Protein AF-0000000069189881 (afdb_homodimer)

Radius of gyration: 25.67 Å; Cα contacts (8 Å, |Δi|>4): 1326; chains: 2; bounding box: 51×81×76 Å

Nearest PDB structures (foldseek):
  4l7q-assembly1_C  TM=9.316E-01  e=3.884E-31  Danio rerio
  1l9x-assembly3_C  TM=9.304E-01  e=3.655E-31  Homo sapiens
  4l8f-assembly1_C  TM=9.309E-01  e=1.884E-30  Danio rerio
  4l95-assembly3_M  TM=9.029E-01  e=4.660E-31  Danio rerio
  6v76-assembly1_B  TM=2.575E-01  e=6.986E-01  Homo sapiens

Foldseek 3Di:
DVPPVVPQLCVVVVVVVVVVVVVPDFAQAAEEEEEWAFDPFPVHHSVWKTWFFCLVQVLQVLLPYFYFYDYLLDFPVVLVVVLLFHLEYEYEDDDDDQADDDSNLVSLLSSLVVQVVQLVVPAAYAYEYEQVGQQSNQCSQLVNDPPQKDFFDDDQWFFDAWAFPACSAQLNVPDDPVLNVCSRHPRQFTGHDGMAGAPCSCVVRVSVVQFKDQTTWDAGPVRGIGGAKIQTDSYNYIYGSTDLSCQPFFDQGPHHPDPSNVVSSNSVNNSSVSSSSRHPRHHDDDPCSICVVFDWDQGPPDRGRTMTMDTHDDNDPPVVVVPVD/DVPPVVPQLCVVVVVVVVVVVPPPDFAQAAEEEEEWAFDPFPVHHSVWKTWFFCLVQVLQVLLPYFYFYDYLLDFPVVVVVVLLFGLEYEYEDDDDDQPDDDSNLVSLLSSLVVQVVQLVVPAAYAYEYEQVGQQSNQCSQLVNDPPQKDFFDDDQWFFDAWAFPACSAQLNVPDDPVLNVCSRHPRQFTGHDGMAGAPCSCVVRVSVVQFKDQTTWDAGPVRGIGGAKIQTDSYNYIYGSTDLSCQPFFDQGPHHPDPSNVVSSNSVNNSSVSSSSRHPRHHDDDPCSICVVFDWDQGPPDRGRTMTMDTHDDNDPSVVVVPVD

Solvent-accessible surface area (backbone atoms only — not comparable to full-atom values): 33803 Å² total; per-residue (Å²): 129,82,73,66,72,69,56,69,71,37,49,65,52,36,50,52,47,49,48,60,63,50,78,68,75,65,37,47,72,30,29,32,30,35,49,36,43,69,25,84,44,89,94,38,47,46,92,51,18,23,32,42,58,39,33,59,55,53,31,41,26,65,30,35,30,46,46,28,72,33,62,39,78,55,53,70,69,57,48,50,55,49,56,57,31,29,15,29,38,39,32,53,58,72,81,77,79,65,81,67,92,38,59,55,46,50,46,52,43,51,53,52,49,51,31,50,51,41,22,75,71,71,48,56,43,27,36,38,16,26,31,44,17,28,48,49,52,51,24,55,57,34,71,58,44,88,67,44,61,43,82,50,52,67,78,36,73,42,47,36,44,45,48,70,72,34,64,77,34,81,68,55,54,70,43,54,73,69,54,47,52,42,39,55,70,33,51,45,42,28,33,73,51,55,58,40,34,38,67,65,40,47,71,76,27,53,64,28,65,66,44,42,40,79,26,22,32,48,60,39,76,82,62,52,63,27,46,34,27,35,37,28,55,85,39,54,38,36,29,21,43,34,46,56,42,37,27,39,53,35,81,66,50,81,47,33,40,41,73,65,20,31,52,55,22,48,49,52,27,34,51,51,41,57,54,17,15,66,13,79,50,59,70,74,70,67,71,74,55,30,50,65,68,53,54,49,41,58,56,80,95,50,79,42,51,33,29,34,75,40,75,53,74,72,82,68,74,74,66,66,64,63,69,78,100,127,80,73,67,71,70,56,69,71,37,49,65,52,37,48,53,49,49,49,58,63,52,80,67,76,62,37,48,72,30,29,32,32,33,47,36,44,68,24,85,44,88,96,39,48,46,91,51,19,25,33,42,59,38,33,60,55,52,32,41,26,64,32,35,29,46,45,28,72,34,64,38,77,54,51,70,68,56,48,50,55,48,58,56,31,27,15,28,38,39,32,52,58,70,83,76,79,64,80,66,91,38,59,55,44,51,46,51,44,51,54,51,50,51,32,48,51,40,24,75,71,72,48,57,44,25,35,39,16,27,32,43,18,27,48,49,53,50,26,54,58,37,72,57,44,89,68,43,59,44,82,49,51,67,78,37,72,43,47,36,44,45,48,71,73,33,65,77,35,81,68,56,53,69,45,53,70,68,54,46,52,41,38,54,70,34,48,45,41,26,34,73,51,55,59,40,35,38,67,64,37,47,71,77,27,53,65,28,64,66,44,41,38,79,25,23,31,48,59,39,76,80,62,52,62,27,46,34,28,34,38,30,55,84,38,56,38,38,29,21,41,34,44,57,44,38,26,38,53,36,81,67,50,80,46,32,42,42,73,65,19,32,51,56,23,49,49,52,25,35,51,52,40,58,54,17,15,67,13,81,50,60,71,73,69,69,71,74,55,29,49,66,70,52,55,50,41,58,56,81,96,50,81,42,51,34,28,34,74,40,75,55,74,74,79,67,76,69,67,64,67,60,69,78,102

InterPro domains:
  IPR015527 Peptidase C26, gamma-glutamyl hydrolase [PS51275] (21-311)
  IPR015527 Peptidase C26, gamma-glutamyl hydrolase [PTHR11315] (19-311)
  IPR017926 Glutamine amidotransferase [PF00117] (52-248)
  IPR029062 Class I glutamine amidotransferase-like [G3DSA:3.40.50.880] (26-311)
  IPR029062 Class I glutamine amidotransferase-like [SSF52317] (29-286)

Sequence (650 aa):
MITKIAILVSALLIAYNQLQSTSQQLQEQPVIGIFTQPSTFSEYGRENYTYIAASYVKFLESGGARVIPIPYEANYTTLDEIFKNINGILIPGGSTGLKGPSFYTQRVAYLVNKALKINKEGGWFPIIGICLGHEVMHYILSNYSESFLIDVKGNDKVTRPVNINYRQAYFYSQMNEELYKATLNENLAYYHHIHAVSPSLYEIAPVLQQYLRITSTQTDEDGQLFITSTDGINMPFYSFQYHPEKNPFEWTIPANHSVHAIQFSRIHSYQFIQSCRMNSNKFSLDLNKLIFNYNPIQPINQNYNQVYIFQRLQAMDDAEFQEQSMITKIAILVSALLIAYNQLQSTSQQLQEQPVIGIFTQPSTFSEYGRENYTYIAASYVKFLESGGARVIPIPYEANYTTLDEIFKNINGILIPGGSTGLKGPSFYTQRVAYLVNKALKINKEGGWFPIIGICLGHEVMHYILSNYSESFLIDVKGNDKVTRPVNINYRQAYFYSQMNEELYKATLNENLAYYHHIHAVSPSLYEIAPVLQQYLRITSTQTDEDGQLFITSTDGINMPFYSFQYHPEKNPFEWTIPANHSVHAIQFSRIHSYQFIQSCRMNSNKFSLDLNKLIFNYNPIQPINQNYNQVYIFQRLQAMDDAEFQEQS

pLDDT: mean 89.36, std 18.87, range [24.47, 98.94]

Organism: Paramecium tetraurelia (NCBI:txid5888)

Secondary structure (DSSP, 8-state):
--SSTTSTHHHHHHHHHHHHHTT----SS-EEEEE-EE--BTTB-TTTEEEEEHHHHHHHHHTT-EEEEE-TT--HHHHHHHHTT-SEEEE-------SSS-HHHHHHHHHHHHHHHHHHTT----EEEETHHHHHHHHHHTTS-TTS-EEPPS-SEEEE--EES-TTSTTGGGS-HHHHHHHHHS--EEEE-SEE--TTHHHH-TTHHHHEEEEEEEE-TT--EEEEEEEESSS-EEEESS-TTHHHH--SS----SHHHHHHHHHHHHHHHHHHTTS-----S-GGGSGGGS--B--TTSS-S-EEEEEPP----TTHHHHH-/--SSTTSTHHHHHHHHHHHHHTT----SS-EEEEE-EE--BTTB-TTTEEEEEHHHHHHHHHTT-EEEEE-TT--HHHHHHHHTT-SEEEE-------SSS-HHHHHHHHHHHHHHHHHHTT----EEEETHHHHHHHHHHTTS-TTS-EEPPS-SEEEE--EES-TTSTTGGGS-HHHHHHHHHS--EEEE-SEE--TTHHHH-TTHHHHEEEEEEEE-TT--EEEEEEEESSS-EEEESS-TTHHHH--SS----SHHHHHHHHHHHHHHHHHHTTS-----S-GGGSGGGS--B--TTSS-S-EEEEEPP----TTHHHHH-

Structure (mmCIF, N/CA/C/O backbo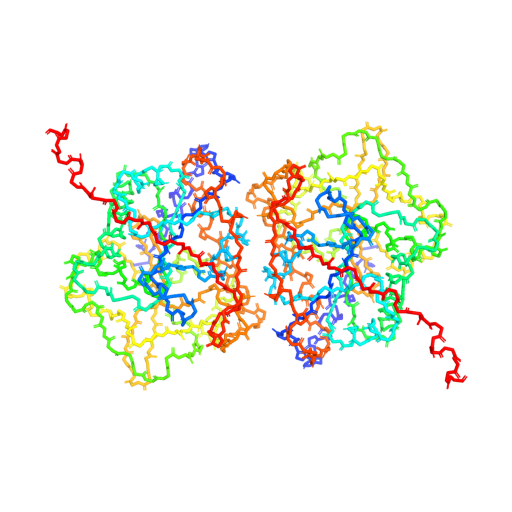ne):
data_AF-0000000069189881-model_v1
#
loop_
_entity.id
_entity.type
_entity.pdbx_description
1 polymer 'folate gamma-glutamyl hydrolase'
#
loop_
_atom_site.group_PDB
_atom_site.id
_atom_site.type_symbol
_atom_site.label_atom_id
_atom_site.label_alt_id
_atom_site.label_comp_id
_atom_site.label_asym_id
_atom_site.label_entity_id
_atom_site.label_seq_id
_atom_site.pdbx_PDB_ins_code
_atom_site.Cartn_x
_atom_site.Cartn_y
_atom_site.Cartn_z
_atom_site.occupancy
_atom_site.B_iso_or_equiv
_atom_site.auth_seq_id
_atom_site.auth_comp_id
_atom_site.auth_asym_id
_atom_site.auth_atom_id
_atom_site.pdbx_PDB_model_num
ATOM 1 N N . MET A 1 1 ? -2.453 -9.367 -45.062 1 24.47 1 MET A N 1
ATOM 2 C CA . MET A 1 1 ? -1.957 -10.047 -43.844 1 24.47 1 MET A CA 1
ATOM 3 C C . MET A 1 1 ? -2.176 -9.195 -42.625 1 24.47 1 MET A C 1
ATOM 5 O O . MET A 1 1 ? -1.8 -9.594 -41.5 1 24.47 1 MET A O 1
ATOM 9 N N . ILE A 1 2 ? -2.406 -7.879 -42.844 1 27.86 2 ILE A N 1
ATOM 10 C CA . ILE A 1 2 ? -2.539 -6.762 -41.906 1 27.86 2 ILE A CA 1
ATOM 11 C C . ILE A 1 2 ? -3.832 -6.91 -41.094 1 27.86 2 ILE A C 1
ATOM 13 O O . ILE A 1 2 ? -3.969 -6.332 -40.031 1 27.86 2 ILE A O 1
ATOM 17 N N . THR A 1 3 ? -4.73 -7.719 -41.688 1 28.58 3 THR A N 1
ATOM 18 C CA . THR A 1 3 ? -6.129 -7.695 -41.281 1 28.58 3 THR A CA 1
ATOM 19 C C . THR A 1 3 ? -6.34 -8.531 -40 1 28.58 3 THR A C 1
ATOM 21 O O . THR A 1 3 ? -7.34 -8.375 -39.312 1 28.58 3 THR A O 1
ATOM 24 N N . LYS A 1 4 ? -5.496 -9.594 -39.906 1 29.44 4 LYS A N 1
ATOM 25 C CA . LYS A 1 4 ? -5.832 -10.648 -38.938 1 29.44 4 LYS A CA 1
ATOM 26 C C . LYS A 1 4 ? -5.484 -10.219 -37.5 1 29.44 4 LYS A C 1
ATOM 28 O O . LYS A 1 4 ? -5.773 -10.945 -36.562 1 29.44 4 LYS A O 1
ATOM 33 N N . ILE A 1 5 ? -4.465 -9.43 -37.344 1 26.27 5 ILE A N 1
ATOM 34 C CA . ILE A 1 5 ? -3.867 -9.219 -36.031 1 26.27 5 ILE A CA 1
ATOM 35 C C . ILE A 1 5 ? -4.824 -8.422 -35.156 1 26.27 5 ILE A C 1
ATOM 37 O O . ILE A 1 5 ? -4.652 -8.367 -33.938 1 26.27 5 ILE A O 1
ATOM 41 N N . ALA A 1 6 ? -5.867 -7.68 -35.75 1 30.7 6 ALA A N 1
ATOM 42 C CA . ALA A 1 6 ? -6.781 -6.781 -35.062 1 30.7 6 ALA A CA 1
ATOM 43 C C . ALA A 1 6 ? -7.809 -7.566 -34.25 1 30.7 6 ALA A C 1
ATOM 45 O O . ALA A 1 6 ? -8.602 -6.984 -33.5 1 30.7 6 ALA A O 1
ATOM 46 N N . ILE A 1 7 ? -7.852 -8.938 -34.406 1 29.91 7 ILE A N 1
ATOM 47 C CA . ILE A 1 7 ? -9.055 -9.633 -33.938 1 29.91 7 ILE A CA 1
ATOM 48 C C . ILE A 1 7 ? -8.875 -10.039 -32.469 1 29.91 7 ILE A C 1
ATOM 50 O O . ILE A 1 7 ? -9.828 -9.977 -31.688 1 29.91 7 ILE A O 1
ATOM 54 N N . LEU A 1 8 ? -7.695 -10.484 -32 1 30.7 8 LEU A N 1
ATOM 55 C CA . LEU A 1 8 ? -7.602 -11.203 -30.734 1 30.7 8 LEU A CA 1
ATOM 56 C C . LEU A 1 8 ? -7.457 -10.227 -29.562 1 30.7 8 LEU A C 1
ATOM 58 O O . LEU A 1 8 ? -7.727 -10.586 -28.422 1 30.7 8 LEU A O 1
ATOM 62 N N . VAL A 1 9 ? -6.848 -9.031 -29.734 1 37.59 9 VAL A N 1
ATOM 63 C CA . VAL A 1 9 ? -6.82 -7.984 -28.734 1 37.59 9 VAL A CA 1
ATOM 64 C C . VAL A 1 9 ? -8.242 -7.641 -28.297 1 37.59 9 VAL A C 1
ATOM 66 O O . VAL A 1 9 ? -8.453 -7.09 -27.219 1 37.59 9 VAL A O 1
ATOM 69 N N . SER A 1 10 ? -9.219 -8.133 -29.031 1 37.66 10 SER A N 1
ATOM 70 C CA . SER A 1 10 ? -10.633 -7.773 -29.031 1 37.66 10 SER A CA 1
ATOM 71 C C . SER A 1 10 ? -11.391 -8.516 -27.938 1 37.66 10 SER A C 1
ATOM 73 O O . SER A 1 10 ? -12.336 -7.977 -27.344 1 37.66 10 SER A O 1
ATOM 75 N N . ALA A 1 11 ? -10.82 -9.727 -27.594 1 37.75 11 ALA A N 1
ATOM 76 C CA . ALA A 1 11 ? -11.727 -10.484 -26.734 1 37.75 11 ALA A CA 1
ATOM 77 C C . ALA A 1 11 ? -11.617 -10.023 -25.297 1 37.75 11 ALA A C 1
ATOM 79 O O . ALA A 1 11 ? -12.625 -9.898 -24.594 1 37.75 11 ALA A O 1
ATOM 80 N N . LEU A 1 12 ? -10.398 -9.867 -24.703 1 37.66 12 LEU A N 1
ATOM 81 C CA . LEU A 1 12 ? -10.281 -9.375 -23.344 1 37.66 12 LEU A CA 1
ATOM 82 C C . LEU A 1 12 ? -10.781 -7.934 -23.234 1 37.66 12 LEU A C 1
ATOM 84 O O . LEU A 1 12 ? -11.445 -7.566 -22.266 1 37.66 12 LEU A O 1
ATOM 88 N N . LEU A 1 13 ? -10.406 -7.113 -24.25 1 41.06 13 LEU A N 1
ATOM 89 C CA . LEU A 1 13 ? -11.023 -5.797 -24.359 1 41.06 13 LEU A CA 1
ATOM 90 C C . LEU A 1 13 ? -12.523 -5.914 -24.609 1 41.06 13 LEU A C 1
ATOM 92 O O . LEU A 1 13 ? -13.305 -5.129 -24.078 1 41.06 13 LEU A O 1
ATOM 96 N N . ILE A 1 14 ? -12.906 -6.871 -25.453 1 39.81 14 ILE A N 1
ATOM 97 C CA . ILE A 1 14 ? -14.32 -7.113 -25.719 1 39.81 14 ILE A CA 1
ATOM 98 C C . ILE A 1 14 ? -15 -7.645 -24.453 1 39.81 14 ILE A C 1
ATOM 100 O O . ILE A 1 14 ? -16.094 -7.195 -24.094 1 39.81 14 ILE A O 1
ATOM 104 N N . ALA A 1 15 ? -14.383 -8.641 -23.766 1 38.84 15 ALA A N 1
ATOM 105 C CA . ALA A 1 15 ? -14.969 -9.109 -22.516 1 38.84 15 ALA A CA 1
ATOM 106 C C . ALA A 1 15 ? -14.977 -8 -21.453 1 38.84 15 ALA A C 1
ATOM 108 O O . ALA A 1 15 ? -15.953 -7.84 -20.719 1 38.84 15 ALA A O 1
ATOM 109 N N . TYR A 1 16 ? -13.922 -7.23 -21.359 1 39.19 16 TYR A N 1
ATOM 110 C CA . TYR A 1 16 ? -13.938 -6.008 -20.562 1 39.19 16 TYR A CA 1
ATOM 111 C C . TYR A 1 16 ? -15 -5.039 -21.062 1 39.19 16 TYR A C 1
ATOM 113 O O . TYR A 1 16 ? -15.75 -4.461 -20.281 1 39.19 16 TYR A O 1
ATOM 121 N N . ASN A 1 17 ? -15.047 -4.797 -22.359 1 39.91 17 ASN A N 1
ATOM 122 C CA . ASN A 1 17 ? -16.109 -3.982 -22.953 1 39.91 17 ASN A CA 1
ATOM 123 C C . ASN A 1 17 ? -17.469 -4.641 -22.797 1 39.91 17 ASN A C 1
ATOM 125 O O . ASN A 1 17 ? -18.484 -3.949 -22.656 1 39.91 17 ASN A O 1
ATOM 129 N N . GLN A 1 18 ? -17.625 -5.902 -23.141 1 39.03 18 GLN A N 1
ATOM 130 C CA . GLN A 1 18 ? -18.891 -6.57 -22.906 1 39.03 18 GLN A CA 1
ATOM 131 C C . GLN A 1 18 ? -19.266 -6.57 -21.422 1 39.03 18 GLN A C 1
ATOM 133 O O . GLN A 1 18 ? -20.438 -6.457 -21.078 1 39.03 18 GLN A O 1
ATOM 138 N N . LEU A 1 19 ? -18.328 -6.805 -20.531 1 38.47 19 LEU A N 1
ATOM 139 C CA . LEU A 1 19 ? -18.625 -6.637 -19.109 1 38.47 19 LEU A CA 1
ATOM 140 C C . LEU A 1 19 ? -18.969 -5.184 -18.781 1 38.47 19 LEU A C 1
ATOM 142 O O . LEU A 1 19 ? -19.734 -4.91 -17.859 1 38.47 19 LEU A O 1
ATOM 146 N N . GLN A 1 20 ? -18.422 -4.309 -19.578 1 39.97 20 GLN A N 1
ATOM 147 C CA . GLN A 1 20 ? -18.938 -2.949 -19.453 1 39.97 20 GLN A CA 1
ATOM 148 C C . GLN A 1 20 ? -20.406 -2.883 -19.859 1 39.97 20 GLN A C 1
ATOM 150 O O . GLN A 1 20 ? -21.125 -1.942 -19.5 1 39.97 20 GLN A O 1
ATOM 155 N N . SER A 1 21 ? -20.75 -3.623 -20.844 1 37.53 21 SER A N 1
ATOM 156 C CA . SER A 1 21 ? -22.141 -3.504 -21.25 1 37.53 21 SER A CA 1
ATOM 157 C C . SER A 1 21 ? -23.078 -4.078 -20.188 1 37.53 21 SER A C 1
ATOM 159 O O . SER A 1 21 ? -24.219 -3.643 -20.047 1 37.53 21 SER A O 1
ATOM 161 N N . THR A 1 22 ? -22.891 -5.406 -19.781 1 40.84 22 THR A N 1
ATOM 162 C CA . THR A 1 22 ? -23.781 -5.828 -18.703 1 40.84 22 THR A CA 1
ATOM 163 C C . THR A 1 22 ? -23.406 -5.141 -17.391 1 40.84 22 THR A C 1
ATOM 165 O O . THR A 1 22 ? -22.234 -5 -17.062 1 40.84 22 THR A O 1
ATOM 168 N N . SER A 1 23 ? -24.141 -4.238 -16.859 1 47.5 23 SER A N 1
ATOM 169 C CA . SER A 1 23 ? -24.109 -3.4 -15.656 1 47.5 23 SER A CA 1
ATOM 170 C C . SER A 1 23 ? -23.453 -4.133 -14.492 1 47.5 23 SER A C 1
ATOM 172 O O . SER A 1 23 ? -23.984 -4.121 -13.375 1 47.5 23 SER A O 1
ATOM 174 N N . GLN A 1 24 ? -22.703 -5.238 -14.742 1 59.19 24 GLN A N 1
ATOM 175 C CA . GLN A 1 24 ? -22.312 -5.941 -13.531 1 59.19 24 GLN A CA 1
ATOM 176 C C . GLN A 1 24 ? -21.484 -5.039 -12.617 1 59.19 24 GLN A C 1
ATOM 178 O O . GLN A 1 24 ? -20.516 -4.418 -13.062 1 59.19 24 GLN A O 1
ATOM 183 N N . GLN A 1 25 ? -22.031 -4.773 -11.492 1 82.25 25 GLN A N 1
ATOM 184 C CA . GLN A 1 25 ? -21.484 -3.943 -10.43 1 82.25 25 GLN A CA 1
ATOM 185 C C . GLN A 1 25 ? -20.188 -4.535 -9.891 1 82.25 25 GLN A C 1
ATOM 187 O O . GLN A 1 25 ? -20.125 -5.719 -9.547 1 82.25 25 GLN A O 1
ATOM 192 N N . LEU A 1 26 ? -19 -3.93 -10.125 1 92.38 26 LEU A N 1
ATOM 193 C CA . LEU A 1 26 ? -17.703 -4.332 -9.602 1 92.38 26 LEU A CA 1
ATOM 194 C C . LEU A 1 26 ? -17.75 -4.512 -8.094 1 92.38 26 LEU A C 1
ATOM 196 O O . LEU A 1 26 ? -18.438 -3.752 -7.395 1 92.38 26 LEU A O 1
ATOM 200 N N . GLN A 1 27 ? -17.141 -5.621 -7.652 1 94.94 27 GLN A N 1
ATOM 201 C CA . GLN A 1 27 ? -17 -5.836 -6.219 1 94.94 27 GLN A CA 1
ATOM 202 C C . GLN A 1 27 ? -16.156 -4.723 -5.578 1 94.94 27 GLN A C 1
ATOM 204 O O . GLN A 1 27 ? -14.984 -4.562 -5.898 1 94.94 27 GLN A O 1
ATOM 209 N N . GLU A 1 28 ? -16.688 -3.969 -4.668 1 95.62 28 GLU A N 1
ATOM 210 C CA . GLU A 1 28 ? -16 -2.812 -4.098 1 95.62 28 GLU A CA 1
ATOM 211 C C . GLU A 1 28 ? -15.242 -3.193 -2.83 1 95.62 28 GLU A C 1
ATOM 213 O O . GLU A 1 28 ? -14.438 -2.41 -2.328 1 95.62 28 GLU A O 1
ATOM 218 N N . GLN A 1 29 ? -15.5 -4.418 -2.402 1 96.19 29 GLN A N 1
ATOM 219 C CA . GLN A 1 29 ? -14.805 -4.898 -1.213 1 96.19 29 GLN A CA 1
ATOM 220 C C . GLN A 1 29 ? -14.164 -6.258 -1.466 1 96.19 29 GLN A C 1
ATOM 222 O O . GLN A 1 29 ? -14.461 -7.23 -0.772 1 96.19 29 GLN A O 1
ATOM 227 N N . PRO A 1 30 ? -13.336 -6.297 -2.479 1 98.44 30 PRO A N 1
ATOM 228 C CA . PRO A 1 30 ? -12.742 -7.59 -2.822 1 98.44 30 PRO A CA 1
ATOM 229 C C . PRO A 1 30 ? -11.891 -8.172 -1.693 1 98.44 30 PRO A C 1
ATOM 231 O O . PRO A 1 30 ? -11.18 -7.43 -1.009 1 98.44 30 PRO A O 1
ATOM 234 N N . VAL A 1 31 ? -12.008 -9.438 -1.476 1 98.81 31 VAL A N 1
ATOM 235 C CA . VAL A 1 31 ? -11.195 -10.195 -0.528 1 98.81 31 VAL A CA 1
ATOM 236 C C . VAL A 1 31 ? -10.375 -11.242 -1.274 1 98.81 31 VAL A C 1
ATOM 238 O O . VAL A 1 31 ? -10.914 -12.016 -2.066 1 98.81 31 VAL A O 1
ATOM 241 N N . ILE A 1 32 ? -9.07 -11.227 -1.101 1 98.94 32 ILE A N 1
ATOM 242 C CA . ILE A 1 32 ? -8.172 -12.156 -1.783 1 98.94 32 ILE A CA 1
ATOM 243 C C . ILE A 1 32 ? -7.594 -13.148 -0.779 1 98.94 32 ILE A C 1
ATOM 245 O O . ILE A 1 32 ? -7.195 -12.766 0.323 1 98.94 32 ILE A O 1
ATOM 249 N N . GLY A 1 33 ? -7.645 -14.414 -1.117 1 98.88 33 GLY A N 1
ATOM 250 C CA . GLY A 1 33 ? -6.961 -15.422 -0.32 1 98.88 33 GLY A CA 1
ATOM 251 C C . GLY A 1 33 ? -5.5 -15.578 -0.683 1 98.88 33 GLY A C 1
ATOM 252 O O . GLY A 1 33 ? -5.137 -15.547 -1.861 1 98.88 33 GLY A O 1
ATOM 253 N N . ILE A 1 34 ? -4.641 -15.648 0.312 1 98.88 34 ILE A N 1
ATOM 254 C CA . ILE A 1 34 ? -3.236 -15.984 0.103 1 98.88 34 ILE A CA 1
ATOM 255 C C . ILE A 1 34 ? -2.939 -17.359 0.69 1 98.88 34 ILE A C 1
ATOM 257 O O . ILE A 1 34 ? -3.182 -17.609 1.876 1 98.88 34 ILE A O 1
ATOM 261 N N . PHE A 1 35 ? -2.391 -18.25 -0.129 1 98 35 PHE A N 1
ATOM 262 C CA . PHE A 1 35 ? -2.004 -19.562 0.365 1 98 35 PHE A CA 1
ATOM 263 C C . PHE A 1 35 ? -0.848 -19.453 1.353 1 98 35 PHE A C 1
ATOM 265 O O . PHE A 1 35 ? 0.118 -18.734 1.105 1 98 35 PHE A O 1
ATOM 272 N N . THR A 1 36 ? -0.973 -20.188 2.459 1 97.19 36 THR A N 1
ATOM 273 C CA . THR A 1 36 ? 0.165 -20.297 3.365 1 97.19 36 THR A CA 1
ATOM 274 C C . THR A 1 36 ? 1.1 -21.422 2.922 1 97.19 36 THR A C 1
ATOM 276 O O . THR A 1 36 ? 0.762 -22.203 2.029 1 97.19 36 THR A O 1
ATOM 279 N N . GLN A 1 37 ? 2.227 -21.469 3.443 1 94.62 37 GLN A N 1
ATOM 280 C CA . GLN A 1 37 ? 3.199 -22.531 3.234 1 94.62 37 GLN A CA 1
ATOM 281 C C . GLN A 1 37 ? 3.977 -22.828 4.516 1 94.62 37 GLN A C 1
ATOM 283 O O . GLN A 1 37 ? 4.012 -22 5.43 1 94.62 37 GLN A O 1
ATOM 288 N N . PRO A 1 38 ? 4.598 -23.969 4.578 1 93.25 38 PRO A N 1
ATOM 289 C CA . PRO A 1 38 ? 5.344 -24.297 5.797 1 93.25 38 PRO A CA 1
ATOM 290 C C . PRO A 1 38 ? 6.422 -23.266 6.117 1 93.25 38 PRO A C 1
ATOM 292 O O . PRO A 1 38 ? 7.098 -22.766 5.211 1 93.25 38 PRO A O 1
ATOM 295 N N . SER A 1 39 ? 6.52 -22.953 7.387 1 93.44 39 SER A N 1
ATOM 296 C CA . SER A 1 39 ? 7.512 -22 7.836 1 93.44 39 SER A CA 1
ATOM 297 C C . SER A 1 39 ? 8.93 -22.516 7.613 1 93.44 39 SER A C 1
ATOM 299 O O . SER A 1 39 ? 9.18 -23.719 7.73 1 93.44 39 SER A O 1
ATOM 301 N N . THR A 1 40 ? 9.812 -21.594 7.32 1 89.12 40 THR A N 1
ATOM 302 C CA . THR A 1 40 ? 11.227 -21.938 7.168 1 89.12 40 THR A CA 1
ATOM 303 C C . THR A 1 40 ? 12.07 -21.203 8.203 1 89.12 40 THR A C 1
ATOM 305 O O . THR A 1 40 ? 13.297 -21.188 8.109 1 89.12 40 THR A O 1
ATOM 308 N N . PHE A 1 41 ? 11.445 -20.578 9.109 1 91.38 41 PHE A N 1
ATOM 309 C CA . PHE A 1 41 ? 12.148 -19.766 10.086 1 91.38 41 PHE A CA 1
ATOM 310 C C . PHE A 1 41 ? 12.578 -20.594 11.289 1 91.38 41 PHE A C 1
ATOM 312 O O . PHE A 1 41 ? 11.82 -21.438 11.758 1 91.38 41 PHE A O 1
ATOM 319 N N . SER A 1 42 ? 13.773 -20.344 11.82 1 89.94 42 SER A N 1
ATOM 320 C CA . SER A 1 42 ? 14.344 -21.141 12.906 1 89.94 42 SER A CA 1
ATOM 321 C C . SER A 1 42 ? 13.484 -21.062 14.164 1 89.94 42 SER A C 1
ATOM 323 O O . SER A 1 42 ? 13.328 -22.047 14.883 1 89.94 42 SER A O 1
ATOM 325 N N . GLU A 1 43 ? 12.867 -19.891 14.445 1 91.44 43 GLU A N 1
ATOM 326 C CA . GLU A 1 43 ? 12.07 -19.672 15.648 1 91.44 43 GLU A CA 1
ATOM 327 C C . GLU A 1 43 ? 10.68 -20.266 15.5 1 91.44 43 GLU A C 1
ATOM 329 O O . GLU A 1 43 ? 9.969 -20.453 16.484 1 91.44 43 GLU A O 1
ATOM 334 N N . TYR A 1 44 ? 10.328 -20.625 14.258 1 93.31 44 TYR A N 1
ATOM 335 C CA . TYR A 1 44 ? 9.008 -21.156 13.938 1 93.31 44 TYR A CA 1
ATOM 336 C C . TYR A 1 44 ? 9.117 -22.375 13.031 1 93.31 44 TYR A C 1
ATOM 338 O O . TYR A 1 44 ? 8.945 -22.281 11.812 1 93.31 44 TYR A O 1
ATOM 346 N N . GLY A 1 45 ? 9.281 -23.516 13.625 1 91.62 45 GLY A N 1
ATOM 347 C CA . GLY A 1 45 ? 9.547 -24.734 12.875 1 91.62 45 GLY A CA 1
ATOM 348 C C . GLY A 1 45 ? 8.406 -25.141 11.953 1 91.62 45 GLY A C 1
ATOM 349 O O . GLY A 1 45 ? 7.238 -24.969 12.305 1 91.62 45 GLY A O 1
ATOM 350 N N . ARG A 1 46 ? 8.719 -25.688 10.812 1 91.06 46 ARG A N 1
ATOM 351 C CA . ARG A 1 46 ? 7.777 -26.031 9.758 1 91.06 46 ARG A CA 1
ATOM 352 C C . ARG A 1 46 ? 6.762 -27.062 10.25 1 91.06 46 ARG A C 1
ATOM 354 O O . ARG A 1 46 ? 5.688 -27.203 9.664 1 91.06 46 ARG A O 1
ATOM 361 N N . GLU A 1 47 ? 7.059 -27.828 11.281 1 90.94 47 GLU A N 1
ATOM 362 C CA . GLU A 1 47 ? 6.172 -28.859 11.805 1 90.94 47 GLU A CA 1
ATOM 363 C C . GLU A 1 47 ? 4.945 -28.25 12.477 1 90.94 47 GLU A C 1
ATOM 365 O O . GLU A 1 47 ? 3.891 -28.875 12.547 1 90.94 47 GLU A O 1
ATOM 370 N N . ASN A 1 48 ? 5.117 -26.953 12.906 1 94.12 48 ASN A N 1
ATOM 371 C CA . ASN A 1 48 ? 4.051 -26.391 13.727 1 94.12 48 ASN A CA 1
ATOM 372 C C . ASN A 1 48 ? 3.506 -25.094 13.141 1 94.12 48 ASN A C 1
ATOM 374 O O . ASN A 1 48 ? 2.441 -24.625 13.539 1 94.12 48 ASN A O 1
ATOM 378 N N . TYR A 1 49 ? 4.293 -24.594 12.195 1 95.38 49 TYR A N 1
ATOM 379 C CA . TYR A 1 49 ? 3.914 -23.234 11.781 1 95.38 49 TYR A CA 1
ATOM 380 C C . TYR A 1 49 ? 3.93 -23.109 10.266 1 95.38 49 TYR A C 1
ATOM 382 O O . TYR A 1 49 ? 4.676 -23.812 9.586 1 95.38 49 TYR A O 1
ATOM 390 N N . THR A 1 50 ? 3.053 -22.25 9.742 1 96.12 50 THR A N 1
ATOM 391 C CA . THR A 1 50 ? 3.045 -21.75 8.375 1 96.12 50 THR A CA 1
ATOM 392 C C . THR A 1 50 ? 3.242 -20.25 8.352 1 96.12 50 THR A C 1
ATOM 394 O O . THR A 1 50 ? 3.27 -19.594 9.398 1 96.12 50 THR A O 1
ATOM 397 N N . TYR A 1 51 ? 3.445 -19.672 7.125 1 96.62 51 TYR A N 1
ATOM 398 C CA . TYR A 1 51 ? 3.703 -18.234 7.105 1 96.62 51 TYR A CA 1
ATOM 399 C C . TYR A 1 51 ? 3.246 -17.609 5.789 1 96.62 51 TYR A C 1
ATOM 401 O O . TYR A 1 51 ? 2.971 -18.328 4.824 1 96.62 51 TYR A O 1
ATOM 409 N N . ILE A 1 52 ? 3.072 -16.359 5.793 1 97.62 52 ILE A N 1
ATOM 410 C CA . ILE A 1 52 ? 2.928 -15.469 4.648 1 97.62 52 ILE A CA 1
ATOM 411 C C . ILE A 1 52 ? 3.869 -14.281 4.797 1 97.62 52 ILE A C 1
ATOM 413 O O . ILE A 1 52 ? 3.885 -13.617 5.836 1 97.62 52 ILE A O 1
ATOM 417 N N . ALA A 1 53 ? 4.746 -14.047 3.777 1 97.25 53 ALA A N 1
ATOM 418 C CA . ALA A 1 53 ? 5.496 -12.789 3.805 1 97.25 53 ALA A CA 1
ATOM 419 C C . ALA A 1 53 ? 4.555 -11.594 3.766 1 97.25 53 ALA A C 1
ATOM 421 O O . ALA A 1 53 ? 3.611 -11.562 2.971 1 97.25 53 ALA A O 1
ATOM 422 N N . ALA A 1 54 ? 4.785 -10.57 4.609 1 97.44 54 ALA A N 1
ATOM 423 C CA . ALA A 1 54 ? 3.879 -9.43 4.746 1 97.44 54 ALA A CA 1
ATOM 424 C C . ALA A 1 54 ? 3.814 -8.625 3.449 1 97.44 54 ALA A C 1
ATOM 426 O O . ALA A 1 54 ? 2.83 -7.93 3.193 1 97.44 54 ALA A O 1
ATOM 427 N N . SER A 1 55 ? 4.871 -8.695 2.637 1 98.06 55 SER A N 1
ATOM 428 C CA . SER A 1 55 ? 4.918 -7.953 1.382 1 98.06 55 SER A CA 1
ATOM 429 C C . SER A 1 55 ? 3.764 -8.352 0.464 1 98.06 55 SER A C 1
ATOM 431 O O . SER A 1 55 ? 3.234 -7.512 -0.27 1 98.06 55 SER A O 1
ATOM 433 N N . TYR A 1 56 ? 3.326 -9.664 0.505 1 98.81 56 TYR A N 1
ATOM 434 C CA . TYR A 1 56 ? 2.188 -10.086 -0.302 1 98.81 56 TYR A CA 1
ATOM 435 C C . TYR A 1 56 ? 0.903 -9.414 0.172 1 98.81 56 TYR A C 1
ATOM 437 O O . TYR A 1 56 ? 0.07 -9.008 -0.641 1 98.81 56 TYR A O 1
ATOM 445 N N . VAL A 1 57 ? 0.734 -9.336 1.489 1 98.69 57 VAL A N 1
ATOM 446 C CA . VAL A 1 57 ? -0.446 -8.711 2.076 1 98.69 57 VAL A CA 1
ATOM 447 C C . VAL A 1 57 ? -0.473 -7.227 1.728 1 98.69 57 VAL A C 1
ATOM 449 O O . VAL A 1 57 ? -1.487 -6.715 1.25 1 98.69 57 VAL A O 1
ATOM 452 N N . LYS A 1 58 ? 0.653 -6.555 1.967 1 98.5 58 LYS A N 1
ATOM 453 C CA . LYS A 1 58 ? 0.758 -5.129 1.665 1 98.5 58 LYS A CA 1
ATOM 454 C C . LYS A 1 58 ? 0.506 -4.859 0.185 1 98.5 58 LYS A C 1
ATOM 456 O O . LYS A 1 58 ? -0.137 -3.871 -0.172 1 98.5 58 LYS A O 1
ATOM 461 N N . PHE A 1 59 ? 1.021 -5.734 -0.648 1 98.81 59 PHE A N 1
ATOM 462 C CA . PHE A 1 59 ? 0.859 -5.676 -2.096 1 98.81 59 PHE A CA 1
ATOM 463 C C . PHE A 1 59 ? -0.616 -5.676 -2.477 1 98.81 59 PHE A C 1
ATOM 465 O O . PHE A 1 59 ? -1.066 -4.82 -3.24 1 98.81 59 PHE A O 1
ATOM 472 N N . LEU A 1 60 ? -1.39 -6.531 -1.935 1 98.94 60 LEU A N 1
ATOM 473 C CA . LEU A 1 60 ? -2.809 -6.66 -2.242 1 98.94 60 LEU A CA 1
ATOM 474 C C . LEU A 1 60 ? -3.604 -5.512 -1.625 1 98.94 60 LEU A C 1
ATOM 476 O O . LEU A 1 60 ? -4.48 -4.941 -2.273 1 98.94 60 LEU A O 1
ATOM 480 N N . GLU A 1 61 ? -3.277 -5.133 -0.392 1 98.62 61 GLU A N 1
ATOM 481 C CA . GLU A 1 61 ? -3.975 -4.035 0.272 1 98.62 61 GLU A CA 1
ATOM 482 C C . GLU A 1 61 ? -3.766 -2.719 -0.469 1 98.62 61 GLU A C 1
ATOM 484 O O . GLU A 1 61 ? -4.68 -1.899 -0.561 1 98.62 61 GLU A O 1
ATOM 489 N N . SER A 1 62 ? -2.562 -2.561 -0.98 1 98.56 62 SER A N 1
ATOM 490 C CA . SER A 1 62 ? -2.25 -1.324 -1.688 1 98.56 62 SER A CA 1
ATOM 491 C C . SER A 1 62 ? -3.086 -1.188 -2.957 1 98.56 62 SER A C 1
ATOM 493 O O . SER A 1 62 ? -3.273 -0.082 -3.469 1 98.56 62 SER A O 1
ATOM 495 N N . GLY A 1 63 ? -3.58 -2.291 -3.457 1 98.44 63 GLY A N 1
ATOM 496 C CA . GLY A 1 63 ? -4.469 -2.271 -4.605 1 98.44 63 GLY A CA 1
ATOM 497 C C . GLY A 1 63 ? -5.934 -2.137 -4.23 1 98.44 63 GLY A C 1
ATOM 498 O O . GLY A 1 63 ? -6.797 -2.045 -5.102 1 98.44 63 GLY A O 1
ATOM 499 N N . GLY A 1 64 ? -6.219 -2.154 -2.924 1 98.31 64 GLY A N 1
ATOM 500 C CA . GLY A 1 64 ? -7.574 -1.904 -2.461 1 98.31 64 GLY A CA 1
ATOM 501 C C . GLY A 1 64 ? -8.32 -3.17 -2.074 1 98.31 64 GLY A C 1
ATOM 502 O O . GLY A 1 64 ? -9.547 -3.236 -2.188 1 98.31 64 GLY A O 1
ATOM 503 N N . ALA A 1 65 ? -7.59 -4.188 -1.69 1 98.69 65 ALA A N 1
ATOM 504 C CA . ALA A 1 65 ? -8.242 -5.438 -1.311 1 98.69 65 ALA A CA 1
ATOM 505 C C . ALA A 1 65 ? -8.062 -5.719 0.177 1 98.69 65 ALA A C 1
ATOM 507 O O . ALA A 1 65 ? -7.176 -5.148 0.821 1 98.69 65 ALA A O 1
ATOM 508 N N . ARG A 1 66 ? -8.914 -6.496 0.706 1 98.12 66 ARG A N 1
ATOM 509 C CA . ARG A 1 66 ? -8.68 -7.18 1.974 1 98.12 66 ARG A CA 1
ATOM 510 C C . ARG A 1 66 ? -8.125 -8.586 1.745 1 98.12 66 ARG A C 1
ATOM 512 O O . ARG A 1 66 ? -8.148 -9.094 0.623 1 98.12 66 ARG A O 1
ATOM 519 N N . VAL A 1 67 ? -7.559 -9.164 2.787 1 98.62 67 VAL A N 1
ATOM 520 C CA . VAL A 1 67 ? -6.824 -10.406 2.6 1 98.62 67 VAL A CA 1
ATOM 521 C C . VAL A 1 67 ? -7.234 -11.414 3.67 1 98.62 67 VAL A C 1
ATOM 523 O O . VAL A 1 67 ? -7.449 -11.047 4.828 1 98.62 67 VAL A O 1
ATOM 526 N N . ILE A 1 68 ? -7.344 -12.641 3.324 1 98.44 68 ILE A N 1
ATOM 527 C CA . ILE A 1 68 ? -7.473 -13.742 4.27 1 98.44 68 ILE A CA 1
ATOM 528 C C . ILE A 1 68 ? -6.426 -14.812 3.959 1 98.44 68 ILE A C 1
ATOM 530 O O . ILE A 1 68 ? -6.125 -15.078 2.791 1 98.44 68 ILE A O 1
ATOM 534 N N . PRO A 1 69 ? -5.82 -15.438 4.969 1 98.19 69 PRO A N 1
ATOM 535 C CA . PRO A 1 69 ? -4.953 -16.594 4.711 1 98.19 69 PRO A CA 1
ATOM 536 C C . PRO A 1 69 ? -5.734 -17.859 4.352 1 98.19 69 PRO A C 1
ATOM 538 O O . PRO A 1 69 ? -6.816 -18.094 4.898 1 98.19 69 PRO A O 1
ATOM 541 N N . ILE A 1 70 ? -5.25 -18.547 3.428 1 97.88 70 ILE A N 1
ATOM 542 C CA . ILE A 1 70 ? -5.75 -19.891 3.127 1 97.88 70 ILE A CA 1
ATOM 543 C C . ILE A 1 70 ? -4.793 -20.938 3.699 1 97.88 70 ILE A C 1
ATOM 545 O O . ILE A 1 70 ? -3.695 -21.141 3.174 1 97.88 70 ILE A O 1
ATOM 549 N N . PRO A 1 71 ? -5.211 -21.594 4.734 1 95.69 71 PRO A N 1
ATOM 550 C CA . PRO A 1 71 ? -4.328 -22.641 5.262 1 95.69 71 PRO A CA 1
ATOM 551 C C . PRO A 1 71 ? -4.109 -23.781 4.27 1 95.69 71 PRO A C 1
ATOM 553 O O . PRO A 1 71 ? -5.066 -24.438 3.855 1 95.69 71 PRO A O 1
ATOM 556 N N . TYR A 1 72 ? -2.867 -24.016 3.949 1 89.44 72 TYR A N 1
ATOM 557 C CA . TYR A 1 72 ? -2.578 -25 2.918 1 89.44 72 TYR A CA 1
ATOM 558 C C . TYR A 1 72 ? -2.984 -26.406 3.375 1 89.44 72 TYR A C 1
ATOM 560 O O . TYR A 1 72 ? -3.143 -27.312 2.555 1 89.44 72 TYR A O 1
ATOM 568 N N . GLU A 1 73 ? -3.15 -26.625 4.664 1 89.44 73 GLU A N 1
ATOM 569 C CA . GLU A 1 73 ? -3.494 -27.938 5.199 1 89.44 73 GLU A CA 1
ATOM 570 C C . GLU A 1 73 ? -5 -28.078 5.383 1 89.44 73 GLU A C 1
ATOM 572 O O . GLU A 1 73 ? -5.473 -29.094 5.91 1 89.44 73 GLU A O 1
ATOM 577 N N . ALA A 1 74 ? -5.699 -27.047 5.102 1 93.19 74 ALA A N 1
ATOM 578 C CA . ALA A 1 74 ? -7.145 -27.078 5.297 1 93.19 74 ALA A CA 1
ATOM 579 C C . ALA A 1 74 ? -7.773 -28.234 4.512 1 93.19 74 ALA A C 1
ATOM 581 O O . ALA A 1 74 ? -7.289 -28.594 3.438 1 93.19 74 ALA A O 1
ATOM 582 N N . ASN A 1 75 ? -8.836 -28.797 5.102 1 93.31 75 ASN A N 1
ATOM 583 C CA . ASN A 1 75 ? -9.555 -29.812 4.344 1 93.31 75 ASN A CA 1
ATOM 584 C C . ASN A 1 75 ? -10.375 -29.188 3.213 1 93.31 75 ASN A C 1
ATOM 586 O O . ASN A 1 75 ? -10.477 -27.969 3.117 1 93.31 75 ASN A O 1
ATOM 590 N N . TYR A 1 76 ? -10.93 -30.016 2.375 1 95.44 76 TYR A N 1
ATOM 591 C CA . TYR A 1 76 ? -11.594 -29.547 1.165 1 95.44 76 TYR A CA 1
ATOM 592 C C . TYR A 1 76 ? -12.859 -28.766 1.503 1 95.44 76 TYR A C 1
ATOM 594 O O . TYR A 1 76 ? -13.227 -27.828 0.797 1 95.44 76 TYR A O 1
ATOM 602 N N . THR A 1 77 ? -13.547 -29.141 2.611 1 96.12 77 THR A N 1
ATOM 603 C CA . THR A 1 77 ? -14.734 -28.406 3.037 1 96.12 77 THR A CA 1
ATOM 604 C C . THR A 1 77 ? -14.391 -26.969 3.4 1 96.12 77 THR A C 1
ATOM 606 O O . THR A 1 77 ? -15.078 -26.031 2.99 1 96.12 77 THR A O 1
ATOM 609 N N . THR A 1 78 ? -13.328 -26.844 4.156 1 95.12 78 THR A N 1
ATOM 610 C CA . THR A 1 78 ? -12.859 -25.516 4.539 1 95.12 78 THR A CA 1
ATOM 611 C C . THR A 1 78 ? -12.422 -24.734 3.311 1 95.12 78 THR A C 1
ATOM 613 O O . THR A 1 78 ? -12.742 -23.547 3.186 1 95.12 78 THR A O 1
ATOM 616 N N . LEU A 1 79 ? -11.727 -25.359 2.406 1 97.25 79 LEU A N 1
ATOM 617 C CA . LEU A 1 79 ? -11.273 -24.703 1.189 1 97.25 79 LEU A CA 1
ATOM 618 C C . LEU A 1 79 ? -12.461 -24.234 0.352 1 97.25 79 LEU A C 1
ATOM 620 O O . LEU A 1 79 ? -12.438 -23.125 -0.199 1 97.25 79 LEU A O 1
ATOM 624 N N . ASP A 1 80 ? -13.469 -25.062 0.306 1 97.88 80 ASP A N 1
ATOM 625 C CA . ASP A 1 80 ? -14.68 -24.703 -0.43 1 97.88 80 ASP A CA 1
ATOM 626 C C . ASP A 1 80 ? -15.344 -23.469 0.189 1 97.88 80 ASP A C 1
ATOM 628 O O . ASP A 1 80 ? -15.812 -22.578 -0.528 1 97.88 80 ASP A O 1
ATOM 632 N N . GLU A 1 81 ? -15.391 -23.516 1.476 1 97.56 81 GLU A N 1
ATOM 633 C CA . GLU A 1 81 ? -15.977 -22.391 2.182 1 97.56 81 GLU A CA 1
ATOM 634 C C . GLU A 1 81 ? -15.211 -21.094 1.904 1 97.56 81 GLU A C 1
ATOM 636 O O . GLU A 1 81 ? -15.812 -20.062 1.613 1 97.56 81 GLU A O 1
ATOM 641 N N . ILE A 1 82 ? -13.945 -21.172 1.985 1 98.06 82 ILE A N 1
ATOM 642 C CA . ILE A 1 82 ? -13.109 -20 1.713 1 98.06 82 ILE A CA 1
ATOM 643 C C . ILE A 1 82 ? -13.297 -19.562 0.262 1 98.06 82 ILE A C 1
ATOM 645 O O . ILE A 1 82 ? -13.5 -18.375 -0.014 1 98.06 82 ILE A O 1
ATOM 649 N N . PHE A 1 83 ? -13.273 -20.516 -0.63 1 98.44 83 PHE A N 1
ATOM 650 C CA . PHE A 1 83 ? -13.336 -20.266 -2.064 1 98.44 83 PHE A CA 1
ATOM 651 C C . PHE A 1 83 ? -14.594 -19.484 -2.424 1 98.44 83 PHE A C 1
ATOM 653 O O . PHE A 1 83 ? -14.547 -18.578 -3.27 1 98.44 83 PHE A O 1
ATOM 660 N N . LYS A 1 84 ? -15.656 -19.688 -1.767 1 98 84 LYS A N 1
ATOM 661 C CA . LYS A 1 84 ? -16.938 -19.047 -2.047 1 98 84 LYS A CA 1
ATOM 662 C C . LYS A 1 84 ? -16.969 -17.641 -1.47 1 98 84 LYS A C 1
ATOM 664 O O . LYS A 1 84 ? -17.859 -16.844 -1.811 1 98 84 LYS A O 1
ATOM 669 N N . ASN A 1 85 ? -15.992 -17.328 -0.661 1 98.44 85 ASN A N 1
ATOM 670 C CA . ASN A 1 85 ? -16.047 -16.062 0.062 1 98.44 85 ASN A CA 1
ATOM 671 C C . ASN A 1 85 ? -14.914 -15.133 -0.365 1 98.44 85 ASN A C 1
ATOM 673 O O . ASN A 1 85 ? -14.695 -14.086 0.254 1 98.44 85 ASN A O 1
ATOM 677 N N . ILE A 1 86 ? -14.195 -15.547 -1.338 1 98.81 86 ILE A N 1
ATOM 678 C CA . ILE A 1 86 ? -13.102 -14.695 -1.791 1 98.81 86 ILE A CA 1
ATOM 679 C C . ILE A 1 86 ? -13.273 -14.375 -3.275 1 98.81 86 ILE A C 1
ATOM 681 O O . ILE A 1 86 ? -14.094 -15 -3.957 1 98.81 86 ILE A O 1
ATOM 685 N N . ASN A 1 87 ? -12.539 -13.398 -3.75 1 98.88 87 ASN A N 1
ATOM 686 C CA . ASN A 1 87 ? -12.695 -12.883 -5.109 1 98.88 87 ASN A CA 1
ATOM 687 C C . ASN A 1 87 ? -11.477 -13.195 -5.969 1 98.88 87 ASN A C 1
ATOM 689 O O . ASN A 1 87 ? -11.453 -12.875 -7.156 1 98.88 87 ASN A O 1
ATOM 693 N N . GLY A 1 88 ? -10.477 -13.797 -5.441 1 98.88 88 GLY A N 1
ATOM 694 C CA . GLY A 1 88 ? -9.242 -14.219 -6.098 1 98.88 88 GLY A CA 1
ATOM 695 C C . GLY A 1 88 ? -8.266 -14.891 -5.156 1 98.88 88 GLY A C 1
ATOM 696 O O . GLY A 1 88 ? -8.484 -14.922 -3.945 1 98.88 88 GLY A O 1
ATOM 697 N N . ILE A 1 89 ? -7.215 -15.477 -5.711 1 98.94 89 ILE A N 1
ATOM 698 C CA . ILE A 1 89 ? -6.219 -16.203 -4.922 1 98.94 89 ILE A CA 1
ATOM 699 C C . ILE A 1 89 ? -4.816 -15.766 -5.344 1 98.94 89 ILE A C 1
ATOM 701 O O . ILE A 1 89 ? -4.539 -15.609 -6.535 1 98.94 89 ILE A O 1
ATOM 705 N N . LEU A 1 90 ? -3.998 -15.469 -4.398 1 98.94 90 LEU A N 1
ATOM 706 C CA . LEU A 1 90 ? -2.564 -15.32 -4.621 1 98.94 90 LEU A CA 1
ATOM 707 C C . LEU A 1 90 ? -1.8 -16.531 -4.082 1 98.94 90 LEU A C 1
ATOM 709 O O . LEU A 1 90 ? -1.933 -16.875 -2.906 1 98.94 90 LEU A O 1
ATOM 713 N N . ILE A 1 91 ? -1.088 -17.203 -4.93 1 98.81 91 ILE A N 1
ATOM 714 C CA . ILE A 1 91 ? -0.159 -18.266 -4.551 1 98.81 91 ILE A CA 1
ATOM 715 C C . ILE A 1 91 ? 1.26 -17.703 -4.477 1 98.81 91 ILE A C 1
ATOM 717 O O . ILE A 1 91 ? 1.866 -17.391 -5.504 1 98.81 91 ILE A O 1
ATOM 721 N N . PRO A 1 92 ? 1.823 -17.594 -3.291 1 98.44 92 PRO A N 1
ATOM 722 C CA . PRO A 1 92 ? 3.082 -16.875 -3.088 1 98.44 92 PRO A CA 1
ATOM 723 C C . PRO A 1 92 ? 4.305 -17.688 -3.506 1 98.44 92 PRO A C 1
ATOM 725 O O . PRO A 1 92 ? 4.172 -18.875 -3.857 1 98.44 92 PRO A O 1
ATOM 728 N N . GLY A 1 93 ? 5.469 -16.953 -3.545 1 97.06 93 GLY A N 1
ATOM 729 C CA . GLY A 1 93 ? 6.746 -17.641 -3.629 1 97.06 93 GLY A CA 1
ATOM 730 C C . GLY A 1 93 ? 7.117 -18.375 -2.35 1 97.06 93 GLY A C 1
ATOM 731 O O . GLY A 1 93 ? 6.5 -18.156 -1.304 1 97.06 93 GLY A O 1
ATOM 732 N N . GLY A 1 94 ? 8.117 -19.172 -2.467 1 93.31 94 GLY A N 1
ATOM 733 C CA . GLY A 1 94 ? 8.555 -19.969 -1.33 1 93.31 94 GLY A CA 1
ATOM 734 C C . GLY A 1 94 ? 9.523 -21.062 -1.714 1 93.31 94 GLY A C 1
ATOM 735 O O . GLY A 1 94 ? 10.109 -21.031 -2.797 1 93.31 94 GLY A O 1
ATOM 736 N N . SER A 1 95 ? 9.727 -21.938 -0.73 1 86.94 95 SER A N 1
ATOM 737 C CA . SER A 1 95 ? 10.727 -22.984 -0.94 1 86.94 95 SER A CA 1
ATOM 738 C C . SER A 1 95 ? 10.117 -24.375 -0.809 1 86.94 95 SER A C 1
ATOM 740 O O . SER A 1 95 ? 10.836 -25.359 -0.731 1 86.94 95 SER A O 1
ATOM 742 N N . THR A 1 96 ? 8.828 -24.375 -0.768 1 85.88 96 THR A N 1
ATOM 743 C CA . THR A 1 96 ? 8.148 -25.656 -0.623 1 85.88 96 THR A CA 1
ATOM 744 C C . THR A 1 96 ? 8.375 -26.531 -1.855 1 85.88 96 THR A C 1
ATOM 746 O O . THR A 1 96 ? 8.297 -26.047 -2.986 1 85.88 96 THR A O 1
ATOM 749 N N . GLY A 1 97 ? 8.664 -27.766 -1.667 1 86.56 97 GLY A N 1
ATOM 750 C CA . GLY A 1 97 ? 8.789 -28.703 -2.773 1 86.56 97 GLY A CA 1
ATOM 751 C C . GLY A 1 97 ? 7.473 -28.953 -3.492 1 86.56 97 GLY A C 1
ATOM 752 O O . GLY A 1 97 ? 6.422 -29.062 -2.857 1 86.56 97 GLY A O 1
ATOM 753 N N . LEU A 1 98 ? 7.516 -29.094 -4.797 1 88.81 98 LEU A N 1
ATOM 754 C CA . LEU A 1 98 ? 6.289 -29.141 -5.586 1 88.81 98 LEU A CA 1
ATOM 755 C C . LEU A 1 98 ? 6.023 -30.547 -6.094 1 88.81 98 LEU A C 1
ATOM 757 O O . LEU A 1 98 ? 4.875 -30.906 -6.367 1 88.81 98 LEU A O 1
ATOM 761 N N . LYS A 1 99 ? 7.105 -31.312 -6.23 1 81.81 99 LYS A N 1
ATOM 762 C CA . LYS A 1 99 ? 6.93 -32.625 -6.824 1 81.81 99 LYS A CA 1
ATOM 763 C C . LYS A 1 99 ? 6.301 -33.594 -5.828 1 81.81 99 LYS A C 1
ATOM 765 O O . LYS A 1 99 ? 6.648 -33.594 -4.648 1 81.81 99 LYS A O 1
ATOM 770 N N . GLY A 1 100 ? 5.406 -34.438 -6.348 1 76 100 GLY A N 1
ATOM 771 C CA . GLY A 1 100 ? 4.738 -35.469 -5.562 1 76 100 GLY A CA 1
ATOM 772 C C . GLY A 1 100 ? 3.498 -34.969 -4.852 1 76 100 GLY A C 1
ATOM 773 O O . GLY A 1 100 ? 3.129 -33.812 -4.992 1 76 100 GLY A O 1
ATOM 774 N N . PRO A 1 101 ? 2.793 -35.844 -4.305 1 76.31 101 PRO A N 1
ATOM 775 C CA . PRO A 1 101 ? 1.529 -35.5 -3.664 1 76.31 101 PRO A CA 1
ATOM 776 C C . PRO A 1 101 ? 1.726 -34.875 -2.279 1 76.31 101 PRO A C 1
ATOM 778 O O . PRO A 1 101 ? 1.492 -35.531 -1.267 1 76.31 101 PRO A O 1
ATOM 781 N N . SER A 1 102 ? 2.182 -33.688 -2.275 1 83.56 102 SER A N 1
ATOM 782 C CA . SER A 1 102 ? 2.215 -32.969 -1 1 83.56 102 SER A CA 1
ATOM 783 C C . SER A 1 102 ? 0.884 -32.281 -0.719 1 83.56 102 SER A C 1
ATOM 785 O O . SER A 1 102 ? 0.102 -32.031 -1.639 1 83.56 102 SER A O 1
ATOM 787 N N . PHE A 1 103 ? 0.607 -32.062 0.573 1 85.12 103 PHE A N 1
ATOM 788 C CA . PHE A 1 103 ? -0.586 -31.312 0.946 1 85.12 103 PHE A CA 1
ATOM 789 C C . PHE A 1 103 ? -0.634 -29.969 0.217 1 85.12 103 PHE A C 1
ATOM 791 O O . PHE A 1 103 ? -1.685 -29.562 -0.289 1 85.12 103 PHE A O 1
ATOM 798 N N . TYR A 1 104 ? 0.501 -29.438 0.094 1 91.5 104 TYR A N 1
ATOM 799 C CA . TYR A 1 104 ? 0.58 -28.109 -0.528 1 91.5 104 TYR A CA 1
ATOM 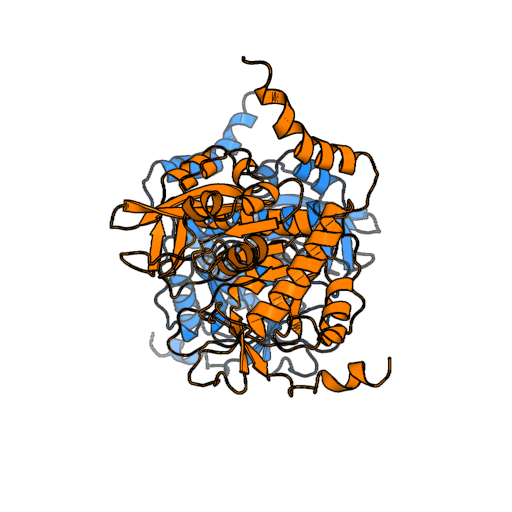800 C C . TYR A 1 104 ? 0.121 -28.172 -1.98 1 91.5 104 TYR A C 1
ATOM 802 O O . TYR A 1 104 ? -0.823 -27.484 -2.367 1 91.5 104 TYR A O 1
ATOM 810 N N . THR A 1 105 ? 0.728 -29.062 -2.775 1 93.75 105 THR A N 1
ATOM 811 C CA . THR A 1 105 ? 0.417 -29.141 -4.199 1 93.75 105 THR A CA 1
ATOM 812 C C . THR A 1 105 ? -1.026 -29.594 -4.41 1 93.75 105 THR A C 1
ATOM 814 O O . THR A 1 105 ? -1.716 -29.094 -5.297 1 93.75 105 THR A O 1
ATOM 817 N N . GLN A 1 106 ? -1.497 -30.516 -3.59 1 94.19 106 GLN A N 1
ATOM 818 C CA . GLN A 1 106 ? -2.854 -31.031 -3.721 1 94.19 106 GLN A CA 1
ATOM 819 C C . GLN A 1 106 ? -3.889 -29.938 -3.473 1 94.19 106 GLN A C 1
ATOM 821 O O . GLN A 1 106 ? -4.871 -29.828 -4.211 1 94.19 106 GLN A O 1
ATOM 826 N N . ARG A 1 107 ? -3.66 -29.188 -2.439 1 95.5 107 ARG A N 1
ATOM 827 C CA . ARG A 1 107 ? -4.629 -28.172 -2.078 1 95.5 107 ARG A CA 1
ATOM 828 C C . ARG A 1 107 ? -4.594 -27.016 -3.07 1 95.5 107 ARG A C 1
ATOM 830 O O . ARG A 1 107 ? -5.641 -26.469 -3.439 1 95.5 107 ARG A O 1
ATOM 837 N N . VAL A 1 108 ? -3.377 -26.641 -3.508 1 97.12 108 VAL A N 1
ATOM 838 C CA . VAL A 1 108 ? -3.281 -25.625 -4.551 1 97.12 108 VAL A CA 1
ATOM 839 C C . VAL A 1 108 ? -3.994 -26.109 -5.812 1 97.12 108 VAL A C 1
ATOM 841 O O . VAL A 1 108 ? -4.777 -25.359 -6.414 1 97.12 108 VAL A O 1
ATOM 844 N N . ALA A 1 109 ? -3.754 -27.375 -6.188 1 96.94 109 ALA A N 1
ATOM 845 C CA . ALA A 1 109 ? -4.379 -27.938 -7.375 1 96.94 109 ALA A CA 1
ATOM 846 C C . ALA A 1 109 ? -5.902 -27.922 -7.254 1 96.94 109 ALA A C 1
ATOM 848 O O . ALA A 1 109 ? -6.605 -27.656 -8.234 1 96.94 109 ALA A O 1
ATOM 849 N N . TYR A 1 110 ? -6.371 -28.234 -6.066 1 97.56 110 TYR A N 1
ATOM 850 C CA . TYR A 1 110 ? -7.809 -28.25 -5.832 1 97.56 110 TYR A CA 1
ATOM 851 C C . TYR A 1 110 ? -8.43 -26.891 -6.156 1 97.56 110 TYR A C 1
ATOM 853 O O . TYR A 1 110 ? -9.406 -26.812 -6.902 1 97.56 110 TYR A O 1
ATOM 861 N N . LEU A 1 111 ? -7.883 -25.844 -5.688 1 98.06 111 LEU A N 1
ATOM 862 C CA . LEU A 1 111 ? -8.445 -24.516 -5.875 1 98.06 111 LEU A CA 1
ATOM 863 C C . LEU A 1 111 ? -8.203 -24.016 -7.293 1 98.06 111 LEU A C 1
ATOM 865 O O . LEU A 1 111 ? -9.062 -23.344 -7.883 1 98.06 111 LEU A O 1
ATOM 869 N N . VAL A 1 112 ? -6.996 -24.297 -7.875 1 98.38 112 VAL A N 1
ATOM 870 C CA . VAL A 1 112 ? -6.707 -23.906 -9.25 1 98.38 112 VAL A CA 1
ATOM 871 C C . VAL A 1 112 ? -7.707 -24.578 -10.195 1 98.38 112 VAL A C 1
ATOM 873 O O . VAL A 1 112 ? -8.25 -23.922 -11.094 1 98.38 112 VAL A O 1
ATOM 876 N N . ASN A 1 113 ? -7.965 -25.844 -9.984 1 98.31 113 ASN A N 1
ATOM 877 C CA . ASN A 1 113 ? -8.906 -26.578 -10.844 1 98.31 113 ASN A CA 1
ATOM 878 C C . ASN A 1 113 ? -10.328 -26.062 -10.672 1 98.31 113 ASN A C 1
ATOM 880 O O . ASN A 1 113 ? -11.102 -26.016 -11.633 1 98.31 113 ASN A O 1
ATOM 884 N N . LYS A 1 114 ? -10.68 -25.734 -9.469 1 98.44 114 LYS A N 1
ATOM 885 C CA . LYS A 1 114 ? -11.992 -25.141 -9.242 1 98.44 114 LYS A CA 1
ATOM 886 C C . LYS A 1 114 ? -12.133 -23.812 -10.008 1 98.44 114 LYS A C 1
ATOM 888 O O . LYS A 1 114 ? -13.148 -23.578 -10.656 1 98.44 114 LYS A O 1
ATOM 893 N N . ALA A 1 115 ? -11.148 -22.984 -9.883 1 98.75 115 ALA A N 1
ATOM 894 C CA . ALA A 1 115 ? -11.156 -21.719 -10.609 1 98.75 115 ALA A CA 1
ATOM 895 C C . ALA A 1 115 ? -11.172 -21.953 -12.117 1 98.75 115 ALA A C 1
ATOM 897 O O . ALA A 1 115 ? -11.859 -21.25 -12.859 1 98.75 115 ALA A O 1
ATOM 898 N N . LEU A 1 116 ? -10.383 -22.922 -12.555 1 98.25 116 LEU A N 1
ATOM 899 C CA . LEU A 1 116 ? -10.328 -23.281 -13.969 1 98.25 116 LEU A CA 1
ATOM 900 C C . LEU A 1 116 ? -11.711 -23.656 -14.484 1 98.25 116 LEU A C 1
ATOM 902 O O . LEU A 1 116 ? -12.125 -23.203 -15.562 1 98.25 116 LEU A O 1
ATOM 906 N N . LYS A 1 117 ? -12.391 -24.453 -13.734 1 97.94 117 LYS A N 1
ATOM 907 C CA . LYS A 1 117 ? -13.734 -24.891 -14.109 1 97.94 117 LYS A CA 1
ATOM 908 C C . LYS A 1 117 ? -14.68 -23.688 -14.219 1 97.94 117 LYS A C 1
ATOM 910 O O . LYS A 1 117 ? -15.398 -23.547 -15.211 1 97.94 117 LYS A O 1
ATOM 915 N N . ILE A 1 118 ? -14.672 -22.828 -13.25 1 97.88 118 ILE A N 1
ATOM 916 C CA . ILE A 1 118 ? -15.516 -21.641 -13.234 1 97.88 118 ILE A CA 1
ATOM 917 C C . ILE A 1 118 ? -15.227 -20.781 -14.469 1 97.88 118 ILE A C 1
ATOM 919 O O . ILE A 1 118 ? -16.156 -20.359 -15.164 1 97.88 118 ILE A O 1
ATOM 923 N N . ASN A 1 119 ? -14.016 -20.578 -14.75 1 97.94 119 ASN A N 1
ATOM 924 C CA . ASN A 1 119 ? -13.609 -19.703 -15.852 1 97.94 119 ASN A CA 1
ATOM 925 C C . ASN A 1 119 ? -13.969 -20.328 -17.203 1 97.94 119 ASN A C 1
ATOM 927 O O . ASN A 1 119 ? -14.375 -19.609 -18.125 1 97.94 119 ASN A O 1
ATOM 931 N N . LYS A 1 120 ? -13.828 -21.625 -17.344 1 96.12 120 LYS A N 1
ATOM 932 C CA . LYS A 1 120 ? -14.164 -22.312 -18.578 1 96.12 120 LYS A CA 1
ATOM 933 C C . LYS A 1 120 ? -15.672 -22.297 -18.828 1 96.12 120 LYS A C 1
ATOM 935 O O . LYS A 1 120 ? -16.109 -22.375 -19.969 1 96.12 120 LYS A O 1
ATOM 940 N N . GLU A 1 121 ? -16.391 -22.125 -17.766 1 96.44 121 GLU A N 1
ATOM 941 C CA . GLU A 1 121 ? -17.844 -22.141 -17.875 1 96.44 121 GLU A CA 1
ATOM 942 C C . GLU A 1 121 ? -18.406 -20.719 -17.953 1 96.44 121 GLU A C 1
ATOM 944 O O . GLU A 1 121 ? -19.609 -20.516 -17.781 1 96.44 121 GLU A O 1
ATOM 949 N N . GLY A 1 122 ? -17.578 -19.734 -18.109 1 94.31 122 GLY A N 1
ATOM 950 C CA . GLY A 1 122 ? -18.031 -18.375 -18.375 1 94.31 122 GLY A CA 1
ATOM 951 C C . GLY A 1 122 ? -17.969 -17.484 -17.156 1 94.31 122 GLY A C 1
ATOM 952 O O . GLY A 1 122 ? -18.328 -16.297 -17.219 1 94.31 122 GLY A O 1
ATOM 953 N N . GLY A 1 123 ? -17.547 -18.062 -16.047 1 96.75 123 GLY A N 1
ATOM 954 C CA . GLY A 1 123 ? -17.344 -17.25 -14.867 1 96.75 123 GLY A CA 1
ATOM 955 C C . GLY A 1 123 ? -16.016 -16.531 -14.867 1 96.75 123 GLY A C 1
ATOM 956 O O . GLY A 1 123 ? -15.359 -16.406 -15.906 1 96.75 123 GLY A O 1
ATOM 957 N N . TRP A 1 124 ? -15.711 -15.938 -13.727 1 98.12 124 TRP A N 1
ATOM 958 C CA . TRP A 1 124 ? -14.477 -15.18 -13.578 1 98.12 124 TRP A CA 1
ATOM 959 C C . TRP A 1 124 ? -13.891 -15.359 -12.18 1 98.12 124 TRP A C 1
ATOM 961 O O . TRP A 1 124 ? -14.453 -14.867 -11.195 1 98.12 124 TRP A O 1
ATOM 971 N N . PHE A 1 125 ? -12.797 -16.016 -12.102 1 98.81 125 PHE A N 1
ATOM 972 C CA . PHE A 1 125 ? -12.117 -16.203 -10.828 1 98.81 125 PHE A CA 1
ATOM 973 C C . PHE A 1 125 ? -10.602 -16.109 -11 1 98.81 125 PHE A C 1
ATOM 975 O O . PHE A 1 125 ? -9.953 -17.062 -11.43 1 98.81 125 PHE A O 1
ATOM 982 N N . PRO A 1 126 ? -10.047 -14.977 -10.586 1 98.94 126 PRO A N 1
ATOM 983 C CA . PRO A 1 126 ? -8.625 -14.695 -10.844 1 98.94 126 PRO A CA 1
ATOM 984 C C . PRO A 1 126 ? -7.699 -15.445 -9.891 1 98.94 126 PRO A C 1
ATOM 986 O O . PRO A 1 126 ? -8.016 -15.594 -8.703 1 98.94 126 PRO A O 1
ATOM 989 N N . ILE A 1 127 ? -6.621 -15.922 -10.406 1 98.94 127 ILE A N 1
ATOM 990 C CA . ILE A 1 127 ? -5.496 -16.453 -9.641 1 98.94 127 ILE A CA 1
ATOM 991 C C . ILE A 1 127 ? -4.199 -15.805 -10.109 1 98.94 127 ILE A C 1
ATOM 993 O O . ILE A 1 127 ? -3.988 -15.625 -11.312 1 98.94 127 ILE A O 1
ATOM 997 N N . ILE A 1 128 ? -3.383 -15.391 -9.188 1 98.94 128 ILE A N 1
ATOM 998 C CA . ILE A 1 128 ? -2.039 -14.922 -9.508 1 98.94 128 ILE A CA 1
ATOM 999 C C . ILE A 1 128 ? -1.006 -15.789 -8.789 1 98.94 128 ILE A C 1
ATOM 1001 O O . ILE A 1 128 ? -1.105 -16.016 -7.582 1 98.94 128 ILE A O 1
ATOM 1005 N N . GLY A 1 129 ? -0.113 -16.406 -9.5 1 98.88 129 GLY A N 1
ATOM 1006 C CA . GLY A 1 129 ? 1.012 -17.156 -8.961 1 98.88 129 GLY A CA 1
ATOM 1007 C C . GLY A 1 129 ? 2.326 -16.406 -9.062 1 98.88 129 GLY A C 1
ATOM 1008 O O . GLY A 1 129 ? 2.674 -15.883 -10.125 1 98.88 129 GLY A O 1
ATOM 1009 N N . ILE A 1 130 ? 3.096 -16.312 -7.984 1 98.88 130 ILE A N 1
ATOM 1010 C CA . ILE A 1 130 ? 4.359 -15.578 -7.969 1 98.88 130 ILE A CA 1
ATOM 1011 C C . ILE A 1 130 ? 5.492 -16.516 -7.551 1 98.88 130 ILE A C 1
ATOM 1013 O O . ILE A 1 130 ? 5.418 -17.156 -6.5 1 98.88 130 ILE A O 1
ATOM 1017 N N . CYS A 1 131 ? 6.578 -16.594 -8.367 1 98.31 131 CYS A N 1
ATOM 1018 C CA . CYS A 1 131 ? 7.762 -17.422 -8.172 1 98.31 131 CYS A CA 1
ATOM 1019 C C . CYS A 1 131 ? 7.383 -18.891 -8.008 1 98.31 131 CYS A C 1
ATOM 1021 O O . CYS A 1 131 ? 7.008 -19.547 -8.977 1 98.31 131 CYS A O 1
ATOM 1023 N N . LEU A 1 132 ? 7.305 -19.406 -6.758 1 97.69 132 LEU A N 1
ATOM 1024 C CA . LEU A 1 132 ? 6.824 -20.781 -6.543 1 97.69 132 LEU A CA 1
ATOM 1025 C C . LEU A 1 132 ? 5.398 -20.938 -7.059 1 97.69 132 LEU A C 1
ATOM 1027 O O . LEU A 1 132 ? 5.035 -21.984 -7.578 1 97.69 132 LEU A O 1
ATOM 1031 N N . GLY A 1 133 ? 4.551 -19.906 -6.848 1 98.38 133 GLY A N 1
ATOM 1032 C CA . GLY A 1 133 ? 3.195 -19.922 -7.371 1 98.38 133 GLY A CA 1
ATOM 1033 C C . GLY A 1 133 ? 3.139 -20.031 -8.883 1 98.38 133 GLY A C 1
ATOM 1034 O O . GLY A 1 133 ? 2.281 -20.734 -9.422 1 98.38 133 GLY A O 1
ATOM 1035 N N . HIS A 1 134 ? 3.992 -19.344 -9.586 1 98.69 134 HIS A N 1
ATOM 1036 C CA . HIS A 1 134 ? 4.172 -19.453 -11.031 1 98.69 134 HIS A CA 1
ATOM 1037 C C . HIS A 1 134 ? 4.543 -20.875 -11.438 1 98.69 134 HIS A C 1
ATOM 1039 O O . HIS A 1 134 ? 3.961 -21.422 -12.367 1 98.69 134 HIS A O 1
ATOM 1045 N N . GLU A 1 135 ? 5.43 -21.484 -10.719 1 98.25 135 GLU A N 1
ATOM 1046 C CA . GLU A 1 135 ? 5.945 -22.812 -11.008 1 98.25 135 GLU A CA 1
ATOM 1047 C C . GLU A 1 135 ? 4.887 -23.875 -10.75 1 98.25 135 GLU A C 1
ATOM 1049 O O . GLU A 1 135 ? 4.668 -24.766 -11.586 1 98.25 135 GLU A O 1
ATOM 1054 N N . VAL A 1 136 ? 4.16 -23.75 -9.641 1 97.62 136 VAL A N 1
ATOM 1055 C CA . VAL A 1 136 ? 3.189 -24.781 -9.297 1 97.62 136 VAL A CA 1
ATOM 1056 C C . VAL A 1 136 ? 1.991 -24.703 -10.242 1 97.62 136 VAL A C 1
ATOM 1058 O O . VAL A 1 136 ? 1.4 -25.719 -10.594 1 97.62 136 VAL A O 1
ATOM 1061 N N . MET A 1 137 ? 1.567 -23.5 -10.641 1 98.19 137 MET A N 1
ATOM 1062 C CA . MET A 1 137 ? 0.497 -23.391 -11.625 1 98.19 137 MET A CA 1
ATOM 1063 C C . MET A 1 137 ? 0.865 -24.109 -12.922 1 98.19 137 MET A C 1
ATOM 1065 O O . MET A 1 137 ? 0.037 -24.812 -13.5 1 98.19 137 MET A O 1
ATOM 1069 N N . HIS A 1 138 ? 2.135 -23.922 -13.391 1 98.5 138 HIS A N 1
ATOM 1070 C CA . HIS A 1 138 ? 2.596 -24.625 -14.586 1 98.5 138 HIS A CA 1
ATOM 1071 C C . HIS A 1 138 ? 2.6 -26.141 -14.367 1 98.5 138 HIS A C 1
ATOM 1073 O O . HIS A 1 138 ? 2.232 -26.906 -15.258 1 98.5 138 HIS A O 1
ATOM 1079 N N . TYR A 1 139 ? 3.023 -26.547 -13.172 1 97.56 139 TYR A N 1
ATOM 1080 C CA . TYR A 1 139 ? 3.043 -27.969 -12.844 1 97.56 139 TYR A CA 1
ATOM 1081 C C . TYR A 1 139 ? 1.647 -28.562 -12.953 1 97.56 139 TYR A C 1
ATOM 1083 O O . TYR A 1 139 ? 1.453 -29.578 -13.641 1 97.56 139 TYR A O 1
ATOM 1091 N N . ILE A 1 140 ? 0.677 -27.891 -12.352 1 97 140 ILE A N 1
ATOM 1092 C CA . ILE A 1 140 ? -0.698 -28.375 -12.297 1 97 140 ILE A CA 1
ATOM 1093 C C . ILE A 1 140 ? -1.303 -28.359 -13.703 1 97 140 ILE A C 1
ATOM 1095 O O . ILE A 1 140 ? -1.878 -29.359 -14.141 1 97 140 ILE A O 1
ATOM 1099 N N . LEU A 1 141 ? -1.137 -27.297 -14.453 1 97.75 141 LEU A N 1
ATOM 1100 C CA . LEU A 1 141 ? -1.819 -27.094 -15.727 1 97.75 141 LEU A CA 1
ATOM 1101 C C . LEU A 1 141 ? -1.148 -27.906 -16.828 1 97.75 141 LEU A C 1
ATOM 1103 O O . LEU A 1 141 ? -1.729 -28.094 -17.906 1 97.75 141 LEU A O 1
ATOM 1107 N N . SER A 1 142 ? 0.113 -28.375 -16.609 1 97.31 142 SER A N 1
ATOM 1108 C CA . SER A 1 142 ? 0.787 -29.266 -17.562 1 97.31 142 SER A CA 1
ATOM 1109 C C . SER A 1 142 ? 0.447 -30.719 -17.297 1 97.31 142 SER A C 1
ATOM 1111 O O . SER A 1 142 ? 1.061 -31.625 -17.859 1 97.31 142 SER A O 1
ATOM 1113 N N . ASN A 1 143 ? -0.545 -30.938 -16.453 1 95.25 143 ASN A N 1
ATOM 1114 C CA . ASN A 1 143 ? -0.9 -32.281 -16.016 1 95.25 143 ASN A CA 1
ATOM 1115 C C . ASN A 1 143 ? 0.27 -32.969 -15.32 1 95.25 143 ASN A C 1
ATOM 1117 O O . ASN A 1 143 ? 0.599 -34.125 -15.633 1 95.25 143 ASN A O 1
ATOM 1121 N N . TYR A 1 144 ? 0.986 -32.188 -14.5 1 95 144 TYR A N 1
ATOM 1122 C CA . TYR A 1 144 ? 2.023 -32.656 -13.586 1 95 144 TYR A CA 1
ATOM 1123 C C . TYR A 1 144 ? 3.215 -33.219 -14.359 1 95 144 TYR A C 1
ATOM 1125 O O . TYR A 1 144 ? 3.73 -34.281 -14.023 1 95 144 TYR A O 1
ATOM 1133 N N . SER A 1 145 ? 3.562 -32.5 -15.359 1 94.69 145 SER A N 1
ATOM 1134 C CA . SER A 1 145 ? 4.75 -32.906 -16.109 1 94.69 145 SER A CA 1
ATOM 1135 C C . SER A 1 145 ? 5.973 -32.969 -15.195 1 94.69 145 SER A C 1
ATOM 1137 O O . SER A 1 145 ? 6.223 -32.062 -14.406 1 94.69 145 SER A O 1
ATOM 1139 N N . GLU A 1 146 ? 6.766 -34 -15.312 1 91.19 146 GLU A N 1
ATOM 1140 C CA . GLU A 1 146 ? 7.977 -34.188 -14.516 1 91.19 146 GLU A CA 1
ATOM 1141 C C . GLU A 1 146 ? 9.062 -33.188 -14.938 1 91.19 146 GLU A C 1
ATOM 1143 O O . GLU A 1 146 ? 10 -32.938 -14.172 1 91.19 146 GLU A O 1
ATOM 1148 N N . SER A 1 147 ? 8.961 -32.656 -16.109 1 91.06 147 SER A N 1
ATOM 1149 C CA . SER A 1 147 ? 9.977 -31.781 -16.672 1 91.06 147 SER A CA 1
ATOM 1150 C C . SER A 1 147 ? 9.57 -30.312 -16.547 1 91.06 147 SER A C 1
ATOM 1152 O O . SER A 1 147 ? 9.969 -29.484 -17.359 1 91.06 147 SER A O 1
ATOM 1154 N N . PHE A 1 148 ? 8.773 -29.984 -15.562 1 93.06 148 PHE A N 1
ATOM 1155 C CA . PHE A 1 148 ? 8.18 -28.656 -15.547 1 93.06 148 PHE A CA 1
ATOM 1156 C C . PHE A 1 148 ? 9.188 -27.609 -15.062 1 93.06 148 PHE A C 1
ATOM 1158 O O . PHE A 1 148 ? 9.008 -26.422 -15.289 1 93.06 148 PHE A O 1
ATOM 1165 N N . LEU A 1 149 ? 10.328 -28.078 -14.438 1 96.06 149 LEU A N 1
ATOM 1166 C CA . LEU A 1 149 ? 11.32 -27.125 -13.961 1 96.06 149 LEU A CA 1
ATOM 1167 C C . LEU A 1 149 ? 12.695 -27.422 -14.547 1 96.06 149 LEU A C 1
ATOM 1169 O O . LEU A 1 149 ? 13.031 -28.594 -14.789 1 96.06 149 LEU A O 1
ATOM 1173 N N . ILE A 1 150 ? 13.438 -26.422 -14.734 1 96.44 150 ILE A N 1
ATOM 1174 C CA . ILE A 1 150 ? 14.859 -26.516 -15.055 1 96.44 150 ILE A CA 1
ATOM 1175 C C . ILE A 1 150 ? 15.68 -25.797 -13.977 1 96.44 150 ILE A C 1
ATOM 1177 O O . ILE A 1 150 ? 15.148 -24.969 -13.234 1 96.44 150 ILE A O 1
ATOM 1181 N N . ASP A 1 151 ? 16.953 -26.125 -13.883 1 96.12 151 ASP A N 1
ATOM 1182 C CA . ASP A 1 151 ? 17.859 -25.406 -13.008 1 96.12 151 ASP A CA 1
ATOM 1183 C C . ASP A 1 151 ? 18.344 -24.109 -13.656 1 96.12 151 ASP A C 1
ATOM 1185 O O . ASP A 1 151 ? 18.625 -24.078 -14.859 1 96.12 151 ASP A O 1
ATOM 1189 N N . VAL A 1 152 ? 18.281 -23.078 -12.914 1 95.06 152 VAL A N 1
ATOM 1190 C CA . VAL A 1 152 ? 18.75 -21.766 -13.391 1 95.06 152 VAL A CA 1
ATOM 1191 C C . VAL A 1 152 ? 20.156 -21.484 -12.867 1 95.06 152 VAL A C 1
ATOM 1193 O O . VAL A 1 152 ? 20.422 -21.656 -11.672 1 95.06 152 VAL A O 1
ATOM 1196 N N . LYS A 1 153 ? 21.031 -21.047 -13.703 1 94.06 153 LYS A N 1
ATOM 1197 C CA . LYS A 1 153 ? 22.422 -20.797 -13.336 1 94.06 153 LYS A CA 1
ATOM 1198 C C . LYS A 1 153 ? 22.625 -19.328 -12.961 1 94.06 153 LYS A C 1
ATOM 1200 O O . LYS A 1 153 ? 21.953 -18.453 -13.492 1 94.06 153 LYS A O 1
ATOM 1205 N N . GLY A 1 154 ? 23.531 -19.156 -12.07 1 90.38 154 GLY A N 1
ATOM 1206 C CA . GLY A 1 154 ? 23.891 -17.797 -11.68 1 90.38 154 GLY A CA 1
ATOM 1207 C C . GLY A 1 154 ? 23.344 -17.422 -10.312 1 90.38 154 GLY A C 1
ATOM 1208 O O . GLY A 1 154 ? 22.938 -18.281 -9.531 1 90.38 154 GLY A O 1
ATOM 1209 N N . ASN A 1 155 ? 23.438 -16.109 -10.07 1 87.88 155 ASN A N 1
ATOM 1210 C CA . ASN A 1 155 ? 22.938 -15.594 -8.797 1 87.88 155 ASN A CA 1
ATOM 1211 C C . ASN A 1 155 ? 21.438 -15.781 -8.656 1 87.88 155 ASN A C 1
ATOM 1213 O O . ASN A 1 155 ? 20.672 -15.508 -9.594 1 87.88 155 ASN A O 1
ATOM 1217 N N . ASP A 1 156 ? 21 -16.25 -7.57 1 90 156 ASP A N 1
ATOM 1218 C CA . ASP A 1 156 ? 19.594 -16.562 -7.367 1 90 156 ASP A CA 1
ATOM 1219 C C . ASP A 1 156 ? 18.828 -15.336 -6.859 1 90 156 ASP A C 1
ATOM 1221 O O . ASP A 1 156 ? 17.609 -15.359 -6.777 1 90 156 ASP A O 1
ATOM 1225 N N . LYS A 1 157 ? 19.562 -14.336 -6.398 1 93.75 157 LYS A N 1
ATOM 1226 C CA . LYS A 1 157 ? 18.984 -13.07 -5.965 1 93.75 157 LYS A CA 1
ATOM 1227 C C . LYS A 1 157 ? 19.484 -11.914 -6.836 1 93.75 157 LYS A C 1
ATOM 1229 O O . LYS A 1 157 ? 20.594 -11.422 -6.652 1 93.75 157 LYS A O 1
ATOM 1234 N N . VAL A 1 158 ? 18.625 -11.508 -7.742 1 94.88 158 VAL A N 1
ATOM 1235 C CA . VAL A 1 158 ? 19.094 -10.508 -8.695 1 94.88 158 VAL A CA 1
ATOM 1236 C C . VAL A 1 158 ? 17.906 -9.719 -9.234 1 94.88 158 VAL A C 1
ATOM 1238 O O . VAL A 1 158 ? 16.766 -10.195 -9.211 1 94.88 158 VAL A O 1
ATOM 1241 N N . THR A 1 159 ? 18.141 -8.531 -9.617 1 97.12 159 THR A N 1
ATOM 1242 C CA . THR A 1 159 ? 17.172 -7.742 -10.375 1 97.12 159 THR A CA 1
ATOM 1243 C C . THR A 1 159 ? 17.562 -7.676 -11.844 1 97.12 159 THR A C 1
ATOM 1245 O O . THR A 1 159 ? 18.75 -7.551 -12.172 1 97.12 159 THR A O 1
ATOM 1248 N N . ARG A 1 160 ? 16.625 -7.812 -12.75 1 97.19 160 ARG A N 1
ATOM 1249 C CA . ARG A 1 160 ? 16.844 -7.801 -14.195 1 97.19 160 ARG A CA 1
ATOM 1250 C C . ARG A 1 160 ? 15.688 -7.09 -14.906 1 97.19 160 ARG A C 1
ATOM 1252 O O . ARG A 1 160 ? 14.609 -6.918 -14.336 1 97.19 160 ARG A O 1
ATOM 1259 N N . PRO A 1 161 ? 15.945 -6.641 -16.109 1 98.06 161 PRO A N 1
ATOM 1260 C CA . PRO A 1 161 ? 14.82 -6.211 -16.938 1 98.06 161 PRO A CA 1
ATOM 1261 C C . PRO A 1 161 ? 13.883 -7.359 -17.297 1 98.06 161 PRO A C 1
ATOM 1263 O O . PRO A 1 161 ? 14.18 -8.523 -17.016 1 98.06 161 PRO A O 1
ATOM 1266 N N . VAL A 1 162 ? 12.758 -7.07 -17.766 1 98.25 162 VAL A N 1
ATOM 1267 C CA . VAL A 1 162 ? 11.797 -8.055 -18.234 1 98.25 162 VAL A CA 1
ATOM 1268 C C . VAL A 1 162 ? 11.781 -8.062 -19.766 1 98.25 162 VAL A C 1
ATOM 1270 O O . VAL A 1 162 ? 11.555 -7.023 -20.391 1 98.25 162 VAL A O 1
ATOM 1273 N N . ASN A 1 163 ? 12.094 -9.172 -20.359 1 98.31 163 ASN A N 1
ATOM 1274 C CA . ASN A 1 163 ? 11.945 -9.312 -21.797 1 98.31 163 ASN A CA 1
ATOM 1275 C C . ASN A 1 163 ? 10.508 -9.617 -22.188 1 98.31 163 ASN A C 1
ATOM 1277 O O . ASN A 1 163 ? 10.125 -10.789 -22.312 1 98.31 163 ASN A O 1
ATOM 1281 N N . ILE A 1 164 ? 9.773 -8.578 -22.453 1 98.38 164 ILE A N 1
ATOM 1282 C CA . ILE A 1 164 ? 8.352 -8.719 -22.75 1 98.38 164 ILE A CA 1
ATOM 1283 C C . ILE A 1 164 ? 8.172 -9.211 -24.188 1 98.38 164 ILE A C 1
ATOM 1285 O O . ILE A 1 164 ? 8.633 -8.578 -25.141 1 98.38 164 ILE A O 1
ATOM 1289 N N . ASN A 1 165 ? 7.441 -10.305 -24.375 1 96.12 165 ASN A N 1
ATOM 1290 C CA . ASN A 1 165 ? 7.172 -10.922 -25.656 1 96.12 165 ASN A CA 1
ATOM 1291 C C . ASN A 1 165 ? 5.781 -10.562 -26.172 1 96.12 165 ASN A C 1
ATOM 1293 O O . ASN A 1 165 ? 5.488 -10.742 -27.359 1 96.12 165 ASN A O 1
ATOM 1297 N N . TYR A 1 166 ? 4.949 -10.141 -25.297 1 97.25 166 TYR A N 1
ATOM 1298 C CA . TYR A 1 166 ? 3.555 -9.867 -25.609 1 97.25 166 TYR A CA 1
ATOM 1299 C C . TYR A 1 166 ? 3.084 -8.578 -24.953 1 97.25 166 TYR A C 1
ATOM 1301 O O . TYR A 1 166 ? 2.43 -8.617 -23.906 1 97.25 166 TYR A O 1
ATOM 1309 N N . ARG A 1 167 ? 3.256 -7.453 -25.594 1 96.75 167 ARG A N 1
ATOM 1310 C CA . ARG A 1 167 ? 2.973 -6.125 -25.047 1 96.75 167 ARG A CA 1
ATOM 1311 C C . ARG A 1 167 ? 1.502 -5.996 -24.656 1 96.75 167 ARG A C 1
ATOM 1313 O O . ARG A 1 167 ? 1.159 -5.262 -23.734 1 96.75 167 ARG A O 1
ATOM 1320 N N . GLN A 1 168 ? 0.688 -6.75 -25.344 1 96.88 168 GLN A N 1
ATOM 1321 C CA . GLN A 1 168 ? -0.754 -6.664 -25.141 1 96.88 168 GLN A CA 1
ATOM 1322 C C . GLN A 1 168 ? -1.181 -7.438 -23.891 1 96.88 168 GLN A C 1
ATOM 1324 O O . GLN A 1 168 ? -2.35 -7.406 -23.5 1 96.88 168 GLN A O 1
ATOM 1329 N N . ALA A 1 169 ? -0.222 -8.102 -23.25 1 97.5 169 ALA A N 1
ATOM 1330 C CA . ALA A 1 169 ? -0.529 -8.852 -22.031 1 97.5 169 ALA A CA 1
ATOM 1331 C C . ALA A 1 169 ? -1.2 -7.965 -20.984 1 97.5 169 ALA A C 1
ATOM 1333 O O . ALA A 1 169 ? -0.979 -6.75 -20.969 1 97.5 169 ALA A O 1
ATOM 1334 N N . TYR A 1 170 ? -2.004 -8.539 -20.125 1 97.44 170 TYR A N 1
ATOM 1335 C CA . TYR A 1 170 ? -2.914 -7.859 -19.219 1 97.44 170 TYR A CA 1
ATOM 1336 C C . TYR A 1 170 ? -2.186 -6.781 -18.422 1 97.44 170 TYR A C 1
ATOM 1338 O O . TYR A 1 170 ? -2.617 -5.629 -18.391 1 97.44 170 TYR A O 1
ATOM 1346 N N . PHE A 1 171 ? -1.063 -7.082 -17.812 1 97.44 171 PHE A N 1
ATOM 1347 C CA . PHE A 1 171 ? -0.36 -6.145 -16.938 1 97.44 171 PHE A CA 1
ATOM 1348 C C . PHE A 1 171 ? 0.471 -5.168 -17.766 1 97.44 171 PHE A C 1
ATOM 1350 O O . PHE A 1 171 ? 0.502 -3.971 -17.469 1 97.44 171 PHE A O 1
ATOM 1357 N N . TYR A 1 172 ? 1.098 -5.609 -18.859 1 97.94 172 TYR A N 1
ATOM 1358 C CA . TYR A 1 172 ? 2.027 -4.793 -19.625 1 97.94 172 TYR A CA 1
ATOM 1359 C C . TYR A 1 172 ? 1.282 -3.773 -20.484 1 97.94 172 TYR A C 1
ATOM 1361 O O . TYR A 1 172 ? 1.786 -2.676 -20.734 1 97.94 172 TYR A O 1
ATOM 1369 N N . SER A 1 173 ? 0.077 -4.125 -20.875 1 97.5 173 SER A N 1
ATOM 1370 C CA . SER A 1 173 ? -0.72 -3.221 -21.703 1 97.5 173 SER A CA 1
ATOM 1371 C C . SER A 1 173 ? -1.135 -1.979 -20.922 1 97.5 173 SER A C 1
ATOM 1373 O O . SER A 1 173 ? -1.536 -0.973 -21.516 1 97.5 173 SER A O 1
ATOM 1375 N N . GLN A 1 174 ? -1.04 -2.021 -19.609 1 96 174 GLN A N 1
ATOM 1376 C CA . GLN A 1 174 ? -1.468 -0.91 -18.766 1 96 174 GLN A CA 1
ATOM 1377 C C . GLN A 1 174 ? -0.319 0.063 -18.516 1 96 174 GLN A C 1
ATOM 1379 O O . GLN A 1 174 ? -0.523 1.142 -17.953 1 96 174 GLN A O 1
ATOM 1384 N N . MET A 1 175 ? 0.829 -0.313 -18.859 1 97.06 175 MET A N 1
ATOM 1385 C CA . MET A 1 175 ? 1.986 0.558 -18.672 1 97.06 175 MET A CA 1
ATOM 1386 C C . MET A 1 175 ? 2.004 1.669 -19.719 1 97.06 175 MET A C 1
ATOM 1388 O O . MET A 1 175 ? 1.752 1.422 -20.891 1 97.06 175 MET A O 1
ATOM 1392 N N . ASN A 1 176 ? 2.199 2.924 -19.25 1 95.88 176 ASN A N 1
ATOM 1393 C CA . ASN A 1 176 ? 2.498 3.947 -20.25 1 95.88 176 ASN A CA 1
ATOM 1394 C C . ASN A 1 176 ? 3.844 3.699 -20.922 1 95.88 176 ASN A C 1
ATOM 1396 O O . ASN A 1 176 ? 4.566 2.773 -20.547 1 95.88 176 ASN A O 1
ATOM 1400 N N . GLU A 1 177 ? 4.148 4.469 -21.891 1 97.94 177 GLU A N 1
ATOM 1401 C CA . GLU A 1 177 ? 5.34 4.234 -22.703 1 97.94 177 GLU A CA 1
ATOM 1402 C C . GLU A 1 177 ? 6.609 4.34 -21.859 1 97.94 177 GLU A C 1
ATOM 1404 O O . GLU A 1 177 ? 7.539 3.551 -22.031 1 97.94 177 GLU A O 1
ATOM 1409 N N . GLU A 1 178 ? 6.652 5.27 -20.984 1 97.62 178 GLU A N 1
ATOM 1410 C CA . GLU A 1 178 ? 7.832 5.469 -20.156 1 97.62 178 GLU A CA 1
ATOM 1411 C C . GLU A 1 178 ? 8.102 4.242 -19.281 1 97.62 178 GLU A C 1
ATOM 1413 O O . GLU A 1 178 ? 9.219 3.725 -19.25 1 97.62 178 GLU A O 1
ATOM 1418 N N . LEU A 1 179 ? 7.098 3.785 -18.656 1 98.06 179 LEU A N 1
ATOM 1419 C CA . LEU A 1 179 ? 7.262 2.633 -17.766 1 98.06 179 LEU A CA 1
ATOM 1420 C C . LEU A 1 179 ? 7.543 1.369 -18.578 1 98.06 179 LEU A C 1
ATOM 1422 O O . LEU A 1 179 ? 8.312 0.508 -18.141 1 98.06 179 LEU A O 1
ATOM 1426 N N . TYR A 1 180 ? 6.871 1.223 -19.719 1 98.5 180 TYR A N 1
ATOM 1427 C CA . TYR A 1 180 ? 7.117 0.076 -20.578 1 98.5 180 TYR A CA 1
ATOM 1428 C C . TYR A 1 180 ? 8.586 0.005 -20.984 1 98.5 180 TYR A C 1
ATOM 1430 O O . TYR A 1 180 ? 9.227 -1.043 -20.844 1 98.5 180 TYR A O 1
ATOM 1438 N N . LYS A 1 181 ? 9.133 1.151 -21.391 1 98.62 181 LYS A N 1
ATOM 1439 C CA . LYS A 1 181 ? 10.539 1.208 -21.781 1 98.62 181 LYS A CA 1
ATOM 1440 C C . LYS A 1 181 ? 11.453 0.914 -20.594 1 98.62 181 LYS A C 1
ATOM 1442 O O . LYS A 1 181 ? 12.453 0.209 -20.734 1 98.62 181 LYS A O 1
ATOM 1447 N N . ALA A 1 182 ? 11.117 1.445 -19.453 1 98.62 182 ALA A N 1
ATOM 1448 C CA . ALA A 1 182 ? 11.898 1.187 -18.25 1 98.62 182 ALA A CA 1
ATOM 1449 C C . ALA A 1 182 ? 11.891 -0.3 -17.906 1 98.62 182 ALA A C 1
ATOM 1451 O O . ALA A 1 182 ? 12.922 -0.854 -17.516 1 98.62 182 ALA A O 1
ATOM 1452 N N . THR A 1 183 ? 10.734 -0.951 -18.062 1 98.62 183 THR A N 1
ATOM 1453 C CA . THR A 1 183 ? 10.594 -2.369 -17.75 1 98.62 183 THR A CA 1
ATOM 1454 C C . THR A 1 183 ? 11.5 -3.211 -18.641 1 98.62 183 THR A C 1
ATOM 1456 O O . THR A 1 183 ? 12.078 -4.203 -18.188 1 98.62 183 THR A O 1
ATOM 1459 N N . LEU A 1 184 ? 11.742 -2.799 -19.859 1 98.44 184 LEU A N 1
ATOM 1460 C CA . LEU A 1 184 ? 12.547 -3.518 -20.844 1 98.44 184 LEU A CA 1
ATOM 1461 C C . LEU A 1 184 ? 14.031 -3.285 -20.609 1 98.44 184 LEU A C 1
ATOM 1463 O O . LEU A 1 184 ? 14.867 -4.109 -20.984 1 98.44 184 LEU A O 1
ATOM 1467 N N . ASN A 1 185 ? 14.32 -2.162 -19.938 1 98.31 185 ASN A N 1
ATOM 1468 C CA . ASN A 1 185 ? 15.711 -1.736 -20.031 1 98.31 185 ASN A CA 1
ATOM 1469 C C . ASN A 1 185 ? 16.344 -1.602 -18.641 1 98.31 185 ASN A C 1
ATOM 1471 O O . ASN A 1 185 ? 17.562 -1.599 -18.516 1 98.31 185 ASN A O 1
ATOM 1475 N N . GLU A 1 186 ? 15.531 -1.356 -17.656 1 98.44 186 GLU A N 1
ATOM 1476 C CA . GLU A 1 186 ? 16.031 -1.183 -16.297 1 98.44 186 GLU A CA 1
ATOM 1477 C C . GLU A 1 186 ? 15.859 -2.455 -15.477 1 98.44 186 GLU A C 1
ATOM 1479 O O . GLU A 1 186 ? 14.984 -3.277 -15.773 1 98.44 186 GLU A O 1
ATOM 1484 N N . ASN A 1 187 ? 16.688 -2.662 -14.461 1 98.25 187 ASN A N 1
ATOM 1485 C CA . ASN A 1 187 ? 16.609 -3.818 -13.578 1 98.25 187 ASN A CA 1
ATOM 1486 C C . ASN A 1 187 ? 15.461 -3.682 -12.578 1 98.25 187 ASN A C 1
ATOM 1488 O O . ASN A 1 187 ? 15.695 -3.584 -11.367 1 98.25 187 ASN A O 1
ATOM 1492 N N . LEU A 1 188 ? 14.227 -3.812 -13.047 1 98.5 188 LEU A N 1
ATOM 1493 C CA . LEU A 1 188 ? 13.062 -3.539 -12.203 1 98.5 188 LEU A CA 1
ATOM 1494 C C . LEU A 1 188 ? 12.547 -4.816 -11.547 1 98.5 188 LEU A C 1
ATOM 1496 O O . LEU A 1 188 ? 11.969 -4.773 -10.461 1 98.5 188 LEU A O 1
ATOM 1500 N N . ALA A 1 189 ? 12.672 -5.926 -12.219 1 98.5 189 ALA A N 1
ATOM 1501 C CA . ALA A 1 189 ? 12.102 -7.18 -11.75 1 98.5 189 ALA A CA 1
ATOM 1502 C C . ALA A 1 189 ? 13.07 -7.918 -10.836 1 98.5 189 ALA A C 1
ATOM 1504 O O . ALA A 1 189 ? 14.203 -8.203 -11.227 1 98.5 189 ALA A O 1
ATOM 1505 N N . TYR A 1 190 ? 12.664 -8.188 -9.625 1 98.31 190 TYR A N 1
ATOM 1506 C CA . TYR A 1 190 ? 13.469 -8.938 -8.672 1 98.31 190 TYR A CA 1
ATOM 1507 C C . TYR A 1 190 ? 13.211 -10.438 -8.805 1 98.31 190 TYR A C 1
ATOM 1509 O O . TYR A 1 190 ? 12.062 -10.875 -8.805 1 98.31 190 TYR A O 1
ATOM 1517 N N . TYR A 1 191 ? 14.273 -11.195 -8.969 1 97.5 191 TYR A N 1
ATOM 1518 C CA . TYR A 1 191 ? 14.227 -12.656 -9.047 1 97.5 191 TYR A CA 1
ATOM 1519 C C . TYR A 1 191 ? 14.914 -13.281 -7.836 1 97.5 191 TYR A C 1
ATOM 1521 O O . TYR A 1 191 ? 15.953 -12.805 -7.383 1 97.5 191 TYR A O 1
ATOM 1529 N N . HIS A 1 192 ? 14.305 -14.25 -7.328 1 96.56 192 HIS A N 1
ATOM 1530 C CA . HIS A 1 192 ? 14.867 -15.078 -6.266 1 96.56 192 HIS A CA 1
ATOM 1531 C C . HIS A 1 192 ? 14.477 -16.547 -6.43 1 96.56 192 HIS A C 1
ATOM 1533 O O . HIS A 1 192 ? 13.547 -17.016 -5.777 1 96.56 192 HIS A O 1
ATOM 1539 N N . HIS A 1 193 ? 15.227 -17.234 -7.223 1 95.38 193 HIS A N 1
ATOM 1540 C CA . HIS A 1 193 ? 14.883 -18.609 -7.574 1 95.38 193 HIS A CA 1
ATOM 1541 C C . HIS A 1 193 ? 16.094 -19.359 -8.125 1 95.38 193 HIS A C 1
ATOM 1543 O O . HIS A 1 193 ? 16.984 -18.75 -8.734 1 95.38 193 HIS A O 1
ATOM 1549 N N . ILE A 1 194 ? 16.078 -20.641 -7.922 1 95.69 194 ILE A N 1
ATOM 1550 C CA . ILE A 1 194 ? 17.141 -21.484 -8.477 1 95.69 194 ILE A CA 1
ATOM 1551 C C . ILE A 1 194 ? 16.547 -22.406 -9.531 1 95.69 194 ILE A C 1
ATOM 1553 O O . ILE A 1 194 ? 17.297 -23.078 -10.258 1 95.69 194 ILE A O 1
ATOM 1557 N N . HIS A 1 195 ? 15.258 -22.547 -9.617 1 96.38 195 HIS A N 1
ATOM 1558 C CA . HIS A 1 195 ? 14.531 -23.281 -10.648 1 96.38 195 HIS A CA 1
ATOM 1559 C C . HIS A 1 195 ? 13.594 -22.344 -11.414 1 96.38 195 HIS A C 1
ATOM 1561 O O . HIS A 1 195 ? 13.242 -21.266 -10.93 1 96.38 195 HIS A O 1
ATOM 1567 N N . ALA A 1 196 ? 13.258 -22.719 -12.633 1 98 196 ALA A N 1
ATOM 1568 C CA . ALA A 1 196 ? 12.32 -21.938 -13.43 1 98 196 ALA A CA 1
ATOM 1569 C C . ALA A 1 196 ? 11.617 -22.812 -14.461 1 98 196 ALA A C 1
ATOM 1571 O O . ALA A 1 196 ? 12 -23.969 -14.672 1 98 196 ALA A O 1
ATOM 1572 N N . VAL A 1 197 ? 10.555 -22.328 -14.961 1 98.56 197 VAL A N 1
ATOM 1573 C CA . VAL A 1 197 ? 9.828 -23 -16.047 1 98.56 197 VAL A CA 1
ATOM 1574 C C . VAL A 1 197 ? 10.438 -22.609 -17.391 1 98.56 197 VAL A C 1
ATOM 1576 O O . VAL A 1 197 ? 10.594 -21.422 -17.688 1 98.56 197 VAL A O 1
ATOM 1579 N N . SER A 1 198 ? 10.75 -23.594 -18.188 1 98 198 SER A N 1
ATOM 1580 C CA . SER A 1 198 ? 11.281 -23.359 -19.531 1 98 198 SER A CA 1
ATOM 1581 C C . SER A 1 198 ? 10.164 -23.297 -20.578 1 98 198 SER A C 1
ATOM 1583 O O . SER A 1 198 ? 9.18 -24.031 -20.469 1 98 198 SER A O 1
ATOM 1585 N N . PRO A 1 199 ? 10.391 -22.469 -21.641 1 97.81 199 PRO A N 1
ATOM 1586 C CA . PRO A 1 199 ? 9.422 -22.5 -22.734 1 97.81 199 PRO A CA 1
ATOM 1587 C C . PRO A 1 199 ? 9.273 -23.875 -23.359 1 97.81 199 PRO A C 1
ATOM 1589 O O . PRO A 1 199 ? 8.227 -24.203 -23.922 1 97.81 199 PRO A O 1
ATOM 1592 N N . SER A 1 200 ? 10.266 -24.766 -23.25 1 97.44 200 SER A N 1
ATOM 1593 C CA . SER A 1 200 ? 10.227 -26.109 -23.812 1 97.44 200 SER A CA 1
ATOM 1594 C C . SER A 1 200 ? 9.109 -26.938 -23.172 1 97.44 200 SER A C 1
ATOM 1596 O O . SER A 1 200 ? 8.648 -27.922 -23.766 1 97.44 200 SER A O 1
ATOM 1598 N N . LEU A 1 201 ? 8.688 -26.547 -21.984 1 98.25 201 LEU A N 1
ATOM 1599 C CA . LEU A 1 201 ? 7.59 -27.266 -21.344 1 98.25 201 LEU A CA 1
ATOM 1600 C C . LEU A 1 201 ? 6.332 -27.234 -22.203 1 98.25 201 LEU A C 1
ATOM 1602 O O . LEU A 1 201 ? 5.543 -28.188 -22.188 1 98.25 201 LEU A O 1
ATOM 1606 N N . TYR A 1 202 ? 6.117 -26.156 -22.953 1 97.94 202 TYR A N 1
ATOM 1607 C CA . TYR A 1 202 ? 4.922 -25.984 -23.766 1 97.94 202 TYR A CA 1
ATOM 1608 C C . TYR A 1 202 ? 4.953 -26.906 -24.984 1 97.94 202 TYR A C 1
ATOM 1610 O O . TYR A 1 202 ? 3.926 -27.141 -25.625 1 97.94 202 TYR A O 1
ATOM 1618 N N . GLU A 1 203 ? 6.148 -27.391 -25.344 1 97.31 203 GLU A N 1
ATOM 1619 C CA . GLU A 1 203 ? 6.285 -28.422 -26.375 1 97.31 203 GLU A CA 1
ATOM 1620 C C . GLU A 1 203 ? 6.039 -29.812 -25.781 1 97.31 203 GLU A C 1
ATOM 1622 O O . GLU A 1 203 ? 5.414 -30.656 -26.438 1 97.31 203 GLU A O 1
ATOM 1627 N N . ILE A 1 204 ? 6.508 -30 -24.641 1 96.69 204 ILE A N 1
ATOM 1628 C CA . ILE A 1 204 ? 6.41 -31.281 -23.953 1 96.69 204 ILE A CA 1
ATOM 1629 C C . ILE A 1 204 ? 4.969 -31.531 -23.516 1 96.69 204 ILE A C 1
ATOM 1631 O O . ILE A 1 204 ? 4.473 -32.656 -23.594 1 96.69 204 ILE A O 1
ATOM 1635 N N . ALA A 1 205 ? 4.348 -30.484 -22.984 1 97.44 205 ALA A N 1
ATOM 1636 C CA . ALA A 1 205 ? 2.957 -30.516 -22.531 1 97.44 205 ALA A CA 1
ATOM 1637 C C . ALA A 1 205 ? 2.123 -29.469 -23.281 1 97.44 205 ALA A C 1
ATOM 1639 O O . ALA A 1 205 ? 1.747 -28.453 -22.719 1 97.44 205 ALA A O 1
ATOM 1640 N N . PRO A 1 206 ? 1.659 -29.766 -24.469 1 97.12 206 PRO A N 1
ATOM 1641 C CA . PRO A 1 206 ? 1 -28.781 -25.328 1 97.12 206 PRO A CA 1
ATOM 1642 C C . PRO A 1 206 ? -0.314 -28.281 -24.75 1 97.12 206 PRO A C 1
ATOM 1644 O O . PRO A 1 206 ? -0.806 -27.219 -25.156 1 97.12 206 PRO A O 1
ATOM 1647 N N . VAL A 1 207 ? -0.856 -29.016 -23.766 1 97 207 VAL A N 1
ATOM 1648 C CA . VAL A 1 207 ? -2.109 -28.609 -23.141 1 97 207 VAL A CA 1
ATOM 1649 C C . VAL A 1 207 ? -1.947 -27.234 -22.5 1 97 207 VAL A C 1
ATOM 1651 O O . VAL A 1 207 ? -2.902 -26.453 -22.438 1 97 207 VAL A O 1
ATOM 1654 N N . LEU A 1 208 ? -0.761 -26.891 -22.125 1 98 208 LEU A N 1
ATOM 1655 C CA . LEU A 1 208 ? -0.484 -25.594 -21.484 1 98 208 LEU A CA 1
ATOM 1656 C C . LEU A 1 208 ? -0.864 -24.438 -22.406 1 98 208 LEU A C 1
ATOM 1658 O O . LEU A 1 208 ? -1.252 -23.375 -21.938 1 98 208 LEU A O 1
ATOM 1662 N N . GLN A 1 209 ? -0.739 -24.672 -23.672 1 97.31 209 GLN A N 1
ATOM 1663 C CA . GLN A 1 209 ? -1.012 -23.625 -24.656 1 97.31 209 GLN A CA 1
ATOM 1664 C C . GLN A 1 209 ? -2.496 -23.281 -24.688 1 97.31 209 GLN A C 1
ATOM 1666 O O . GLN A 1 209 ? -2.879 -22.219 -25.219 1 97.31 209 GLN A O 1
ATOM 1671 N N . GLN A 1 210 ? -3.289 -24.156 -24.141 1 96.62 210 GLN A N 1
ATOM 1672 C CA . GLN A 1 210 ? -4.723 -23.891 -24.062 1 96.62 210 GLN A CA 1
ATOM 1673 C C . GLN A 1 210 ? -5.055 -23.031 -22.844 1 96.62 210 GLN A C 1
ATOM 1675 O O . GLN A 1 210 ? -6.125 -22.422 -22.781 1 96.62 210 GLN A O 1
ATOM 1680 N N . TYR A 1 211 ? -4.109 -23 -21.922 1 97.94 211 TYR A N 1
ATOM 1681 C CA . TYR A 1 211 ? -4.414 -22.359 -20.656 1 97.94 211 TYR A CA 1
ATOM 1682 C C . TYR A 1 211 ? -3.631 -21.062 -20.5 1 97.94 211 TYR A C 1
ATOM 1684 O O . TYR A 1 211 ? -4.168 -20.062 -20.016 1 97.94 211 TYR A O 1
ATOM 1692 N N . LEU A 1 212 ? -2.391 -21.078 -20.891 1 98.44 212 LEU A N 1
ATOM 1693 C CA . LEU A 1 212 ? -1.5 -19.969 -20.578 1 98.44 212 LEU A CA 1
ATOM 1694 C C . LEU A 1 212 ? -0.758 -19.5 -21.828 1 98.44 212 LEU A C 1
ATOM 1696 O O . LEU A 1 212 ? -0.33 -20.312 -22.641 1 98.44 212 LEU A O 1
ATOM 1700 N N . ARG A 1 213 ? -0.61 -18.203 -21.969 1 98.5 213 ARG A N 1
ATOM 1701 C CA . ARG A 1 213 ? 0.25 -17.562 -22.953 1 98.5 213 ARG A CA 1
ATOM 1702 C C . ARG A 1 213 ? 1.521 -17.031 -22.312 1 98.5 213 ARG A C 1
ATOM 1704 O O . ARG A 1 213 ? 1.458 -16.297 -21.312 1 98.5 213 ARG A O 1
ATOM 1711 N N . ILE A 1 214 ? 2.662 -17.406 -22.844 1 98.75 214 ILE A N 1
ATOM 1712 C CA . ILE A 1 214 ? 3.918 -16.812 -22.375 1 98.75 214 ILE A CA 1
ATOM 1713 C C . ILE A 1 214 ? 3.963 -15.336 -22.75 1 98.75 214 ILE A C 1
ATOM 1715 O O . ILE A 1 214 ? 3.775 -14.977 -23.922 1 98.75 214 ILE A O 1
ATOM 1719 N N . THR A 1 215 ? 4.211 -14.453 -21.75 1 98.88 215 THR A N 1
ATOM 1720 C CA . THR A 1 215 ? 4.152 -13.023 -22.031 1 98.88 215 THR A CA 1
ATOM 1721 C C . THR A 1 215 ? 5.531 -12.391 -21.875 1 98.88 215 THR A C 1
ATOM 1723 O O . THR A 1 215 ? 5.773 -11.297 -22.391 1 98.88 215 THR A O 1
ATOM 1726 N N . SER A 1 216 ? 6.402 -12.977 -21.141 1 98.88 216 SER A N 1
ATOM 1727 C CA . SER A 1 216 ? 7.77 -12.477 -21 1 98.88 216 SER A CA 1
ATOM 1728 C C . SER A 1 216 ? 8.734 -13.609 -20.656 1 98.88 216 SER A C 1
ATOM 1730 O O . SER A 1 216 ? 8.312 -14.68 -20.219 1 98.88 216 SER A O 1
ATOM 1732 N N . THR A 1 217 ? 9.969 -13.398 -20.891 1 98.56 217 THR A N 1
ATOM 1733 C CA . THR A 1 217 ? 11.039 -14.352 -20.625 1 98.56 217 THR A CA 1
ATOM 1734 C C . THR A 1 217 ? 12.289 -13.633 -20.125 1 98.56 217 THR A C 1
ATOM 1736 O O . THR A 1 217 ? 12.312 -12.398 -20.047 1 98.56 217 THR A O 1
ATOM 1739 N N . GLN A 1 218 ? 13.227 -14.383 -19.703 1 97.31 218 GLN A N 1
ATOM 1740 C CA . GLN A 1 218 ? 14.57 -13.938 -19.344 1 97.31 218 GLN A CA 1
ATOM 1741 C C . GLN A 1 218 ? 15.586 -15.055 -19.531 1 97.31 218 GLN A C 1
ATOM 1743 O O . GLN A 1 218 ? 15.219 -16.219 -19.688 1 97.31 218 GLN A O 1
ATOM 1748 N N . THR A 1 219 ? 16.828 -14.711 -19.578 1 96.25 219 THR A N 1
ATOM 1749 C CA . THR A 1 219 ? 17.906 -15.695 -19.672 1 96.25 219 THR A CA 1
ATOM 1750 C C . THR A 1 219 ? 18.75 -15.688 -18.391 1 96.25 219 THR A C 1
ATOM 1752 O O . THR A 1 219 ? 18.906 -14.648 -17.75 1 96.25 219 THR A O 1
ATOM 1755 N N . ASP A 1 220 ? 19.156 -16.844 -18.016 1 95.06 220 ASP A N 1
ATOM 1756 C CA . ASP A 1 220 ? 20.078 -16.906 -16.891 1 95.06 220 ASP A CA 1
ATOM 1757 C C . ASP A 1 220 ? 21.516 -16.625 -17.344 1 95.06 220 ASP A C 1
ATOM 1759 O O . ASP A 1 220 ? 21.734 -16.156 -18.453 1 95.06 220 ASP A O 1
ATOM 1763 N N . GLU A 1 221 ? 22.469 -16.797 -16.5 1 94.69 221 GLU A N 1
ATOM 1764 C CA . GLU A 1 221 ? 23.859 -16.422 -16.781 1 94.69 221 GLU A CA 1
ATOM 1765 C C . GLU A 1 221 ? 24.469 -17.312 -17.859 1 94.69 221 GLU A C 1
ATOM 1767 O O . GLU A 1 221 ? 25.453 -16.938 -18.484 1 94.69 221 GLU A O 1
ATOM 1772 N N . ASP A 1 222 ? 23.953 -18.484 -18.109 1 95.25 222 ASP A N 1
ATOM 1773 C CA . ASP A 1 222 ? 24.453 -19.406 -19.141 1 95.25 222 ASP A CA 1
ATOM 1774 C C . ASP A 1 222 ? 23.641 -19.266 -20.422 1 95.25 222 ASP A C 1
ATOM 1776 O O . ASP A 1 222 ? 23.797 -20.078 -21.344 1 95.25 222 ASP A O 1
ATOM 1780 N N . GLY A 1 223 ? 22.734 -18.391 -20.422 1 95 223 GLY A N 1
ATOM 1781 C CA . GLY A 1 223 ? 21.969 -18.141 -21.625 1 95 223 GLY A CA 1
ATOM 1782 C C . GLY A 1 223 ? 20.703 -18.984 -21.719 1 95 223 GLY A C 1
ATOM 1783 O O . GLY A 1 223 ? 19.984 -18.922 -22.719 1 95 223 GLY A O 1
ATOM 1784 N N . GLN A 1 224 ? 20.438 -19.75 -20.703 1 95.88 224 GLN A N 1
ATOM 1785 C CA . GLN A 1 224 ? 19.234 -20.562 -20.703 1 95.88 224 GLN A CA 1
ATOM 1786 C C . GLN A 1 224 ? 17.984 -19.703 -20.516 1 95.88 224 GLN A C 1
ATOM 1788 O O . GLN A 1 224 ? 17.906 -18.906 -19.578 1 95.88 224 GLN A O 1
ATOM 1793 N N . LEU A 1 225 ? 17.047 -19.938 -21.453 1 97.25 225 LEU A N 1
ATOM 1794 C CA . LEU A 1 225 ? 15.805 -19.172 -21.469 1 97.25 225 LEU A CA 1
ATOM 1795 C C . LEU A 1 225 ? 14.797 -19.75 -20.469 1 97.25 225 LEU A C 1
ATOM 1797 O O . LEU A 1 225 ? 14.648 -20.969 -20.359 1 97.25 225 LEU A O 1
ATOM 1801 N N . PHE A 1 226 ? 14.094 -18.891 -19.703 1 98.19 226 PHE A N 1
ATOM 1802 C CA . PHE A 1 226 ? 13.008 -19.312 -18.828 1 98.19 226 PHE A CA 1
ATOM 1803 C C . PHE A 1 226 ? 11.852 -18.312 -18.859 1 98.19 226 PHE A C 1
ATOM 1805 O O . PHE A 1 226 ? 12.039 -17.156 -19.25 1 98.19 226 PHE A O 1
ATOM 1812 N N . ILE A 1 227 ? 10.664 -18.766 -18.578 1 98.81 227 ILE A N 1
ATOM 1813 C CA . ILE A 1 227 ? 9.445 -17.969 -18.609 1 98.81 227 ILE A CA 1
ATOM 1814 C C . ILE A 1 227 ? 9.383 -17.094 -17.359 1 98.81 227 ILE A C 1
ATOM 1816 O O . ILE A 1 227 ? 9.586 -17.562 -16.25 1 98.81 227 ILE A O 1
ATOM 1820 N N . THR A 1 228 ? 9.094 -15.781 -17.578 1 98.75 228 THR A N 1
ATOM 1821 C CA . THR A 1 228 ? 9.047 -14.891 -16.422 1 98.75 228 THR A CA 1
ATOM 1822 C C . THR A 1 228 ? 7.613 -14.438 -16.141 1 98.75 228 THR A C 1
ATOM 1824 O O . THR A 1 228 ? 7.312 -13.938 -15.055 1 98.75 228 THR A O 1
ATOM 1827 N N . SER A 1 229 ? 6.711 -14.539 -17.094 1 98.88 229 SER A N 1
ATOM 1828 C CA . SER A 1 229 ? 5.309 -14.227 -16.844 1 98.88 229 SER A CA 1
ATOM 1829 C C . SER A 1 229 ? 4.398 -14.914 -17.859 1 98.88 229 SER A C 1
ATOM 1831 O O . SER A 1 229 ? 4.836 -15.25 -18.953 1 98.88 229 SER A O 1
ATOM 1833 N N . THR A 1 230 ? 3.145 -15.148 -17.516 1 98.88 230 THR A N 1
ATOM 1834 C CA . THR A 1 230 ? 2.121 -15.711 -18.391 1 98.88 230 THR A CA 1
ATOM 1835 C C . THR A 1 230 ? 0.765 -15.062 -18.125 1 98.88 230 THR A C 1
ATOM 1837 O O . THR A 1 230 ? 0.522 -14.547 -17.031 1 98.88 230 THR A O 1
ATOM 1840 N N . ASP A 1 231 ? -0.061 -15.047 -19.094 1 98.5 231 ASP A N 1
ATOM 1841 C CA . ASP A 1 231 ? -1.481 -14.727 -19.016 1 98.5 231 ASP A CA 1
ATOM 1842 C C . ASP A 1 231 ? -2.342 -15.953 -19.312 1 98.5 231 ASP A C 1
ATOM 1844 O O . ASP A 1 231 ? -2.02 -16.734 -20.219 1 98.5 231 ASP A O 1
ATOM 1848 N N . GLY A 1 232 ? -3.43 -16.062 -18.578 1 98.44 232 GLY A N 1
ATOM 1849 C CA . GLY A 1 232 ? -4.406 -17.078 -18.969 1 98.44 232 GLY A CA 1
ATOM 1850 C C . GLY A 1 232 ? -5.051 -16.797 -20.312 1 98.44 232 GLY A C 1
ATOM 1851 O O . GLY A 1 232 ? -5.293 -15.633 -20.656 1 98.44 232 GLY A O 1
ATOM 1852 N N . ILE A 1 233 ? -5.281 -17.844 -21.062 1 97.19 233 ILE A N 1
ATOM 1853 C CA . ILE A 1 233 ? -6.023 -17.719 -22.312 1 97.19 233 ILE A CA 1
ATOM 1854 C C . ILE A 1 233 ? -7.52 -17.672 -22.016 1 97.19 233 ILE A C 1
ATOM 1856 O O . ILE A 1 233 ? -8.117 -18.688 -21.625 1 97.19 233 ILE A O 1
ATOM 1860 N N . ASN A 1 234 ? -8.164 -16.531 -22.109 1 94.44 234 ASN A N 1
ATOM 1861 C CA . ASN A 1 234 ? -9.586 -16.297 -21.875 1 94.44 234 ASN A CA 1
ATOM 1862 C C . ASN A 1 234 ? -9.977 -16.594 -20.422 1 94.44 234 ASN A C 1
ATOM 1864 O O . ASN A 1 234 ? -11.055 -17.125 -20.156 1 94.44 234 ASN A O 1
ATOM 1868 N N . MET A 1 235 ? -9.18 -16.453 -19.547 1 97.5 235 MET A N 1
ATOM 1869 C CA . MET A 1 235 ? -9.414 -16.594 -18.109 1 97.5 235 MET A CA 1
ATOM 1870 C C . MET A 1 235 ? -8.43 -15.742 -17.312 1 97.5 235 MET A C 1
ATOM 1872 O O . MET A 1 235 ? -7.336 -15.43 -17.797 1 97.5 235 MET A O 1
ATOM 1876 N N . PRO A 1 236 ? -8.742 -15.336 -16.109 1 98.62 236 PRO A N 1
ATOM 1877 C CA . PRO A 1 236 ? -7.906 -14.414 -15.344 1 98.62 236 PRO A CA 1
ATOM 1878 C C . PRO A 1 236 ? -6.848 -15.125 -14.508 1 98.62 236 PRO A C 1
ATOM 1880 O O . PRO A 1 236 ? -6.805 -14.961 -13.289 1 98.62 236 PRO A O 1
ATOM 1883 N N . PHE A 1 237 ? -6.043 -15.945 -15.148 1 98.88 237 PHE A N 1
ATOM 1884 C CA . PHE A 1 237 ? -4.855 -16.547 -14.547 1 98.88 237 PHE A CA 1
ATOM 1885 C C . PHE A 1 237 ? -3.605 -15.758 -14.922 1 98.88 237 PHE A C 1
ATOM 1887 O O . PHE A 1 237 ? -3.389 -15.445 -16.094 1 98.88 237 PHE A O 1
ATOM 1894 N N . TYR A 1 238 ? -2.848 -15.398 -13.93 1 98.81 238 TYR A N 1
ATOM 1895 C CA . TYR A 1 238 ? -1.606 -14.648 -14.094 1 98.81 238 TYR A CA 1
ATOM 1896 C C . TYR A 1 238 ? -0.465 -15.305 -13.328 1 98.81 238 TYR A C 1
ATOM 1898 O O . TYR A 1 238 ? -0.681 -15.891 -12.266 1 98.81 238 TYR A O 1
ATOM 1906 N N . SER A 1 239 ? 0.687 -15.211 -13.812 1 98.62 239 SER A N 1
ATOM 1907 C CA . SER A 1 239 ? 1.8 -15.734 -13.023 1 98.62 239 SER A CA 1
ATOM 1908 C C . SER A 1 239 ? 3.098 -15 -13.344 1 98.62 239 SER A C 1
ATOM 1910 O O . SER A 1 239 ? 3.285 -14.523 -14.469 1 98.62 239 SER A O 1
ATOM 1912 N N . PHE A 1 240 ? 3.961 -14.906 -12.422 1 98.88 240 PHE A N 1
ATOM 1913 C CA . PHE A 1 240 ? 5.246 -14.227 -12.523 1 98.88 240 PHE A CA 1
ATOM 1914 C C . PHE A 1 240 ? 6.344 -15.023 -11.836 1 98.88 240 PHE A C 1
ATOM 1916 O O . PHE A 1 240 ? 6.188 -15.438 -10.68 1 98.88 240 PHE A O 1
ATOM 1923 N N . GLN A 1 241 ? 7.445 -15.234 -12.586 1 98.75 241 GLN A N 1
ATOM 1924 C CA . GLN A 1 241 ? 8.633 -15.789 -11.938 1 98.75 241 GLN A CA 1
ATOM 1925 C C . GLN A 1 241 ? 9.305 -14.75 -11.047 1 98.75 241 GLN A C 1
ATOM 1927 O O . GLN A 1 241 ? 9.922 -15.094 -10.039 1 98.75 241 GLN A O 1
ATOM 1932 N N . TYR A 1 242 ? 9.219 -13.477 -11.461 1 98.69 242 TYR A N 1
ATOM 1933 C CA . TYR A 1 242 ? 9.773 -12.391 -10.656 1 98.69 242 TYR A CA 1
ATOM 1934 C C . TYR A 1 242 ? 8.805 -11.977 -9.555 1 98.69 242 TYR A C 1
ATOM 1936 O O . TYR A 1 242 ? 7.656 -12.43 -9.523 1 98.69 242 TYR A O 1
ATOM 1944 N N . HIS A 1 243 ? 9.273 -11.164 -8.633 1 98.75 243 HIS A N 1
ATOM 1945 C CA . HIS A 1 243 ? 8.531 -10.734 -7.453 1 98.75 243 HIS A CA 1
ATOM 1946 C C . HIS A 1 243 ? 8.109 -9.273 -7.57 1 98.75 243 HIS A C 1
ATOM 1948 O O . HIS A 1 243 ? 8.812 -8.383 -7.094 1 98.75 243 HIS A O 1
ATOM 1954 N N . PRO A 1 244 ? 6.914 -9.016 -8.125 1 98.62 244 PRO A N 1
ATOM 1955 C CA . PRO A 1 244 ? 6.484 -7.621 -8.25 1 98.62 244 PRO A CA 1
ATOM 1956 C C . PRO A 1 244 ? 6.156 -6.98 -6.906 1 98.62 244 PRO A C 1
ATOM 1958 O O . PRO A 1 244 ? 6.094 -5.754 -6.801 1 98.62 244 PRO A O 1
ATOM 1961 N N . GLU A 1 245 ? 5.938 -7.758 -5.801 1 98.62 245 GLU A N 1
ATOM 1962 C CA . GLU A 1 245 ? 5.508 -7.23 -4.508 1 98.62 245 GLU A CA 1
ATOM 1963 C C . GLU A 1 245 ? 6.688 -6.684 -3.713 1 98.62 245 GLU A C 1
ATOM 1965 O O . GLU A 1 245 ? 6.5 -5.98 -2.719 1 98.62 245 GLU A O 1
ATOM 1970 N N . LYS A 1 246 ? 7.922 -6.977 -4.133 1 98.25 246 LYS A N 1
ATOM 1971 C CA . LYS A 1 246 ? 9.078 -6.715 -3.279 1 98.25 246 LYS A CA 1
ATOM 1972 C C . LYS A 1 246 ? 9.531 -5.266 -3.398 1 98.25 246 LYS A C 1
ATOM 1974 O O . LYS A 1 246 ? 10.07 -4.695 -2.445 1 98.25 246 LYS A O 1
ATOM 1979 N N . ASN A 1 247 ? 9.352 -4.613 -4.492 1 98.56 247 ASN A N 1
ATOM 1980 C CA . ASN A 1 247 ? 9.914 -3.295 -4.762 1 98.56 247 ASN A CA 1
ATOM 1981 C C . ASN A 1 247 ? 9.531 -2.287 -3.684 1 98.56 247 ASN A C 1
ATOM 1983 O O . ASN A 1 247 ? 10.398 -1.636 -3.1 1 98.56 247 ASN A O 1
ATOM 1987 N N . PRO A 1 248 ? 8.281 -2.162 -3.338 1 98.25 248 PRO A N 1
ATOM 1988 C CA . PRO A 1 248 ? 7.914 -1.145 -2.35 1 98.25 248 PRO A CA 1
ATOM 1989 C C . PRO A 1 248 ? 8.023 -1.65 -0.912 1 98.25 248 PRO A C 1
ATOM 1991 O O . PRO A 1 248 ? 8.039 -0.853 0.028 1 98.25 248 PRO A O 1
ATOM 1994 N N . PHE A 1 249 ? 8.133 -3.006 -0.713 1 97.94 249 PHE A N 1
ATOM 1995 C CA . PHE A 1 249 ? 7.758 -3.455 0.622 1 97.94 249 PHE A CA 1
ATOM 1996 C C . PHE A 1 249 ? 8.875 -4.266 1.257 1 97.94 249 PHE A C 1
ATOM 1998 O O . PHE A 1 249 ? 8.781 -4.676 2.416 1 97.94 249 PHE A O 1
ATOM 2005 N N . GLU A 1 250 ? 9.922 -4.57 0.525 1 97.44 250 GLU A N 1
ATOM 2006 C CA . GLU A 1 250 ? 11.047 -5.309 1.101 1 97.44 250 GLU A CA 1
ATOM 2007 C C . GLU A 1 250 ? 12.344 -4.523 0.971 1 97.44 250 GLU A C 1
ATOM 2009 O O . GLU A 1 250 ? 12.75 -4.156 -0.135 1 97.44 250 GLU A O 1
ATOM 2014 N N . TRP A 1 251 ? 13.047 -4.297 2.09 1 94.81 251 TRP A N 1
ATOM 2015 C CA . TRP A 1 251 ? 14.211 -3.42 2.135 1 94.81 251 TRP A CA 1
ATOM 2016 C C . TRP A 1 251 ? 15.453 -4.184 2.584 1 94.81 251 TRP A C 1
ATOM 2018 O O . TRP A 1 251 ? 16.531 -3.596 2.742 1 94.81 251 TRP A O 1
ATOM 2028 N N . THR A 1 252 ? 15.305 -5.496 2.783 1 91.62 252 THR A N 1
ATOM 2029 C CA . THR A 1 252 ? 16.391 -6.328 3.277 1 91.62 252 THR A CA 1
ATOM 2030 C C . THR A 1 252 ? 17.047 -7.102 2.133 1 91.62 252 THR A C 1
ATOM 2032 O O . THR A 1 252 ? 17.922 -7.941 2.361 1 91.62 252 THR A O 1
ATOM 2035 N N . ILE A 1 253 ? 16.547 -6.984 0.948 1 94.12 253 ILE A N 1
ATOM 2036 C CA . ILE A 1 253 ? 17.031 -7.664 -0.247 1 94.12 253 ILE A CA 1
ATOM 2037 C C . ILE A 1 253 ? 17.406 -6.637 -1.313 1 94.12 253 ILE A C 1
ATOM 2039 O O . ILE A 1 253 ? 17.031 -5.461 -1.205 1 94.12 253 ILE A O 1
ATOM 2043 N N . PRO A 1 254 ? 18.141 -7.031 -2.33 1 94.31 254 PRO A N 1
ATOM 2044 C CA . PRO A 1 254 ? 18.547 -6.07 -3.355 1 94.31 254 PRO A CA 1
ATOM 2045 C C . PRO A 1 254 ? 17.453 -5.797 -4.387 1 94.31 254 PRO A C 1
ATOM 2047 O O . PRO A 1 254 ? 17.703 -5.875 -5.59 1 94.31 254 PRO A O 1
ATOM 2050 N N . ALA A 1 255 ? 16.297 -5.512 -3.928 1 96.75 255 ALA A N 1
ATOM 2051 C CA . ALA A 1 255 ? 15.219 -5.07 -4.816 1 96.75 255 ALA A CA 1
ATOM 2052 C C . ALA A 1 255 ? 15.438 -3.627 -5.266 1 96.75 255 ALA A C 1
ATOM 2054 O O . ALA A 1 255 ? 16.109 -2.854 -4.578 1 96.75 255 ALA A O 1
ATOM 2055 N N . ASN A 1 256 ? 15.039 -3.355 -6.477 1 98.25 256 ASN A N 1
ATOM 2056 C CA . ASN A 1 256 ? 15.062 -1.992 -6.996 1 98.25 256 ASN A CA 1
ATOM 2057 C C . ASN A 1 256 ? 13.953 -1.14 -6.391 1 98.25 256 ASN A C 1
ATOM 2059 O O . ASN A 1 256 ? 12.805 -1.575 -6.309 1 98.25 256 ASN A O 1
ATOM 2063 N N . HIS A 1 257 ? 14.289 0.03 -5.891 1 98.12 257 HIS A N 1
ATOM 2064 C CA . HIS A 1 257 ? 13.305 0.889 -5.234 1 98.12 257 HIS A CA 1
ATOM 2065 C C . HIS A 1 257 ? 13.172 2.225 -5.957 1 98.12 257 HIS A C 1
ATOM 2067 O O . HIS A 1 257 ? 12.656 3.191 -5.395 1 98.12 257 HIS A O 1
ATOM 2073 N N . SER A 1 258 ? 13.641 2.328 -7.191 1 97.75 258 SER A N 1
ATOM 2074 C CA . SER A 1 258 ? 13.523 3.545 -7.984 1 97.75 258 SER A CA 1
ATOM 2075 C C . SER A 1 258 ? 12.062 3.896 -8.25 1 97.75 258 SER A C 1
ATOM 2077 O O . SER A 1 258 ? 11.164 3.107 -7.957 1 97.75 258 SER A O 1
ATOM 2079 N N . VAL A 1 259 ? 11.867 5.062 -8.758 1 97.44 259 VAL A N 1
ATOM 2080 C CA . VAL A 1 259 ? 10.531 5.539 -9.117 1 97.44 259 VAL A CA 1
ATOM 2081 C C . VAL A 1 259 ? 9.875 4.555 -10.086 1 97.44 259 VAL A C 1
ATOM 2083 O O . VAL A 1 259 ? 8.727 4.16 -9.891 1 97.44 259 VAL A O 1
ATOM 2086 N N . HIS A 1 260 ? 10.602 4.094 -11.07 1 98.38 260 HIS A N 1
ATOM 2087 C CA . HIS A 1 260 ? 10.07 3.146 -12.047 1 98.38 260 HIS A CA 1
ATOM 2088 C C . HIS A 1 260 ? 9.75 1.806 -11.398 1 98.38 260 HIS A C 1
ATOM 2090 O O . HIS A 1 260 ? 8.75 1.172 -11.742 1 98.38 260 HIS A O 1
ATOM 2096 N N . ALA A 1 261 ? 10.594 1.392 -10.461 1 98.69 261 ALA A N 1
ATOM 2097 C CA . ALA A 1 261 ? 10.367 0.117 -9.781 1 98.69 261 ALA A CA 1
ATOM 2098 C C . ALA A 1 261 ? 9.078 0.148 -8.961 1 98.69 261 ALA A C 1
ATOM 2100 O O . ALA A 1 261 ? 8.328 -0.831 -8.945 1 98.69 261 ALA A O 1
ATOM 2101 N N . ILE A 1 262 ? 8.859 1.271 -8.281 1 98.69 262 ILE A N 1
ATOM 2102 C CA . ILE A 1 262 ? 7.633 1.421 -7.5 1 98.69 262 ILE A CA 1
ATOM 2103 C C . ILE A 1 262 ? 6.422 1.397 -8.438 1 98.69 262 ILE A C 1
ATOM 2105 O O . ILE A 1 262 ? 5.43 0.721 -8.156 1 98.69 262 ILE A O 1
ATOM 2109 N N . GLN A 1 263 ? 6.477 2.117 -9.531 1 98.25 263 GLN A N 1
ATOM 2110 C CA . GLN A 1 263 ? 5.391 2.127 -10.508 1 98.25 263 GLN A CA 1
ATOM 2111 C C . GLN A 1 263 ? 5.145 0.729 -11.07 1 98.25 263 GLN A C 1
ATOM 2113 O O . GLN A 1 263 ? 3.998 0.328 -11.273 1 98.25 263 GLN A O 1
ATOM 2118 N N . PHE A 1 264 ? 6.262 -0.027 -11.352 1 98.69 264 PHE A N 1
ATOM 2119 C CA . PHE A 1 264 ? 6.191 -1.403 -11.828 1 98.69 264 PHE A CA 1
ATOM 2120 C C . PHE A 1 264 ? 5.375 -2.266 -10.875 1 98.69 264 PHE A C 1
ATOM 2122 O O . PHE A 1 264 ? 4.434 -2.945 -11.297 1 98.69 264 PHE A O 1
ATOM 2129 N N . SER A 1 265 ? 5.652 -2.166 -9.617 1 98.75 265 SER A N 1
ATOM 2130 C CA . SER A 1 265 ? 4.934 -2.932 -8.609 1 98.75 265 SER A CA 1
ATOM 2131 C C . SER A 1 265 ? 3.477 -2.492 -8.508 1 98.75 265 SER A C 1
ATOM 2133 O O . SER A 1 265 ? 2.574 -3.328 -8.43 1 98.75 265 SER A O 1
ATOM 2135 N N . ARG A 1 266 ? 3.244 -1.213 -8.523 1 98.19 266 ARG A N 1
ATOM 2136 C CA . ARG A 1 266 ? 1.916 -0.643 -8.32 1 98.19 266 ARG A CA 1
ATOM 2137 C C . ARG A 1 266 ? 0.964 -1.068 -9.438 1 98.19 266 ARG A C 1
ATOM 2139 O O . ARG A 1 266 ? -0.218 -1.316 -9.188 1 98.19 266 ARG A O 1
ATOM 2146 N N . ILE A 1 267 ? 1.446 -1.143 -10.648 1 97.94 267 ILE A N 1
ATOM 2147 C CA . ILE A 1 267 ? 0.591 -1.571 -11.75 1 97.94 267 ILE A CA 1
ATOM 2148 C C . ILE A 1 267 ? 0.172 -3.025 -11.539 1 97.94 267 ILE A C 1
ATOM 2150 O O . ILE A 1 267 ? -0.986 -3.381 -11.766 1 97.94 267 ILE A O 1
ATOM 2154 N N . HIS A 1 268 ? 1.098 -3.865 -11.094 1 98.69 268 HIS A N 1
ATOM 2155 C CA . HIS A 1 268 ? 0.783 -5.27 -10.859 1 98.69 268 HIS A CA 1
ATOM 2156 C C . HIS A 1 268 ? -0.264 -5.422 -9.758 1 98.69 268 HIS A C 1
ATOM 2158 O O . HIS A 1 268 ? -1.229 -6.176 -9.914 1 98.69 268 HIS A O 1
ATOM 2164 N N . SER A 1 269 ? -0.077 -4.676 -8.648 1 98.5 269 SER A N 1
ATOM 2165 C CA . SER A 1 269 ? -1.004 -4.742 -7.523 1 98.5 269 SER A CA 1
ATOM 2166 C C . SER A 1 269 ? -2.395 -4.262 -7.926 1 98.5 269 SER A C 1
ATOM 2168 O O . SER A 1 269 ? -3.381 -4.984 -7.75 1 98.5 269 SER A O 1
ATOM 2170 N N . TYR A 1 270 ? -2.459 -3.104 -8.508 1 97.94 270 TYR A N 1
ATOM 2171 C CA . TYR A 1 270 ? -3.725 -2.469 -8.859 1 97.94 270 TYR A CA 1
ATOM 2172 C C . TYR A 1 270 ? -4.488 -3.305 -9.875 1 97.94 270 TYR A C 1
ATOM 2174 O O . TYR A 1 270 ? -5.684 -3.562 -9.703 1 97.94 270 TYR A O 1
ATOM 2182 N N . GLN A 1 271 ? -3.826 -3.74 -10.914 1 98.25 271 GLN A N 1
ATOM 2183 C CA . GLN A 1 271 ? -4.504 -4.449 -12 1 98.25 271 GLN A CA 1
ATOM 2184 C C . GLN A 1 271 ? -5.004 -5.812 -11.531 1 98.25 271 GLN A C 1
ATOM 2186 O O . GLN A 1 271 ? -6.062 -6.273 -11.969 1 98.25 271 GLN A O 1
ATOM 2191 N N . PHE A 1 272 ? -4.223 -6.473 -10.711 1 98.88 272 PHE A N 1
ATOM 2192 C CA . PHE A 1 272 ? -4.723 -7.746 -10.211 1 98.88 272 PHE A CA 1
ATOM 2193 C C . PHE A 1 272 ? -6.016 -7.543 -9.43 1 98.88 272 PHE A C 1
ATOM 2195 O O . PHE A 1 272 ? -6.965 -8.312 -9.578 1 98.88 272 PHE A O 1
ATOM 2202 N N . ILE A 1 273 ? -6.055 -6.516 -8.555 1 98.81 273 ILE A N 1
ATOM 2203 C CA . ILE A 1 273 ? -7.254 -6.27 -7.762 1 98.81 273 ILE A CA 1
ATOM 2204 C C . ILE A 1 273 ? -8.414 -5.898 -8.68 1 98.81 273 ILE A C 1
ATOM 2206 O O . ILE A 1 273 ? -9.555 -6.301 -8.445 1 98.81 273 ILE A O 1
ATOM 2210 N N . GLN A 1 274 ? -8.125 -5.102 -9.773 1 98.19 274 GLN A N 1
ATOM 2211 C CA . GLN A 1 274 ? -9.18 -4.801 -10.742 1 98.19 274 GLN A CA 1
ATOM 2212 C C . GLN A 1 274 ? -9.766 -6.082 -11.328 1 98.19 274 GLN A C 1
ATOM 2214 O O . GLN A 1 274 ? -10.984 -6.188 -11.508 1 98.19 274 GLN A O 1
ATOM 2219 N N . SER A 1 275 ? -8.898 -7.047 -11.617 1 98.56 275 SER A N 1
ATOM 2220 C CA . SER A 1 275 ? -9.367 -8.344 -12.102 1 98.56 275 SER A CA 1
ATOM 2221 C C . SER A 1 275 ? -10.242 -9.039 -11.062 1 98.56 275 SER A C 1
ATOM 2223 O O . SER A 1 275 ? -11.289 -9.586 -11.398 1 98.56 275 SER A O 1
ATOM 2225 N N . CYS A 1 276 ? -9.883 -8.945 -9.828 1 98.81 276 CYS A N 1
ATOM 2226 C CA . CYS A 1 276 ? -10.602 -9.625 -8.758 1 98.81 276 CYS A CA 1
ATOM 2227 C C . CYS A 1 276 ? -11.961 -8.984 -8.516 1 98.81 276 CYS A C 1
ATOM 2229 O O . CYS A 1 276 ? -12.906 -9.664 -8.117 1 98.81 276 CYS A O 1
ATOM 2231 N N . ARG A 1 277 ? -12.07 -7.688 -8.773 1 98.5 277 ARG A N 1
ATOM 2232 C CA . ARG A 1 277 ? -13.328 -6.973 -8.594 1 98.5 277 ARG A CA 1
ATOM 2233 C C . ARG A 1 277 ? -14.398 -7.516 -9.539 1 98.5 277 ARG A C 1
ATOM 2235 O O . ARG A 1 277 ? -15.594 -7.27 -9.336 1 98.5 277 ARG A O 1
ATOM 2242 N N . MET A 1 278 ? -13.977 -8.211 -10.562 1 97.94 278 MET A N 1
ATOM 2243 C CA . MET A 1 278 ? -14.914 -8.727 -11.547 1 97.94 278 MET A CA 1
ATOM 2244 C C . MET A 1 278 ? -15.547 -10.031 -11.07 1 97.94 278 MET A C 1
ATOM 2246 O O . MET A 1 278 ? -16.453 -10.562 -11.711 1 97.94 278 MET A O 1
ATOM 2250 N N . ASN A 1 279 ? -15.031 -10.578 -10.016 1 98.12 279 ASN A N 1
ATOM 2251 C CA . ASN A 1 279 ? -15.672 -11.711 -9.359 1 98.12 279 ASN A CA 1
ATOM 2252 C C . ASN A 1 279 ? -16.766 -11.266 -8.398 1 98.12 279 ASN A C 1
ATOM 2254 O O . ASN A 1 279 ? -16.562 -10.344 -7.602 1 98.12 279 ASN A O 1
ATOM 2258 N N . SER A 1 280 ? -17.875 -11.836 -8.344 1 95.38 280 SER A N 1
ATOM 2259 C CA . SER A 1 280 ? -19.062 -11.312 -7.676 1 95.38 280 SER A CA 1
ATOM 2260 C C . SER A 1 280 ? -19.219 -11.914 -6.285 1 95.38 280 SER A C 1
ATOM 2262 O O . SER A 1 280 ? -20.188 -11.609 -5.574 1 95.38 280 SER A O 1
ATOM 2264 N N . ASN A 1 281 ? -18.297 -12.797 -5.875 1 97 281 ASN A N 1
ATOM 2265 C CA . ASN A 1 281 ? -18.391 -13.344 -4.523 1 97 281 ASN A CA 1
ATOM 2266 C C . ASN A 1 281 ? -18.484 -12.234 -3.479 1 97 281 ASN A C 1
ATOM 2268 O O . ASN A 1 281 ? -17.922 -11.148 -3.67 1 97 281 ASN A O 1
ATOM 2272 N N . LYS A 1 282 ? -19.203 -12.492 -2.424 1 96.12 282 LYS A N 1
ATOM 2273 C CA . LYS A 1 282 ? -19.297 -11.594 -1.279 1 96.12 282 LYS A CA 1
ATOM 2274 C C . LYS A 1 282 ? -18.75 -12.25 -0.014 1 96.12 282 LYS A C 1
ATOM 2276 O O . LYS A 1 282 ? -19.109 -13.383 0.305 1 96.12 282 LYS A O 1
ATOM 2281 N N . PHE A 1 283 ? -17.938 -11.57 0.622 1 96.44 283 PHE A N 1
ATOM 2282 C CA . PHE A 1 283 ? -17.328 -12.094 1.839 1 96.44 283 PHE A CA 1
ATOM 2283 C C . PHE A 1 283 ? -18.344 -12.141 2.977 1 96.44 283 PHE A C 1
ATOM 2285 O O . PHE A 1 283 ? -18.891 -11.102 3.359 1 96.44 283 PHE A O 1
ATOM 2292 N N . SER A 1 284 ? -18.547 -13.273 3.598 1 95.38 284 SER A N 1
ATOM 2293 C CA . SER A 1 284 ? -19.531 -13.422 4.664 1 95.38 284 SER A CA 1
ATOM 2294 C C . SER A 1 284 ? -18.969 -14.242 5.824 1 95.38 284 SER A C 1
ATOM 2296 O O . SER A 1 284 ? -19.703 -14.578 6.762 1 95.38 284 SER A O 1
ATOM 2298 N N . LEU A 1 285 ? -17.688 -14.586 5.789 1 91.94 285 LEU A N 1
ATOM 2299 C CA . LEU A 1 285 ? -17.078 -15.32 6.891 1 91.94 285 LEU A CA 1
ATOM 2300 C C . LEU A 1 285 ? -16.859 -14.406 8.094 1 91.94 285 LEU A C 1
ATOM 2302 O O . LEU A 1 285 ? -17.031 -13.188 7.996 1 91.94 285 LEU A O 1
ATOM 2306 N N . ASP A 1 286 ? -16.547 -15.109 9.188 1 92.19 286 ASP A N 1
ATOM 2307 C CA . ASP A 1 286 ? -16.141 -14.367 10.375 1 92.19 286 ASP A CA 1
ATOM 2308 C C . ASP A 1 286 ? -15.008 -13.406 10.07 1 92.19 286 ASP A C 1
ATOM 2310 O O . ASP A 1 286 ? -13.992 -13.797 9.492 1 92.19 286 ASP A O 1
ATOM 2314 N N . LEU A 1 287 ? -15.109 -12.141 10.516 1 88.56 287 LEU A N 1
ATOM 2315 C CA . LEU A 1 287 ? -14.133 -11.094 10.227 1 88.56 287 LEU A CA 1
ATOM 2316 C C . LEU A 1 287 ? -12.781 -11.43 10.859 1 88.56 287 LEU A C 1
ATOM 2318 O O . LEU A 1 287 ? -11.75 -10.906 10.438 1 88.56 287 LEU A O 1
ATOM 2322 N N . ASN A 1 288 ? -12.789 -12.297 11.836 1 88.38 288 ASN A N 1
ATOM 2323 C CA . ASN A 1 288 ? -11.562 -12.703 12.508 1 88.38 288 ASN A CA 1
ATOM 2324 C C . ASN A 1 288 ? -10.648 -13.5 11.578 1 88.38 288 ASN A C 1
ATOM 2326 O O . ASN A 1 288 ? -9.477 -13.727 11.883 1 88.38 288 ASN A O 1
ATOM 2330 N N . LYS A 1 289 ? -11.195 -13.867 10.438 1 92.12 289 LYS A N 1
ATOM 2331 C CA . LYS A 1 289 ? -10.398 -14.625 9.477 1 92.12 289 LYS A CA 1
ATOM 2332 C C . LYS A 1 289 ? -9.539 -13.695 8.625 1 92.12 289 LYS A C 1
ATOM 2334 O O . LYS A 1 289 ? -8.609 -14.148 7.949 1 92.12 289 LYS A O 1
ATOM 2339 N N . LEU A 1 290 ? -9.883 -12.445 8.641 1 95.25 290 LEU A N 1
ATOM 2340 C CA . LEU A 1 290 ? -9.125 -11.469 7.863 1 95.25 290 LEU A CA 1
ATOM 2341 C C . LEU A 1 290 ? -7.734 -11.266 8.461 1 95.25 290 LEU A C 1
ATOM 2343 O O . LEU A 1 290 ? -7.547 -11.406 9.664 1 95.25 290 LEU A O 1
ATOM 2347 N N . ILE A 1 291 ? -6.793 -10.883 7.637 1 96.12 291 ILE A N 1
ATOM 2348 C CA . ILE A 1 291 ? -5.379 -10.797 7.977 1 96.12 291 ILE A CA 1
ATOM 2349 C C . ILE A 1 291 ? -5.172 -9.766 9.078 1 96.12 291 ILE A C 1
ATOM 2351 O O . ILE A 1 291 ? -4.18 -9.805 9.805 1 96.12 291 ILE A O 1
ATOM 2355 N N . PHE A 1 292 ? -6.152 -8.812 9.234 1 89.69 292 PHE A N 1
ATOM 2356 C CA . PHE A 1 292 ? -6.078 -7.758 10.234 1 89.69 292 PHE A CA 1
ATOM 2357 C C . PHE A 1 292 ? -5.98 -8.352 11.641 1 89.69 292 PHE A C 1
ATOM 2359 O O . PHE A 1 292 ? -5.488 -7.695 12.562 1 89.69 292 PHE A O 1
ATOM 2366 N N . ASN A 1 293 ? -6.465 -9.516 11.781 1 89.75 293 ASN A N 1
ATOM 2367 C CA . ASN A 1 293 ? -6.523 -10.141 13.094 1 89.75 293 ASN A CA 1
ATOM 2368 C C . ASN A 1 293 ? -5.211 -10.836 13.445 1 89.75 293 ASN A C 1
ATOM 2370 O O . ASN A 1 293 ? -5.102 -11.469 14.5 1 89.75 293 ASN A O 1
ATOM 2374 N N . TYR A 1 294 ? -4.238 -10.758 12.578 1 90.75 294 TYR A N 1
ATOM 2375 C CA . TYR A 1 294 ? -2.904 -11.305 12.797 1 90.75 294 TYR A CA 1
ATOM 2376 C C . TYR A 1 294 ? -1.86 -10.195 12.867 1 90.75 294 TYR A C 1
ATOM 2378 O O . TYR A 1 294 ? -2.008 -9.156 12.219 1 90.75 294 TYR A O 1
ATOM 2386 N N . ASN A 1 295 ? -0.861 -10.422 13.633 1 89.25 295 ASN A N 1
ATOM 2387 C CA . ASN A 1 295 ? 0.223 -9.453 13.758 1 89.25 295 ASN A CA 1
ATOM 2388 C C . ASN A 1 295 ? 1.481 -9.922 13.031 1 89.25 295 ASN A C 1
ATOM 2390 O O . ASN A 1 295 ? 1.979 -11.016 13.297 1 89.25 295 ASN A O 1
ATOM 2394 N N . PRO A 1 296 ? 1.911 -9.117 12.156 1 93.69 296 PRO A N 1
ATOM 2395 C CA . PRO A 1 296 ? 3.191 -9.484 11.539 1 93.69 296 PRO A CA 1
ATOM 2396 C C . PRO A 1 296 ? 4.371 -9.312 12.492 1 93.69 296 PRO A C 1
ATOM 2398 O O . PRO A 1 296 ? 4.316 -8.492 13.414 1 93.69 296 PRO A O 1
ATOM 2401 N N . ILE A 1 297 ? 5.387 -10.094 12.297 1 90.88 297 ILE A N 1
ATOM 2402 C CA . ILE A 1 297 ? 6.598 -10.023 13.109 1 90.88 297 ILE A CA 1
ATOM 2403 C C . ILE A 1 297 ? 7.816 -9.859 12.211 1 90.88 297 ILE A C 1
ATOM 2405 O O . ILE A 1 297 ? 7.75 -10.133 11.008 1 90.88 297 ILE A O 1
ATOM 2409 N N . GLN A 1 298 ? 8.859 -9.336 12.789 1 89 298 GLN A N 1
ATOM 2410 C CA . GLN A 1 298 ? 10.148 -9.297 12.094 1 89 298 GLN A CA 1
ATOM 2411 C C . GLN A 1 298 ? 10.93 -10.586 12.312 1 89 298 GLN A C 1
ATOM 2413 O O . GLN A 1 298 ? 11.328 -10.898 13.438 1 89 298 GLN A O 1
ATOM 2418 N N . PRO A 1 299 ? 11.07 -11.305 11.242 1 87.06 299 PRO A N 1
ATOM 2419 C CA . PRO A 1 299 ? 11.867 -12.523 11.43 1 87.06 299 PRO A CA 1
ATOM 2420 C C . PRO A 1 299 ? 13.359 -12.227 11.594 1 87.06 299 PRO A C 1
ATOM 2422 O O . PRO A 1 299 ? 13.844 -11.211 11.094 1 87.06 299 PRO A O 1
ATOM 2425 N N . ILE A 1 300 ? 14.008 -13.062 12.227 1 81.69 300 ILE A N 1
ATOM 2426 C CA . ILE A 1 300 ? 15.43 -12.867 12.5 1 81.69 300 ILE A CA 1
ATOM 2427 C C . ILE A 1 300 ? 16.266 -13.375 11.32 1 81.69 300 ILE A C 1
ATOM 2429 O O . ILE A 1 300 ? 16.078 -14.516 10.875 1 81.69 300 ILE A O 1
ATOM 2433 N N . ASN A 1 301 ? 17.141 -12.539 10.828 1 70.69 301 ASN A N 1
ATOM 2434 C CA . ASN A 1 301 ? 18.141 -12.898 9.828 1 70.69 301 ASN A CA 1
ATOM 2435 C C . ASN A 1 301 ? 17.484 -13.469 8.57 1 70.69 301 ASN A C 1
ATOM 2437 O O . ASN A 1 301 ? 17.922 -14.5 8.062 1 70.69 301 ASN A O 1
ATOM 2441 N N . GLN A 1 302 ? 16.406 -12.828 8.172 1 79.12 302 GLN A N 1
ATOM 2442 C CA . GLN A 1 302 ? 15.688 -13.312 6.996 1 79.12 302 GLN A CA 1
ATOM 2443 C C . GLN A 1 302 ? 15.539 -12.203 5.953 1 79.12 302 GLN A C 1
ATOM 2445 O O . GLN A 1 302 ? 15.859 -11.047 6.219 1 79.12 302 GLN A O 1
ATOM 2450 N N . ASN A 1 303 ? 15.156 -12.664 4.77 1 83.12 303 ASN A N 1
ATOM 2451 C CA . ASN A 1 303 ? 15.031 -11.797 3.602 1 83.12 303 ASN A CA 1
ATOM 2452 C C . ASN A 1 303 ? 13.68 -11.102 3.562 1 83.12 303 ASN A C 1
ATOM 2454 O O . ASN A 1 303 ? 13.148 -10.812 2.484 1 83.12 303 ASN A O 1
ATOM 2458 N N . TYR A 1 304 ? 13.039 -11.016 4.73 1 91.81 304 TYR A N 1
ATOM 2459 C CA . TYR A 1 304 ? 11.75 -10.336 4.828 1 91.81 304 TYR A CA 1
ATOM 2460 C C . TYR A 1 304 ? 11.773 -9.266 5.906 1 91.81 304 TYR A C 1
ATOM 2462 O O . TYR A 1 304 ? 12.352 -9.469 6.98 1 91.81 304 TYR A O 1
ATOM 2470 N N . ASN A 1 305 ? 11.188 -8.133 5.621 1 93.06 305 ASN A N 1
ATOM 2471 C CA . ASN A 1 305 ? 11 -7.145 6.676 1 93.06 305 ASN A CA 1
ATOM 2472 C C . ASN A 1 305 ? 10.039 -7.648 7.75 1 93.06 305 ASN A C 1
ATOM 2474 O O . ASN A 1 305 ? 10.297 -7.492 8.945 1 93.06 305 ASN A O 1
ATOM 2478 N N . GLN A 1 306 ? 8.922 -8.234 7.332 1 94.88 306 GLN A N 1
ATOM 2479 C CA . GLN A 1 306 ? 7.914 -8.781 8.234 1 94.88 306 GLN A CA 1
ATOM 2480 C C . GLN A 1 306 ? 7.242 -10.016 7.621 1 94.88 306 GLN A C 1
ATOM 2482 O O . GLN A 1 306 ? 7.172 -10.148 6.398 1 94.88 306 GLN A O 1
ATOM 2487 N N . VAL A 1 307 ? 6.793 -10.93 8.477 1 96.19 307 VAL A N 1
ATOM 2488 C CA . VAL A 1 307 ? 6.043 -12.117 8.07 1 96.19 307 VAL A CA 1
ATOM 2489 C C . VAL A 1 307 ? 4.879 -12.352 9.031 1 96.19 307 VAL A C 1
ATOM 2491 O O . VAL A 1 307 ? 4.938 -11.945 10.195 1 96.19 307 VAL A O 1
ATOM 2494 N N . TYR A 1 308 ? 3.826 -12.875 8.523 1 96.62 308 TYR A N 1
ATOM 2495 C CA . TYR A 1 308 ? 2.764 -13.43 9.359 1 96.62 308 TYR A CA 1
ATOM 2496 C C . TYR A 1 308 ? 3.012 -14.906 9.648 1 96.62 308 TYR A C 1
ATOM 2498 O O . TYR A 1 308 ? 3.326 -15.68 8.742 1 96.62 308 TYR A O 1
ATOM 2506 N N . ILE A 1 309 ? 2.924 -15.297 10.898 1 96.19 309 ILE A N 1
ATOM 2507 C CA . ILE A 1 309 ? 3.104 -16.672 11.32 1 96.19 309 ILE A CA 1
ATOM 2508 C C . ILE A 1 309 ? 1.771 -17.25 11.797 1 96.19 309 ILE A C 1
ATOM 2510 O O . ILE A 1 309 ? 1.041 -16.594 12.547 1 96.19 309 ILE A O 1
ATOM 2514 N N . PHE A 1 310 ? 1.44 -18.422 11.32 1 96.06 310 PHE A N 1
ATOM 2515 C CA . PHE A 1 310 ? 0.198 -19.078 11.695 1 96.06 310 PHE A CA 1
ATOM 2516 C C . PHE A 1 310 ? 0.477 -20.453 12.305 1 96.06 310 PHE A C 1
ATOM 2518 O O . PHE A 1 310 ? 1.367 -21.172 11.836 1 96.06 310 PHE A O 1
ATOM 2525 N N . GLN A 1 311 ? -0.272 -20.812 13.305 1 93.62 311 GLN A N 1
ATOM 2526 C CA . GLN A 1 311 ? -0.215 -22.188 13.797 1 93.62 311 GLN A CA 1
ATOM 2527 C C . GLN A 1 311 ? -0.859 -23.156 12.805 1 93.62 311 GLN A C 1
ATOM 2529 O O . GLN A 1 311 ? -1.922 -22.875 12.25 1 93.62 311 GLN A O 1
ATOM 2534 N N . ARG A 1 312 ? -0.2 -24.234 12.594 1 90.38 312 ARG A N 1
ATOM 2535 C CA . ARG A 1 312 ? -0.755 -25.234 11.695 1 90.38 312 ARG A CA 1
ATOM 2536 C C . ARG A 1 312 ? -2.047 -25.812 12.258 1 90.38 312 ARG A C 1
ATOM 2538 O O . ARG A 1 312 ? -2.174 -26 13.469 1 90.38 312 ARG A O 1
ATOM 2545 N N . LEU A 1 313 ? -2.916 -26.078 11.305 1 82.44 313 LEU A N 1
ATOM 2546 C CA . LEU A 1 313 ? -4.16 -26.734 11.695 1 82.44 313 LEU A CA 1
ATOM 2547 C C . LEU A 1 313 ? -3.91 -28.188 12.07 1 82.44 313 LEU A C 1
ATOM 2549 O O . LEU A 1 313 ? -3.033 -28.844 11.5 1 82.44 313 LEU A O 1
ATOM 2553 N N . GLN A 1 314 ? -4.363 -28.641 13.219 1 65.38 314 GLN A N 1
ATOM 2554 C CA . GLN A 1 314 ? -4.266 -30.062 13.539 1 65.38 314 GLN A CA 1
ATOM 2555 C C . GLN A 1 314 ? -4.875 -30.922 12.43 1 65.38 314 GLN A C 1
ATOM 2557 O O . GLN A 1 314 ? -5.895 -30.547 11.844 1 65.38 314 GLN A O 1
ATOM 2562 N N . ALA A 1 315 ? -4.008 -31.688 11.742 1 54.25 315 ALA A N 1
ATOM 2563 C CA . ALA A 1 315 ? -4.441 -32.562 10.664 1 54.25 315 ALA A CA 1
ATOM 2564 C C . ALA A 1 315 ? -5.855 -33.094 10.906 1 54.25 315 ALA A C 1
ATOM 2566 O O . ALA A 1 315 ? -6.125 -33.719 11.938 1 54.25 315 ALA A O 1
ATOM 2567 N N . MET A 1 316 ? -6.82 -32.312 10.57 1 49.06 316 MET A N 1
ATOM 2568 C CA . MET A 1 316 ? -8.141 -32.938 10.656 1 49.06 316 MET A CA 1
ATOM 2569 C C . MET A 1 316 ? -8.227 -34.156 9.742 1 49.06 316 MET A C 1
ATOM 2571 O O . MET A 1 316 ? -7.703 -34.125 8.625 1 49.06 316 MET A O 1
ATOM 2575 N N . ASP A 1 317 ? -8.328 -35.375 10.164 1 43.59 317 ASP A N 1
ATOM 2576 C CA . ASP A 1 317 ? -8.609 -36.594 9.43 1 43.59 317 ASP A CA 1
ATOM 2577 C C . ASP A 1 317 ? -9.594 -36.344 8.289 1 43.59 317 ASP A C 1
ATOM 2579 O O . ASP A 1 317 ? -10.664 -35.781 8.5 1 43.59 317 ASP A O 1
ATOM 2583 N N . ASP A 1 318 ? -9.164 -36.156 7.152 1 43.94 318 ASP A N 1
ATOM 2584 C CA . ASP A 1 318 ? -10 -36.188 5.953 1 43.94 318 ASP A CA 1
ATOM 2585 C C . ASP A 1 318 ? -11.055 -37.281 6.035 1 43.94 318 ASP A C 1
ATOM 2587 O O . ASP A 1 318 ? -11.906 -37.406 5.156 1 43.94 318 ASP A O 1
ATOM 2591 N N . ALA A 1 319 ? -10.914 -38.469 6.699 1 40.31 319 ALA A N 1
ATOM 2592 C CA . ALA A 1 319 ? -11.773 -39.656 6.805 1 40.31 319 ALA A CA 1
ATOM 2593 C C . ALA A 1 319 ? -13.195 -39.25 7.191 1 40.31 319 ALA A C 1
ATOM 2595 O O . ALA A 1 319 ? -14.109 -40.062 7.16 1 40.31 319 ALA A O 1
ATOM 2596 N N . GLU A 1 320 ? -13.453 -38.156 7.738 1 35.72 320 GLU A N 1
ATOM 2597 C CA . GLU A 1 320 ? -14.852 -37.969 8.109 1 35.72 320 GLU A CA 1
ATOM 2598 C C . GLU A 1 320 ? -15.727 -37.781 6.875 1 35.72 320 GLU A C 1
ATOM 2600 O O . GLU A 1 320 ? -16.953 -37.938 6.941 1 35.72 320 GLU A O 1
ATOM 2605 N N . PHE A 1 321 ? -15.281 -37.312 5.684 1 35.03 321 PHE A N 1
ATOM 2606 C CA . PHE A 1 321 ? -16.25 -37.25 4.594 1 35.03 321 PHE A CA 1
ATOM 2607 C C . PHE A 1 321 ? -16.453 -38.625 3.957 1 35.03 321 PHE A C 1
ATOM 2609 O O . PHE A 1 321 ? -17.297 -38.781 3.078 1 35.03 321 PHE A O 1
ATOM 2616 N N . GLN A 1 322 ? -15.609 -39.625 4.102 1 31.75 322 GLN A N 1
ATOM 2617 C CA . GLN A 1 322 ? -16.016 -40.875 3.463 1 31.75 322 GLN A CA 1
ATOM 2618 C C . GLN A 1 322 ? -17.266 -41.438 4.125 1 31.75 322 GLN A C 1
ATOM 2620 O O . GLN A 1 322 ? -18 -42.188 3.504 1 31.75 322 GLN A O 1
ATOM 2625 N N . GLU A 1 323 ? -17.422 -41.312 5.414 1 31.58 323 GLU A N 1
ATOM 2626 C CA . GLU A 1 323 ? -18.547 -42.062 5.977 1 31.58 323 GLU A CA 1
ATOM 2627 C C . GLU A 1 323 ? -19.875 -41.438 5.613 1 31.58 323 GLU A C 1
ATOM 2629 O O . GLU A 1 323 ? -20.922 -42.094 5.637 1 31.58 323 GLU A O 1
ATOM 2634 N N . GLN A 1 324 ? -20.016 -40.094 5.473 1 28.39 324 GLN A N 1
ATOM 2635 C CA . GLN A 1 324 ? -21.406 -39.719 5.328 1 28.39 324 GLN A CA 1
ATOM 2636 C C . GLN A 1 324 ? -21.844 -39.75 3.865 1 28.39 324 GLN A C 1
ATOM 2638 O O . GLN A 1 324 ? -22.984 -39.406 3.537 1 28.39 324 GLN A O 1
ATOM 2643 N N . SER A 1 325 ? -20.953 -40.062 2.842 1 24.59 325 SER A N 1
ATOM 2644 C CA . SER A 1 325 ? -21.672 -40.469 1.644 1 24.59 325 SER A CA 1
ATOM 2645 C C . SER A 1 325 ? -22.062 -41.938 1.698 1 24.59 325 SER A C 1
ATOM 2647 O O . SER A 1 325 ? -21.328 -42.75 2.229 1 24.59 325 SER A O 1
ATOM 2649 N N . MET B 1 1 ? -4.746 39.531 -22.484 1 24.59 1 MET B N 1
ATOM 2650 C CA . MET B 1 1 ? -4.941 39.031 -21.125 1 24.59 1 MET B CA 1
ATOM 2651 C C . MET B 1 1 ? -4.566 37.562 -21.016 1 24.59 1 MET B C 1
ATOM 2653 O O . MET B 1 1 ? -4.707 36.938 -19.953 1 24.59 1 MET B O 1
ATOM 2657 N N . ILE B 1 2 ? -4.469 36.906 -22.188 1 27.86 2 ILE B N 1
ATOM 2658 C CA . ILE B 1 2 ? -4.238 35.5 -22.469 1 27.86 2 ILE B CA 1
ATOM 2659 C C . ILE B 1 2 ? -2.811 35.094 -22.078 1 27.86 2 ILE B C 1
ATOM 2661 O O . ILE B 1 2 ? -2.518 33.938 -21.828 1 27.86 2 ILE B O 1
ATOM 2665 N N . THR B 1 3 ? -1.993 36.188 -21.969 1 28.44 3 THR B N 1
ATOM 2666 C CA . THR B 1 3 ? -0.547 36 -21.984 1 28.44 3 THR B CA 1
ATOM 2667 C C . THR B 1 3 ? -0.047 35.594 -20.594 1 28.44 3 THR B C 1
ATOM 2669 O O . THR B 1 3 ? 1.043 35.031 -20.453 1 28.44 3 THR B O 1
ATOM 2672 N N . LYS B 1 4 ? -0.759 36.156 -19.578 1 29.47 4 LYS B N 1
ATOM 2673 C CA . LYS B 1 4 ? -0.178 36.156 -18.234 1 29.47 4 LYS B CA 1
ATOM 2674 C C . LYS B 1 4 ? -0.291 34.781 -17.578 1 29.47 4 LYS B C 1
ATOM 2676 O O . LYS B 1 4 ? 0.212 34.562 -16.469 1 29.47 4 LYS B O 1
ATOM 2681 N N . ILE B 1 5 ? -1.301 34.031 -17.891 1 25.59 5 ILE B N 1
ATOM 2682 C CA . ILE B 1 5 ? -1.658 32.875 -17.109 1 25.59 5 ILE B CA 1
ATOM 2683 C C . ILE B 1 5 ? -0.608 31.766 -17.297 1 25.59 5 ILE B C 1
ATOM 2685 O O . ILE B 1 5 ? -0.56 30.812 -16.531 1 25.59 5 ILE B O 1
ATOM 2689 N N . ALA B 1 6 ? 0.238 31.828 -18.406 1 31 6 ALA B N 1
ATOM 2690 C CA . ALA B 1 6 ? 1.207 30.797 -18.797 1 31 6 ALA B CA 1
ATOM 2691 C C . ALA B 1 6 ? 2.42 30.812 -17.875 1 31 6 ALA B C 1
ATOM 2693 O O . ALA B 1 6 ? 3.297 29.953 -17.969 1 31 6 ALA B O 1
ATOM 2694 N N . ILE B 1 7 ? 2.533 31.828 -16.938 1 29.83 7 ILE B N 1
ATOM 2695 C CA . ILE B 1 7 ? 3.844 32.062 -16.344 1 29.83 7 ILE B CA 1
ATOM 2696 C C . ILE B 1 7 ? 3.984 31.234 -15.07 1 29.83 7 ILE B C 1
ATOM 2698 O O . ILE B 1 7 ? 5.055 30.688 -14.789 1 29.83 7 ILE B O 1
ATOM 2702 N N . LEU B 1 8 ? 2.957 31.078 -14.195 1 30.83 8 LEU B N 1
ATOM 2703 C CA . LEU B 1 8 ? 3.158 30.594 -12.828 1 30.83 8 LEU B CA 1
ATOM 2704 C C . LEU B 1 8 ? 3.15 29.062 -12.789 1 30.83 8 LEU B C 1
ATOM 2706 O O . LEU B 1 8 ? 3.668 28.469 -11.844 1 30.83 8 LEU B O 1
ATOM 2710 N N . VAL B 1 9 ? 2.408 28.359 -13.672 1 37.25 9 VAL B N 1
ATOM 2711 C CA . VAL B 1 9 ? 2.455 26.906 -13.797 1 37.25 9 VAL B CA 1
ATOM 2712 C C . VAL B 1 9 ? 3.893 26.453 -14.047 1 37.25 9 VAL B C 1
ATOM 2714 O O . VAL B 1 9 ? 4.238 25.297 -13.789 1 37.25 9 VAL B O 1
ATOM 2717 N N . SER B 1 10 ? 4.781 27.391 -14.359 1 37.16 10 SER B N 1
ATOM 2718 C CA . SER B 1 10 ? 6.137 27.266 -14.883 1 37.16 10 SER B CA 1
ATOM 2719 C C . SER B 1 10 ? 7.141 27 -13.758 1 37.16 10 SER B C 1
ATOM 2721 O O . SER B 1 10 ? 8.133 26.297 -13.961 1 37.16 10 SER B O 1
ATOM 2723 N N . ALA B 1 11 ? 6.746 27.516 -12.539 1 37.22 11 ALA B N 1
ATOM 2724 C CA . ALA B 1 11 ? 7.852 27.453 -11.586 1 37.22 11 ALA B CA 1
ATOM 2725 C C . ALA B 1 11 ? 7.977 26.062 -10.969 1 37.22 11 ALA B C 1
ATOM 2727 O O . ALA B 1 11 ? 9.086 25.547 -10.797 1 37.22 11 ALA B O 1
ATOM 2728 N N . LEU B 1 12 ? 6.879 25.422 -10.492 1 36.88 12 LEU B N 1
ATOM 2729 C CA . LEU B 1 12 ? 6.98 24.078 -9.961 1 36.88 12 LEU B CA 1
ATOM 2730 C C . LEU B 1 12 ? 7.363 23.078 -11.055 1 36.88 12 LEU B C 1
ATOM 2732 O O . LEU B 1 12 ? 8.172 22.172 -10.828 1 36.88 12 LEU B O 1
ATOM 2736 N N . LEU B 1 13 ? 6.75 23.219 -12.25 1 40.56 13 LEU B N 1
ATOM 2737 C CA . LEU B 1 13 ? 7.219 22.484 -13.422 1 40.56 13 LEU B CA 1
ATOM 2738 C C . LEU B 1 13 ? 8.648 22.891 -13.773 1 40.56 13 LEU B C 1
ATOM 2740 O O . LEU B 1 13 ? 9.453 22.047 -14.172 1 40.56 13 LEU B O 1
ATOM 2744 N N . ILE B 1 14 ? 8.953 24.188 -13.688 1 38.88 14 ILE B N 1
ATOM 2745 C CA . ILE B 1 14 ? 10.305 24.672 -13.93 1 38.88 14 ILE B CA 1
ATOM 2746 C C . ILE B 1 14 ? 11.242 24.141 -12.844 1 38.88 14 ILE B C 1
ATOM 2748 O O . ILE B 1 14 ? 12.344 23.672 -13.141 1 38.88 14 ILE B O 1
ATOM 2752 N N . ALA B 1 15 ? 10.844 24.25 -11.531 1 38.38 15 ALA B N 1
ATOM 2753 C CA . ALA B 1 15 ? 11.688 23.672 -10.484 1 38.38 15 ALA B CA 1
ATOM 2754 C C . ALA B 1 15 ? 11.789 22.156 -10.633 1 38.38 15 ALA B C 1
ATOM 2756 O O . ALA B 1 15 ? 12.867 21.578 -10.453 1 38.38 15 ALA B O 1
ATOM 2757 N N . TYR B 1 16 ? 10.719 21.469 -10.953 1 38.62 16 TYR B N 1
ATOM 2758 C CA . TYR B 1 16 ? 10.773 20.078 -11.352 1 38.62 16 TYR B CA 1
ATOM 2759 C C . TYR B 1 16 ? 11.648 19.891 -12.594 1 38.62 16 TYR B C 1
ATOM 2761 O O . TYR B 1 16 ? 12.469 18.969 -12.648 1 38.62 16 TYR B O 1
ATOM 2769 N N . ASN B 1 17 ? 11.453 20.703 -13.625 1 39.09 17 ASN B N 1
ATOM 2770 C CA . ASN B 1 17 ? 12.312 20.688 -14.797 1 39.09 17 ASN B CA 1
ATOM 2771 C C . ASN B 1 17 ? 13.734 21.125 -14.461 1 39.09 17 ASN B C 1
ATOM 2773 O O . ASN B 1 17 ? 14.695 20.656 -15.062 1 39.09 17 ASN B O 1
ATOM 2777 N N . GLN B 1 18 ? 13.922 22.234 -13.766 1 38.69 18 GLN B N 1
ATOM 2778 C CA . GLN B 1 18 ? 15.273 22.609 -13.352 1 38.69 18 GLN B CA 1
ATOM 2779 C C . GLN B 1 18 ? 15.891 21.547 -12.453 1 38.69 18 GLN B C 1
ATOM 2781 O O . GLN B 1 18 ? 17.109 21.312 -12.5 1 38.69 18 GLN B O 1
ATOM 2786 N N . LEU B 1 19 ? 15.164 20.953 -11.523 1 38.25 19 LEU B N 1
ATOM 2787 C CA . LEU B 1 19 ? 15.688 19.797 -10.789 1 38.25 19 LEU B CA 1
ATOM 2788 C C . LEU B 1 19 ? 15.977 18.641 -11.734 1 38.25 19 LEU B C 1
ATOM 2790 O O . LEU B 1 19 ? 16.859 17.812 -11.461 1 38.25 19 LEU B O 1
ATOM 2794 N N . GLN B 1 20 ? 15.273 18.625 -12.805 1 39.31 20 GLN B N 1
ATOM 2795 C CA . GLN B 1 20 ? 15.695 17.688 -13.836 1 39.31 20 GLN B CA 1
ATOM 2796 C C . GLN B 1 20 ? 17.062 18.062 -14.391 1 39.31 20 GLN B C 1
ATOM 2798 O O . GLN B 1 20 ? 17.75 17.219 -15 1 39.31 20 GLN B O 1
ATOM 2803 N N . SER B 1 21 ? 17.281 19.297 -14.508 1 37.19 21 SER B N 1
ATOM 2804 C CA . SER B 1 21 ? 18.578 19.625 -15.102 1 37.19 21 SER B CA 1
ATOM 2805 C C . SER B 1 21 ? 19.719 19.266 -14.164 1 37.19 21 SER B C 1
ATOM 2807 O O . SER B 1 21 ? 20.828 18.953 -14.609 1 37.19 21 SER B O 1
ATOM 2809 N N . THR B 1 22 ? 19.75 19.844 -12.891 1 40.5 22 THR B N 1
ATOM 2810 C CA . THR B 1 22 ? 20.844 19.359 -12.047 1 40.5 22 THR B CA 1
ATOM 2811 C C . THR B 1 22 ? 20.625 17.906 -11.648 1 40.5 22 THR B C 1
ATOM 2813 O O . THR B 1 22 ? 19.516 17.516 -11.289 1 40.5 22 THR B O 1
ATOM 2816 N N . SER B 1 23 ? 21.281 16.938 -12.141 1 47.38 23 SER B N 1
ATOM 2817 C CA . SER B 1 23 ? 21.312 15.492 -12.023 1 47.38 23 SER B CA 1
ATOM 2818 C C . SER B 1 23 ? 20.984 15.047 -10.602 1 47.38 23 SER B C 1
ATOM 2820 O O . SER B 1 23 ? 21.797 14.414 -9.93 1 47.38 23 SER B O 1
ATOM 2822 N N . GLN B 1 24 ? 20.297 15.891 -9.781 1 59.41 24 GLN B N 1
ATOM 2823 C CA . GLN B 1 24 ? 20.188 15.422 -8.406 1 59.41 24 GLN B CA 1
ATOM 2824 C C . GLN B 1 24 ? 19.484 14.062 -8.344 1 59.41 24 GLN B C 1
ATOM 2826 O O . GLN B 1 24 ? 18.406 13.891 -8.914 1 59.41 24 GLN B O 1
ATOM 2831 N N . GLN B 1 25 ? 20.234 13.109 -7.922 1 82.38 25 GLN B N 1
ATOM 2832 C CA . GLN B 1 25 ? 19.828 11.711 -7.758 1 82.38 25 GLN B CA 1
ATOM 2833 C C . GLN B 1 25 ? 18.703 11.586 -6.738 1 82.38 25 GLN B C 1
ATOM 2835 O O . GLN B 1 25 ? 18.797 12.109 -5.625 1 82.38 25 GLN B O 1
ATOM 2840 N N . LEU B 1 26 ? 17.469 11.258 -7.129 1 92.69 26 LEU B N 1
ATOM 2841 C CA . LEU B 1 26 ? 16.312 11.023 -6.262 1 92.69 26 LEU B CA 1
ATOM 2842 C C . LEU B 1 26 ? 16.656 10.008 -5.176 1 92.69 26 LEU B C 1
ATOM 2844 O O . LEU B 1 26 ? 17.375 9.039 -5.43 1 92.69 26 LEU B O 1
ATOM 2848 N N . GLN B 1 27 ? 16.234 10.352 -3.947 1 95.06 27 GLN B N 1
ATOM 2849 C CA . GLN B 1 27 ? 16.359 9.398 -2.852 1 95.06 27 GLN B CA 1
ATOM 2850 C C . GLN B 1 27 ? 15.57 8.125 -3.131 1 95.06 27 GLN B C 1
ATOM 2852 O O . GLN B 1 27 ? 14.344 8.172 -3.24 1 95.06 27 GLN B O 1
ATOM 2857 N N . GLU B 1 28 ? 16.188 6.988 -3.223 1 95.69 28 GLU B N 1
ATOM 2858 C CA . GLU B 1 28 ? 15.516 5.754 -3.607 1 95.69 28 GLU B CA 1
ATOM 2859 C C . GLU B 1 28 ? 15.023 4.984 -2.383 1 95.69 28 GLU B C 1
ATOM 2861 O O . GLU B 1 28 ? 14.25 4.035 -2.506 1 95.69 28 GLU B O 1
ATOM 2866 N N . GLN B 1 29 ? 15.461 5.477 -1.236 1 96.25 29 GLN B N 1
ATOM 2867 C CA . GLN B 1 29 ? 15.031 4.84 0.003 1 96.25 29 GLN B CA 1
ATOM 2868 C C . GLN B 1 29 ? 14.469 5.863 0.983 1 96.25 29 GLN B C 1
ATOM 2870 O O . GLN B 1 29 ? 14.969 6 2.102 1 96.25 29 GLN B O 1
ATOM 2875 N N . PRO B 1 30 ? 13.477 6.582 0.517 1 98.44 30 PRO B N 1
ATOM 2876 C CA . PRO B 1 30 ? 12.945 7.641 1.378 1 98.44 30 PRO B CA 1
ATOM 2877 C C . PRO B 1 30 ? 12.359 7.098 2.68 1 98.44 30 PRO B C 1
ATOM 2879 O O . PRO B 1 30 ? 11.719 6.043 2.682 1 98.44 30 PRO B O 1
ATOM 2882 N N . VAL B 1 31 ? 12.609 7.77 3.752 1 98.81 31 VAL B N 1
ATOM 2883 C CA . VAL B 1 31 ? 12.047 7.484 5.066 1 98.81 31 VAL B CA 1
ATOM 2884 C C . VAL B 1 31 ? 11.195 8.664 5.531 1 98.81 31 VAL B C 1
ATOM 2886 O O . VAL B 1 31 ? 11.641 9.812 5.512 1 98.81 31 VAL B O 1
ATOM 2889 N N . ILE B 1 32 ? 9.938 8.414 5.871 1 98.94 32 ILE B N 1
ATOM 2890 C CA . ILE B 1 32 ? 9.016 9.461 6.297 1 98.94 32 ILE B CA 1
ATOM 2891 C C . ILE B 1 32 ? 8.711 9.312 7.785 1 98.94 32 ILE B C 1
ATOM 2893 O O . ILE B 1 32 ? 8.492 8.203 8.273 1 98.94 32 ILE B O 1
ATOM 2897 N N . GLY B 1 33 ? 8.812 10.398 8.516 1 98.88 33 GLY B N 1
ATOM 2898 C CA . GLY B 1 33 ? 8.375 10.406 9.898 1 98.88 33 GLY B CA 1
ATOM 2899 C C . GLY B 1 33 ? 6.891 10.664 10.055 1 98.88 33 GLY B C 1
ATOM 2900 O O . GLY B 1 33 ? 6.324 11.5 9.344 1 98.88 33 GLY B O 1
ATOM 2901 N N . ILE B 1 34 ? 6.238 9.898 10.898 1 98.88 34 ILE B N 1
ATOM 2902 C CA . ILE B 1 34 ? 4.852 10.164 11.273 1 98.88 34 ILE B CA 1
ATOM 2903 C C . ILE B 1 34 ? 4.781 10.594 12.734 1 98.88 34 ILE B C 1
ATOM 2905 O O . ILE B 1 34 ? 5.242 9.875 13.625 1 98.88 34 ILE B O 1
ATOM 2909 N N . PHE B 1 35 ? 4.172 11.766 12.992 1 98.06 35 PHE B N 1
ATOM 2910 C CA . PHE B 1 35 ? 3.984 12.203 14.367 1 98.06 35 PHE B CA 1
ATOM 2911 C C . PHE B 1 35 ? 3.023 11.281 15.109 1 98.06 35 PHE B C 1
ATOM 2913 O O . PHE B 1 35 ? 1.97 10.922 14.578 1 98.06 35 PHE B O 1
ATOM 2920 N N . THR B 1 36 ? 3.396 10.898 16.312 1 97.25 36 THR B N 1
ATOM 2921 C CA . THR B 1 36 ? 2.451 10.203 17.188 1 97.25 36 THR B CA 1
ATOM 2922 C C . THR B 1 36 ? 1.546 11.195 17.906 1 97.25 36 THR B C 1
ATOM 2924 O O . THR B 1 36 ? 1.776 12.406 17.859 1 97.25 36 THR B O 1
ATOM 2927 N N . GLN B 1 37 ? 0.543 10.75 18.484 1 94.75 37 GLN B N 1
ATOM 2928 C CA . GLN B 1 37 ? -0.358 11.531 19.328 1 94.75 37 GLN B CA 1
ATOM 2929 C C . GLN B 1 37 ? -0.866 10.695 20.5 1 94.75 37 GLN B C 1
ATOM 2931 O O . GLN B 1 37 ? -0.804 9.469 20.469 1 94.75 37 GLN B O 1
ATOM 2936 N N . PRO B 1 38 ? -1.373 11.352 21.5 1 93.38 38 PRO B N 1
ATOM 2937 C CA . PRO B 1 38 ? -1.862 10.586 22.656 1 93.38 38 PRO B CA 1
ATOM 2938 C C . PRO B 1 38 ? -2.947 9.578 22.281 1 93.38 38 PRO B C 1
ATOM 2940 O O . PRO B 1 38 ? -3.811 9.875 21.453 1 93.38 38 PRO B O 1
ATOM 2943 N N . SER B 1 39 ? -2.838 8.406 22.875 1 93.56 39 SER B N 1
ATOM 2944 C CA . SER B 1 39 ? -3.814 7.355 22.609 1 93.56 39 SER B CA 1
ATOM 2945 C C . SER B 1 39 ? -5.199 7.746 23.109 1 93.56 39 SER B C 1
ATOM 2947 O O . SER B 1 39 ? -5.324 8.414 24.141 1 93.56 39 SER B O 1
ATOM 2949 N N . THR B 1 40 ? -6.184 7.312 22.391 1 89.25 40 THR B N 1
ATOM 2950 C CA . THR B 1 40 ? -7.566 7.531 22.797 1 89.25 40 THR B CA 1
ATOM 2951 C C . THR B 1 40 ? -8.273 6.203 23.062 1 89.25 40 THR B C 1
ATOM 2953 O O . THR B 1 40 ? -9.492 6.16 23.203 1 89.25 40 THR B O 1
ATOM 2956 N N . PHE B 1 41 ? -7.559 5.172 23.047 1 91.38 41 PHE B N 1
ATOM 2957 C CA . PHE B 1 41 ? -8.148 3.842 23.188 1 91.38 41 PHE B CA 1
ATOM 2958 C C . PHE B 1 41 ? -8.281 3.449 24.656 1 91.38 41 PHE B C 1
ATOM 2960 O O . PHE B 1 41 ? -7.383 3.707 25.453 1 91.38 41 PHE B O 1
ATOM 2967 N N . SER B 1 42 ? -9.383 2.795 25.031 1 90 42 SER B N 1
ATOM 2968 C CA . SER B 1 42 ? -9.68 2.453 26.406 1 90 42 SER B CA 1
ATOM 2969 C C . SER B 1 42 ? -8.617 1.521 26.984 1 90 42 SER B C 1
ATOM 2971 O O . SER B 1 42 ? -8.258 1.635 28.172 1 90 42 SER B O 1
ATOM 2973 N N . GLU B 1 43 ? -8.07 0.589 26.172 1 91.38 43 GLU B N 1
ATOM 2974 C CA . GLU B 1 43 ? -7.094 -0.393 26.625 1 91.38 43 GLU B CA 1
ATOM 2975 C C . GLU B 1 43 ? -5.703 0.224 26.734 1 91.38 43 GLU B C 1
ATOM 2977 O O . GLU B 1 43 ? -4.816 -0.341 27.375 1 91.38 43 GLU B O 1
ATOM 2982 N N . TYR B 1 44 ? -5.543 1.413 26.156 1 93.31 44 TYR B N 1
ATOM 2983 C CA . TYR B 1 44 ? -4.262 2.113 26.109 1 93.31 44 TYR B CA 1
ATOM 2984 C C . TYR B 1 44 ? -4.434 3.582 26.484 1 93.31 44 TYR B C 1
ATOM 2986 O O . TYR B 1 44 ? -4.496 4.445 25.594 1 93.31 44 TYR B O 1
ATOM 2994 N N . GLY B 1 45 ? -4.383 3.873 27.75 1 91.69 45 GLY B N 1
ATOM 2995 C CA . GLY B 1 45 ? -4.676 5.211 28.234 1 91.69 45 GLY B CA 1
ATOM 2996 C C . GLY B 1 45 ? -3.689 6.254 27.75 1 91.69 45 GLY B C 1
ATOM 2997 O O . GLY B 1 45 ? -2.492 5.977 27.641 1 91.69 45 GLY B O 1
ATOM 2998 N N . ARG B 1 46 ? -4.152 7.441 27.484 1 91.19 46 ARG B N 1
ATOM 2999 C CA . ARG B 1 46 ? -3.383 8.539 26.906 1 91.19 46 ARG B CA 1
ATOM 3000 C C . ARG B 1 46 ? -2.215 8.922 27.812 1 91.19 46 ARG B C 1
ATOM 3002 O O . ARG B 1 46 ? -1.252 9.539 27.359 1 91.19 46 ARG B O 1
ATOM 3009 N N . GLU B 1 47 ? -2.258 8.633 29.078 1 91 47 GLU B N 1
ATOM 3010 C CA . GLU B 1 47 ? -1.208 8.977 30.031 1 91 47 GLU B CA 1
ATOM 3011 C C . GLU B 1 47 ? 0.06 8.172 29.781 1 91 47 GLU B C 1
ATOM 3013 O O . GLU B 1 47 ? 1.163 8.609 30.109 1 91 47 GLU B O 1
ATOM 3018 N N . ASN B 1 48 ? -0.143 6.992 29.125 1 94.12 48 ASN B N 1
ATOM 3019 C CA . ASN B 1 48 ? 1.003 6.094 29.031 1 94.12 48 ASN B CA 1
ATOM 3020 C C . ASN B 1 48 ? 1.32 5.73 27.578 1 94.12 48 ASN B C 1
ATOM 3022 O O . ASN B 1 48 ? 2.396 5.203 27.297 1 94.12 48 ASN B O 1
ATOM 3026 N N . TYR B 1 49 ? 0.344 6.035 26.75 1 95.38 49 TYR B N 1
ATOM 3027 C CA . TYR B 1 49 ? 0.53 5.496 25.406 1 95.38 49 TYR B CA 1
ATOM 3028 C C . TYR B 1 49 ? 0.233 6.547 24.344 1 95.38 49 TYR B C 1
ATOM 3030 O O . TYR B 1 49 ? -0.564 7.461 24.562 1 95.38 49 TYR B O 1
ATOM 3038 N N . THR B 1 50 ? 0.932 6.457 23.203 1 96.19 50 THR B N 1
ATOM 3039 C CA . THR B 1 50 ? 0.654 7.168 21.969 1 96.19 50 THR B CA 1
ATOM 3040 C C . THR B 1 50 ? 0.334 6.184 20.844 1 96.19 50 THR B C 1
ATOM 3042 O O . THR B 1 50 ? 0.45 4.969 21.016 1 96.19 50 THR B O 1
ATOM 3045 N N . TYR B 1 51 ? -0.136 6.711 19.688 1 96.62 51 TYR B N 1
ATOM 3046 C CA . TYR B 1 51 ? -0.514 5.77 18.641 1 96.62 51 TYR B CA 1
ATOM 3047 C C . TYR B 1 51 ? -0.353 6.395 17.25 1 96.62 51 TYR B C 1
ATOM 3049 O O . TYR B 1 51 ? -0.197 7.609 17.125 1 96.62 51 TYR B O 1
ATOM 3057 N N . ILE B 1 52 ? -0.285 5.586 16.281 1 97.69 52 ILE B N 1
ATOM 3058 C CA . ILE B 1 52 ? -0.424 5.883 14.859 1 97.69 52 ILE B CA 1
ATOM 3059 C C . ILE B 1 52 ? -1.419 4.91 14.227 1 97.69 52 ILE B C 1
ATOM 3061 O O . ILE B 1 52 ? -1.302 3.695 14.391 1 97.69 52 ILE B O 1
ATOM 3065 N N . ALA B 1 53 ? -2.48 5.461 13.562 1 97.25 53 ALA B N 1
ATOM 3066 C CA . ALA B 1 53 ? -3.314 4.559 12.766 1 97.25 53 ALA B CA 1
ATOM 3067 C C . ALA B 1 53 ? -2.5 3.885 11.672 1 97.25 53 ALA B C 1
ATOM 3069 O O . ALA B 1 53 ? -1.719 4.539 10.977 1 97.25 53 ALA B O 1
ATOM 3070 N N . ALA B 1 54 ? -2.666 2.559 11.477 1 97.44 54 ALA B N 1
ATOM 3071 C CA . ALA B 1 54 ? -1.848 1.789 10.547 1 97.44 54 ALA B CA 1
ATOM 3072 C C . ALA B 1 54 ? -2.084 2.242 9.109 1 97.44 54 ALA B C 1
ATOM 3074 O O . ALA B 1 54 ? -1.225 2.059 8.242 1 97.44 54 ALA B O 1
ATOM 3075 N N . SER B 1 55 ? -3.256 2.814 8.828 1 98.12 55 SER B N 1
ATOM 3076 C CA . SER B 1 55 ? -3.588 3.27 7.48 1 98.12 55 SER B CA 1
ATOM 3077 C C . SER B 1 55 ? -2.59 4.312 6.988 1 98.12 55 SER B C 1
ATOM 3079 O O . SER B 1 55 ? -2.27 4.359 5.801 1 98.12 55 SER B O 1
ATOM 3081 N N . TYR B 1 56 ? -2.047 5.184 7.93 1 98.81 56 TYR B N 1
ATOM 3082 C CA . TYR B 1 56 ? -1.04 6.164 7.531 1 98.81 56 TYR B CA 1
ATOM 3083 C C . TYR B 1 56 ? 0.248 5.473 7.098 1 98.81 56 TYR B C 1
ATOM 3085 O O . TYR B 1 56 ? 0.886 5.891 6.129 1 98.81 56 TYR B O 1
ATOM 3093 N N . VAL B 1 57 ? 0.646 4.438 7.848 1 98.69 57 VAL B N 1
ATOM 3094 C CA . VAL B 1 57 ? 1.857 3.688 7.539 1 98.69 57 VAL B CA 1
ATOM 3095 C C . VAL B 1 57 ? 1.698 2.98 6.195 1 98.69 57 VAL B C 1
ATOM 3097 O O . VAL B 1 57 ? 2.564 3.088 5.324 1 98.69 57 VAL B O 1
ATOM 3100 N N . LYS B 1 58 ? 0.584 2.27 6.039 1 98.5 58 LYS B N 1
ATOM 3101 C CA . LYS B 1 58 ? 0.31 1.557 4.793 1 98.5 58 LYS B CA 1
ATOM 3102 C C . LYS B 1 58 ? 0.267 2.516 3.607 1 98.5 58 LYS B C 1
ATOM 3104 O O . LYS B 1 58 ? 0.75 2.189 2.521 1 98.5 58 LYS B O 1
ATOM 3109 N N . PHE B 1 59 ? -0.314 3.672 3.826 1 98.81 59 PHE B N 1
ATOM 3110 C CA . PHE B 1 59 ? -0.42 4.738 2.836 1 98.81 59 PHE B CA 1
ATOM 3111 C C . PHE B 1 59 ? 0.958 5.145 2.328 1 98.81 59 PHE B C 1
ATOM 3113 O O . PHE B 1 59 ? 1.189 5.195 1.119 1 98.81 59 PHE B O 1
ATOM 3120 N N . LEU B 1 60 ? 1.878 5.359 3.182 1 98.94 60 LEU B N 1
ATOM 3121 C CA . LEU B 1 60 ? 3.225 5.789 2.826 1 98.94 60 LEU B CA 1
ATOM 3122 C C . LEU B 1 60 ? 4.02 4.641 2.213 1 98.94 60 LEU B C 1
ATOM 3124 O O . LEU B 1 60 ? 4.719 4.828 1.215 1 98.94 60 LEU B O 1
ATOM 3128 N N . GLU B 1 61 ? 3.889 3.434 2.77 1 98.69 61 GLU B N 1
ATOM 3129 C CA . GLU B 1 61 ? 4.602 2.275 2.24 1 98.69 61 GLU B CA 1
ATOM 3130 C C . GLU B 1 61 ? 4.152 1.955 0.816 1 98.69 61 GLU B C 1
ATOM 3132 O O . GLU B 1 61 ? 4.969 1.564 -0.024 1 98.69 61 GLU B O 1
ATOM 3137 N N . SER B 1 62 ? 2.867 2.141 0.589 1 98.56 62 SER B N 1
ATOM 3138 C CA . SER B 1 62 ? 2.332 1.838 -0.734 1 98.56 62 SER B CA 1
ATOM 3139 C C . SER B 1 62 ? 2.916 2.768 -1.793 1 98.56 62 SER B C 1
ATOM 3141 O O . SER B 1 62 ? 2.92 2.439 -2.98 1 98.56 62 SER B O 1
ATOM 3143 N N . GLY B 1 63 ? 3.4 3.912 -1.369 1 98.44 63 GLY B N 1
ATOM 3144 C CA . GLY B 1 63 ? 4.062 4.836 -2.275 1 98.44 63 GLY B CA 1
ATOM 3145 C C . GLY B 1 63 ? 5.555 4.586 -2.402 1 98.44 63 GLY B C 1
ATOM 3146 O O . GLY B 1 63 ? 6.238 5.25 -3.182 1 98.44 63 GLY B O 1
ATOM 3147 N N . GLY B 1 64 ? 6.07 3.633 -1.609 1 98.31 64 GLY B N 1
ATOM 3148 C CA . GLY B 1 64 ? 7.465 3.236 -1.747 1 98.31 64 GLY B CA 1
ATOM 3149 C C . GLY B 1 64 ? 8.359 3.836 -0.682 1 98.31 64 GLY B C 1
ATOM 3150 O O . GLY B 1 64 ? 9.547 4.074 -0.924 1 98.31 64 GLY B O 1
ATOM 3151 N N . ALA B 1 65 ? 7.809 4.141 0.465 1 98.69 65 ALA B N 1
ATOM 3152 C CA . ALA B 1 65 ? 8.617 4.723 1.53 1 98.69 65 ALA B CA 1
ATOM 3153 C C . ALA B 1 65 ? 8.727 3.775 2.721 1 98.69 65 ALA B C 1
ATOM 3155 O O . ALA B 1 65 ? 7.93 2.846 2.855 1 98.69 65 ALA B O 1
ATOM 3156 N N . ARG B 1 66 ? 9.719 3.955 3.48 1 98.19 66 ARG B N 1
ATOM 3157 C CA . ARG B 1 66 ? 9.766 3.428 4.84 1 98.19 66 ARG B CA 1
ATOM 3158 C C . ARG B 1 66 ? 9.297 4.469 5.852 1 98.19 66 ARG B C 1
ATOM 3160 O O . ARG B 1 66 ? 9.164 5.648 5.516 1 98.19 66 ARG B O 1
ATOM 3167 N N . VAL B 1 67 ? 8.984 4.016 7.051 1 98.69 67 VAL B N 1
ATOM 3168 C CA . VAL B 1 67 ? 8.336 4.914 8 1 98.69 67 VAL B CA 1
ATOM 3169 C C . VAL B 1 67 ? 9.016 4.801 9.359 1 98.69 67 VAL B C 1
ATOM 3171 O O . VAL B 1 67 ? 9.398 3.707 9.781 1 98.69 67 VAL B O 1
ATOM 3174 N N . ILE B 1 68 ? 9.172 5.871 10.047 1 98.44 68 ILE B N 1
ATOM 3175 C CA . ILE B 1 68 ? 9.555 5.891 11.453 1 98.44 68 ILE B CA 1
ATOM 3176 C C . ILE B 1 68 ? 8.562 6.738 12.25 1 98.44 68 ILE B C 1
ATOM 3178 O O . ILE B 1 68 ? 8.086 7.766 11.766 1 98.44 68 ILE B O 1
ATOM 3182 N N . PRO B 1 69 ? 8.203 6.332 13.469 1 98.19 69 PRO B N 1
ATOM 3183 C CA . PRO B 1 69 ? 7.398 7.203 14.328 1 98.19 69 PRO B CA 1
ATOM 3184 C C . PRO B 1 69 ? 8.203 8.359 14.906 1 98.19 69 PRO B C 1
ATOM 3186 O O . PRO B 1 69 ? 9.383 8.195 15.242 1 98.19 69 PRO B O 1
ATOM 3189 N N . ILE B 1 70 ? 7.621 9.477 14.938 1 97.81 70 ILE B N 1
ATOM 3190 C CA . ILE B 1 70 ? 8.164 10.617 15.664 1 97.81 70 ILE B CA 1
ATOM 3191 C C . ILE B 1 70 ? 7.418 10.781 16.984 1 97.81 70 ILE B C 1
ATOM 3193 O O . ILE B 1 70 ? 6.258 11.211 17.016 1 97.81 70 ILE B O 1
ATOM 3197 N N . PRO B 1 71 ? 8.078 10.477 18.062 1 95.69 71 PRO B N 1
ATOM 3198 C CA . PRO B 1 71 ? 7.398 10.695 19.344 1 95.69 71 PRO B CA 1
ATOM 3199 C C . PRO B 1 71 ? 7.102 12.172 19.609 1 95.69 71 PRO B C 1
ATOM 3201 O O . PRO B 1 71 ? 8.031 12.984 19.688 1 95.69 71 PRO B O 1
ATOM 3204 N N . TYR B 1 72 ? 5.848 12.477 19.781 1 89.44 72 TYR B N 1
ATOM 3205 C CA . TYR B 1 72 ? 5.465 13.875 19.922 1 89.44 72 TYR B CA 1
ATOM 3206 C C . TYR B 1 72 ? 6.059 14.484 21.188 1 89.44 72 TYR B C 1
ATOM 3208 O O . TYR B 1 72 ? 6.141 15.703 21.312 1 89.44 72 TYR B O 1
ATOM 3216 N N . GLU B 1 73 ? 6.469 13.672 22.141 1 89.31 73 GLU B N 1
ATOM 3217 C CA . GLU B 1 73 ? 7 14.156 23.406 1 89.31 73 GLU B CA 1
ATOM 3218 C C . GLU B 1 73 ? 8.523 14.219 23.391 1 89.31 73 GLU B C 1
ATOM 3220 O O . GLU B 1 73 ? 9.164 14.5 24.406 1 89.31 73 GLU B O 1
ATOM 3225 N N . ALA B 1 74 ? 9.07 13.812 22.297 1 93.25 74 ALA B N 1
ATOM 3226 C CA . ALA B 1 74 ? 10.531 13.805 22.203 1 93.25 74 ALA B CA 1
ATOM 3227 C C . ALA B 1 74 ? 11.109 15.195 22.453 1 93.25 74 ALA B C 1
ATOM 3229 O O . ALA B 1 74 ? 10.469 16.203 22.141 1 93.25 74 ALA B O 1
ATOM 3230 N N . ASN B 1 75 ? 12.297 15.211 23.078 1 93.19 75 ASN B N 1
ATOM 3231 C CA . ASN B 1 75 ? 12.953 16.5 23.219 1 93.19 75 ASN B CA 1
ATOM 3232 C C . ASN B 1 75 ? 13.492 17.016 21.891 1 93.19 75 ASN B C 1
ATOM 3234 O O . ASN B 1 75 ? 13.477 16.297 20.891 1 93.19 75 ASN B O 1
ATOM 3238 N N . TYR B 1 76 ? 13.961 18.219 21.875 1 95.38 76 TYR B N 1
ATOM 3239 C CA . TYR B 1 76 ? 14.352 18.891 20.625 1 95.38 76 TYR B CA 1
ATOM 3240 C C . TYR B 1 76 ? 15.586 18.234 20.031 1 95.38 76 TYR B C 1
ATOM 3242 O O . TYR B 1 76 ? 15.742 18.172 18.812 1 95.38 76 TYR B O 1
ATOM 3250 N N . THR B 1 77 ? 16.5 17.688 20.891 1 96 77 THR B N 1
ATOM 3251 C CA . THR B 1 77 ? 17.672 17 20.391 1 96 77 THR B CA 1
ATOM 3252 C C . THR B 1 77 ? 17.281 15.75 19.609 1 96 77 THR B C 1
ATOM 3254 O O . THR B 1 77 ? 17.812 15.508 18.516 1 96 77 THR B O 1
ATOM 3257 N N . THR B 1 78 ? 16.375 15.016 20.188 1 95.12 78 THR B N 1
ATOM 3258 C CA . THR B 1 78 ? 15.875 13.82 19.516 1 95.12 78 THR B CA 1
ATOM 3259 C C . THR B 1 78 ? 15.156 14.188 18.219 1 95.12 78 THR B C 1
ATOM 3261 O O . THR B 1 78 ? 15.336 13.531 17.188 1 95.12 78 THR B O 1
ATOM 3264 N N . LEU B 1 79 ? 14.359 15.227 18.25 1 97.25 79 LEU B N 1
ATOM 3265 C CA . LEU B 1 79 ? 13.641 15.672 17.047 1 97.25 79 LEU B CA 1
ATOM 3266 C C . LEU B 1 79 ? 14.609 16.094 15.961 1 97.25 79 LEU B C 1
ATOM 3268 O O . LEU B 1 79 ? 14.398 15.797 14.781 1 97.25 79 LEU B O 1
ATOM 3272 N N . ASP B 1 80 ? 15.656 16.766 16.375 1 97.88 80 ASP B N 1
ATOM 3273 C CA . ASP B 1 80 ? 16.672 17.172 15.414 1 97.88 80 ASP B CA 1
ATOM 3274 C C . ASP B 1 80 ? 17.344 15.961 14.766 1 97.88 80 ASP B C 1
ATOM 3276 O O . ASP B 1 80 ? 17.594 15.969 13.562 1 97.88 80 ASP B O 1
ATOM 3280 N N . GLU B 1 81 ? 17.609 15.023 15.602 1 97.56 81 GLU B N 1
ATOM 3281 C CA . GLU B 1 81 ? 18.234 13.805 15.086 1 97.56 81 GLU B CA 1
ATOM 3282 C C . GLU B 1 81 ? 17.312 13.109 14.078 1 97.56 81 GLU B C 1
ATOM 3284 O O . GLU B 1 81 ? 17.766 12.695 13.008 1 97.56 81 GLU B O 1
ATOM 3289 N N . ILE B 1 82 ? 16.094 12.992 14.414 1 98.06 82 ILE B N 1
ATOM 3290 C CA . ILE B 1 82 ? 15.133 12.367 13.516 1 98.06 82 ILE B CA 1
ATOM 3291 C C . ILE B 1 82 ? 15.016 13.188 12.234 1 98.06 82 ILE B C 1
ATOM 3293 O O . ILE B 1 82 ? 15.062 12.633 11.125 1 98.06 82 ILE B O 1
ATOM 3297 N N . PHE B 1 83 ? 14.906 14.484 12.398 1 98.5 83 PHE B N 1
ATOM 3298 C CA . PHE B 1 83 ? 14.695 15.398 11.281 1 98.5 83 PHE B CA 1
ATOM 3299 C C . PHE B 1 83 ? 15.797 15.258 10.242 1 98.5 83 PHE B C 1
ATOM 3301 O O . PHE B 1 83 ? 15.531 15.305 9.039 1 98.5 83 PHE B O 1
ATOM 3308 N N . LYS B 1 84 ? 16.984 14.992 10.633 1 98 84 LYS B N 1
ATOM 3309 C CA . LYS B 1 84 ? 18.125 14.883 9.742 1 98 84 LYS B CA 1
ATOM 3310 C C . LYS B 1 84 ? 18.156 13.531 9.039 1 98 84 LYS B C 1
ATOM 3312 O O . LYS B 1 84 ? 18.891 13.336 8.07 1 98 84 LYS B O 1
ATOM 3317 N N . ASN B 1 85 ? 17.297 12.641 9.508 1 98.44 85 ASN B N 1
ATOM 3318 C CA . ASN B 1 85 ? 17.375 11.273 9.008 1 98.44 85 ASN B CA 1
ATOM 3319 C C . ASN B 1 85 ? 16.109 10.891 8.234 1 98.44 85 ASN B C 1
ATOM 3321 O O . ASN B 1 85 ? 15.914 9.727 7.887 1 98.44 85 ASN B O 1
ATOM 3325 N N . ILE B 1 86 ? 15.273 11.844 8.039 1 98.81 86 ILE B N 1
ATOM 3326 C CA . ILE B 1 86 ? 14.055 11.539 7.309 1 98.81 86 ILE B CA 1
ATOM 3327 C C . ILE B 1 86 ? 13.93 12.461 6.098 1 98.81 86 ILE B C 1
ATOM 3329 O O . ILE B 1 86 ? 14.656 13.453 5.988 1 98.81 86 ILE B O 1
ATOM 3333 N N . ASN B 1 87 ? 13.055 12.125 5.184 1 98.88 87 ASN B N 1
ATOM 3334 C CA . ASN B 1 87 ? 12.922 12.82 3.91 1 98.88 87 ASN B CA 1
ATOM 3335 C C . ASN B 1 87 ? 11.602 13.57 3.82 1 98.88 87 ASN B C 1
ATOM 3337 O O . ASN B 1 87 ? 11.336 14.258 2.828 1 98.88 87 ASN B O 1
ATOM 3341 N N . GLY B 1 88 ? 10.766 13.484 4.789 1 98.88 88 GLY B N 1
ATOM 3342 C CA . GLY B 1 88 ? 9.477 14.148 4.91 1 98.88 88 GLY B CA 1
ATOM 3343 C C . GLY B 1 88 ? 8.742 13.797 6.191 1 98.88 88 GLY B C 1
ATOM 3344 O O . GLY B 1 88 ? 9.172 12.922 6.941 1 98.88 88 GLY B O 1
ATOM 3345 N N . ILE B 1 89 ? 7.652 14.516 6.473 1 98.94 89 ILE B N 1
ATOM 3346 C CA . ILE B 1 89 ? 6.879 14.312 7.691 1 98.94 89 ILE B CA 1
ATOM 3347 C C . ILE B 1 89 ? 5.391 14.227 7.348 1 98.94 89 ILE B C 1
ATOM 3349 O O . ILE B 1 89 ? 4.895 14.992 6.523 1 98.94 89 ILE B O 1
ATOM 3353 N N . LEU B 1 90 ? 4.738 13.25 7.875 1 98.94 90 LEU B N 1
ATOM 3354 C CA . LEU B 1 90 ? 3.279 13.203 7.879 1 98.94 90 LEU B CA 1
ATOM 3355 C C . LEU B 1 90 ? 2.729 13.523 9.266 1 98.94 90 LEU B C 1
ATOM 3357 O O . LEU B 1 90 ? 3.104 12.883 10.25 1 98.94 90 LEU B O 1
ATOM 3361 N N . ILE B 1 91 ? 1.938 14.555 9.367 1 98.81 91 ILE B N 1
ATOM 3362 C CA . ILE B 1 91 ? 1.183 14.883 10.57 1 98.81 91 ILE B CA 1
ATOM 3363 C C . ILE B 1 91 ? -0.24 14.344 10.453 1 98.81 91 ILE B C 1
ATOM 3365 O O . ILE B 1 91 ? -1.046 14.859 9.68 1 98.81 91 ILE B O 1
ATOM 3369 N N . PRO B 1 92 ? -0.587 13.336 11.227 1 98.44 92 PRO B N 1
ATOM 3370 C CA . PRO B 1 92 ? -1.845 12.602 11.047 1 98.44 92 PRO B CA 1
ATOM 3371 C C . PRO B 1 92 ? -3.049 13.352 11.609 1 98.44 92 PRO B C 1
ATOM 3373 O O . PRO B 1 92 ? -2.887 14.398 12.25 1 98.44 92 PRO B O 1
ATOM 3376 N N . GLY B 1 93 ? -4.258 12.805 11.234 1 97.06 93 GLY B N 1
ATOM 3377 C CA . GLY B 1 93 ? -5.469 13.211 11.93 1 97.06 93 GLY B CA 1
ATOM 3378 C C . GLY B 1 93 ? -5.543 12.688 13.359 1 97.06 93 GLY B C 1
ATOM 3379 O O . GLY B 1 93 ? -4.762 11.812 13.742 1 97.06 93 GLY B O 1
ATOM 3380 N N . GLY B 1 94 ? -6.48 13.195 14.055 1 93.38 94 GLY B N 1
ATOM 3381 C CA . GLY B 1 94 ? -6.645 12.82 15.453 1 93.38 94 GLY B CA 1
ATOM 3382 C C . GLY B 1 94 ? -7.57 13.75 16.219 1 93.38 94 GLY B C 1
ATOM 3383 O O . GLY B 1 94 ? -8.344 14.5 15.609 1 93.38 94 GLY B O 1
ATOM 3384 N N . SER B 1 95 ? -7.508 13.562 17.531 1 87.06 95 SER B N 1
ATOM 3385 C CA . SER B 1 95 ? -8.445 14.32 18.359 1 87.06 95 SER B CA 1
ATOM 3386 C C . SER B 1 95 ? -7.703 15.18 19.375 1 87.06 95 SER B C 1
ATOM 3388 O O . SER B 1 95 ? -8.312 15.711 20.312 1 87.06 95 SER B O 1
ATOM 3390 N N . THR B 1 96 ? -6.43 15.258 19.172 1 86 96 THR B N 1
ATOM 3391 C CA . THR B 1 96 ? -5.637 16.047 20.109 1 86 96 THR B CA 1
ATOM 3392 C C . THR B 1 96 ? -6.008 17.516 20.016 1 86 96 THR B C 1
ATOM 3394 O O . THR B 1 96 ? -6.172 18.062 18.922 1 86 96 THR B O 1
ATOM 3397 N N . GLY B 1 97 ? -6.145 18.172 21.141 1 86.62 97 GLY B N 1
ATOM 3398 C CA . GLY B 1 97 ? -6.391 19.594 21.172 1 86.62 97 GLY B CA 1
ATOM 3399 C C . GLY B 1 97 ? -5.211 20.406 20.672 1 86.62 97 GLY B C 1
ATOM 3400 O O . GLY B 1 97 ? -4.059 20.094 20.953 1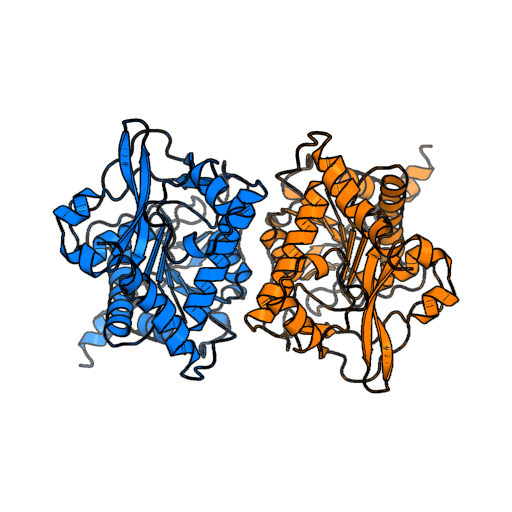 86.62 97 GLY B O 1
ATOM 3401 N N . LEU B 1 98 ? -5.484 21.469 19.938 1 88.75 98 LEU B N 1
ATOM 3402 C CA . LEU B 1 98 ? -4.418 22.203 19.266 1 88.75 98 LEU B CA 1
ATOM 3403 C C . LEU B 1 98 ? -4.129 23.531 19.953 1 88.75 98 LEU B C 1
ATOM 3405 O O . LEU B 1 98 ? -3.027 24.062 19.844 1 88.75 98 LEU B O 1
ATOM 3409 N N . LYS B 1 99 ? -5.152 24.031 20.625 1 81.69 99 LYS B N 1
ATOM 3410 C CA . LYS B 1 99 ? -4.977 25.359 21.219 1 81.69 99 LYS B CA 1
ATOM 3411 C C . LYS B 1 99 ? -4.105 25.281 22.469 1 81.69 99 LYS B C 1
ATOM 3413 O O . LYS B 1 99 ? -4.234 24.359 23.281 1 81.69 99 LYS B O 1
ATOM 3418 N N . GLY B 1 100 ? -3.244 26.297 22.625 1 75.69 100 GLY B N 1
ATOM 3419 C CA . GLY B 1 100 ? -2.365 26.422 23.781 1 75.69 100 GLY B CA 1
ATOM 3420 C C . GLY B 1 100 ? -1.053 25.672 23.609 1 75.69 100 GLY B C 1
ATOM 3421 O O . GLY B 1 100 ? -0.795 25.094 22.562 1 75.69 100 GLY B O 1
ATOM 3422 N N . PRO B 1 101 ? -0.217 25.891 24.516 1 75.5 101 PRO B N 1
ATOM 3423 C CA . PRO B 1 101 ? 1.116 25.281 24.422 1 75.5 101 PRO B CA 1
ATOM 3424 C C . PRO B 1 101 ? 1.138 23.828 24.844 1 75.5 101 PRO B C 1
ATOM 3426 O O . PRO B 1 101 ? 1.669 23.5 25.922 1 75.5 101 PRO B O 1
ATOM 3429 N N . SER B 1 102 ? 0.56 23.031 24.047 1 83.56 102 SER B N 1
ATOM 3430 C CA . SER B 1 102 ? 0.698 21.594 24.312 1 83.56 102 SER B CA 1
ATOM 3431 C C . SER B 1 102 ? 1.997 21.047 23.734 1 83.56 102 SER B C 1
ATOM 3433 O O . SER B 1 102 ? 2.58 21.656 22.828 1 83.56 102 SER B O 1
ATOM 3435 N N . PHE B 1 103 ? 2.479 19.938 24.328 1 85.12 103 PHE B N 1
ATOM 3436 C CA . PHE B 1 103 ? 3.654 19.266 23.797 1 85.12 103 PHE B CA 1
ATOM 3437 C C . PHE B 1 103 ? 3.461 18.953 22.312 1 85.12 103 PHE B C 1
ATOM 3439 O O . PHE B 1 103 ? 4.367 19.156 21.5 1 85.12 103 PHE B O 1
ATOM 3446 N N . TYR B 1 104 ? 2.283 18.594 22.016 1 91.56 104 TYR B N 1
ATOM 3447 C CA . TYR B 1 104 ? 1.986 18.203 20.641 1 91.56 104 TYR B CA 1
ATOM 3448 C C . TYR B 1 104 ? 2.18 19.375 19.688 1 91.56 104 TYR B C 1
ATOM 3450 O O . TYR B 1 104 ? 2.982 19.281 18.75 1 91.56 104 TYR B O 1
ATOM 3458 N N . THR B 1 105 ? 1.508 20.5 19.969 1 93.75 105 THR B N 1
ATOM 3459 C CA . THR B 1 105 ? 1.569 21.656 19.078 1 93.75 105 THR B CA 1
ATOM 3460 C C . THR B 1 105 ? 2.984 22.234 19.031 1 93.75 105 THR B C 1
ATOM 3462 O O . THR B 1 105 ? 3.461 22.625 17.969 1 93.75 105 THR B O 1
ATOM 3465 N N . GLN B 1 106 ? 3.678 22.234 20.156 1 94.25 106 GLN B N 1
ATOM 3466 C CA . GLN B 1 106 ? 5.027 22.781 20.219 1 94.25 106 GLN B CA 1
ATOM 3467 C C . GLN B 1 106 ? 5.996 21.969 19.375 1 94.25 106 GLN B C 1
ATOM 3469 O O . GLN B 1 106 ? 6.812 22.531 18.641 1 94.25 106 GLN B O 1
ATOM 3474 N N . ARG B 1 107 ? 5.891 20.688 19.5 1 95.5 107 ARG B N 1
ATOM 3475 C CA . ARG B 1 107 ? 6.82 19.828 18.781 1 95.5 107 ARG B CA 1
ATOM 3476 C C . ARG B 1 107 ? 6.512 19.812 17.281 1 95.5 107 ARG B C 1
ATOM 3478 O O . ARG B 1 107 ? 7.426 19.828 16.453 1 95.5 107 ARG B O 1
ATOM 3485 N N . VAL B 1 108 ? 5.215 19.797 16.953 1 97.19 108 VAL B N 1
ATOM 3486 C CA . VAL B 1 108 ? 4.848 19.906 15.539 1 97.19 108 VAL B CA 1
ATOM 3487 C C . VAL B 1 108 ? 5.359 21.234 14.977 1 97.19 108 VAL B C 1
ATOM 3489 O O . VAL B 1 108 ? 5.953 21.281 13.898 1 97.19 108 VAL B O 1
ATOM 3492 N N . ALA B 1 109 ? 5.152 22.328 15.734 1 96.94 109 ALA B N 1
ATOM 3493 C CA . ALA B 1 109 ? 5.605 23.656 15.297 1 96.94 109 ALA B CA 1
ATOM 3494 C C . ALA B 1 109 ? 7.117 23.672 15.086 1 96.94 109 ALA B C 1
ATOM 3496 O O . ALA B 1 109 ? 7.609 24.297 14.141 1 96.94 109 ALA B O 1
ATOM 3497 N N . TYR B 1 110 ? 7.816 23.016 15.992 1 97.56 110 TYR B N 1
ATOM 3498 C CA . TYR B 1 110 ? 9.273 22.984 15.898 1 97.56 110 TYR B CA 1
ATOM 3499 C C . TYR B 1 110 ? 9.711 22.391 14.562 1 97.56 110 TYR B C 1
ATOM 3501 O O . TYR B 1 110 ? 10.531 22.984 13.859 1 97.56 110 TYR B O 1
ATOM 3509 N N . LEU B 1 111 ? 9.18 21.281 14.164 1 98 111 LEU B N 1
ATOM 3510 C CA . LEU B 1 111 ? 9.602 20.609 12.945 1 98 111 LEU B CA 1
ATOM 3511 C C . LEU B 1 111 ? 9.047 21.328 11.711 1 98 111 LEU B C 1
ATOM 3513 O O . LEU B 1 111 ? 9.727 21.406 10.688 1 98 111 LEU B O 1
ATOM 3517 N N . VAL B 1 112 ? 7.793 21.859 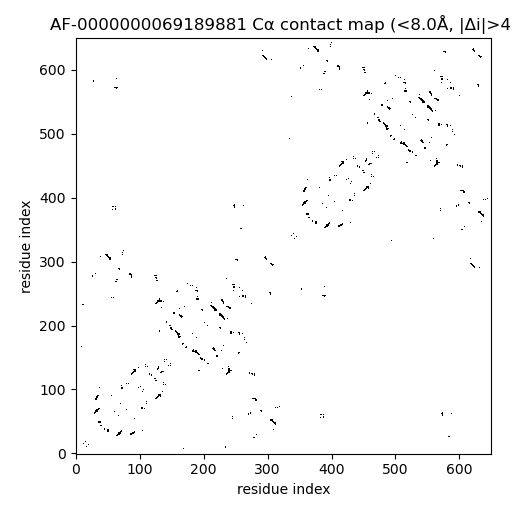11.773 1 98.38 112 VAL B N 1
ATOM 3518 C CA . VAL B 1 112 ? 7.227 22.609 10.664 1 98.38 112 VAL B CA 1
ATOM 3519 C C . VAL B 1 112 ? 8.094 23.844 10.383 1 98.38 112 VAL B C 1
ATOM 3521 O O . VAL B 1 112 ? 8.406 24.125 9.227 1 98.38 112 VAL B O 1
ATOM 3524 N N . ASN B 1 113 ? 8.484 24.547 11.43 1 98.31 113 ASN B N 1
ATOM 3525 C CA . ASN B 1 113 ? 9.312 25.734 11.266 1 98.31 113 ASN B CA 1
ATOM 3526 C C . ASN B 1 113 ? 10.695 25.391 10.727 1 98.31 113 ASN B C 1
ATOM 3528 O O . ASN B 1 113 ? 11.273 26.156 9.953 1 98.31 113 ASN B O 1
ATOM 3532 N N . LYS B 1 114 ? 11.227 24.312 11.18 1 98.44 114 LYS B N 1
ATOM 3533 C CA . LYS B 1 114 ? 12.508 23.859 10.641 1 98.44 114 LYS B CA 1
ATOM 3534 C C . LYS B 1 114 ? 12.398 23.594 9.141 1 98.44 114 LYS B C 1
ATOM 3536 O O . LYS B 1 114 ? 13.258 24 8.367 1 98.44 114 LYS B O 1
ATOM 3541 N N . ALA B 1 115 ? 11.398 22.859 8.766 1 98.75 115 ALA B N 1
ATOM 3542 C CA . ALA B 1 115 ? 11.164 22.578 7.348 1 98.75 115 ALA B CA 1
ATOM 3543 C C . ALA B 1 115 ? 10.93 23.875 6.57 1 98.75 115 ALA B C 1
ATOM 3545 O O . ALA B 1 115 ? 11.422 24.031 5.445 1 98.75 115 ALA B O 1
ATOM 3546 N N . LEU B 1 116 ? 10.141 24.766 7.16 1 98.25 116 LEU B N 1
ATOM 3547 C CA . LEU B 1 116 ? 9.867 26.062 6.543 1 98.25 116 LEU B CA 1
ATOM 3548 C C . LEU B 1 116 ? 11.164 26.812 6.246 1 98.25 116 LEU B C 1
ATOM 3550 O O . LEU B 1 116 ? 11.336 27.359 5.156 1 98.25 116 LEU B O 1
ATOM 3554 N N . LYS B 1 117 ? 12.039 26.828 7.219 1 97.94 117 LYS B N 1
ATOM 3555 C CA . LYS B 1 117 ? 13.32 27.5 7.055 1 97.94 117 LYS B CA 1
ATOM 3556 C C . LYS B 1 117 ? 14.125 26.891 5.914 1 97.94 117 LYS B C 1
ATOM 3558 O O . LYS B 1 117 ? 14.641 27.594 5.055 1 97.94 117 LYS B O 1
ATOM 3563 N N . ILE B 1 118 ? 14.227 25.594 5.891 1 97.88 118 ILE B N 1
ATOM 3564 C CA . ILE B 1 118 ? 14.961 24.875 4.852 1 97.88 118 ILE B CA 1
ATOM 3565 C C . ILE B 1 118 ? 14.383 25.219 3.48 1 97.88 118 ILE B C 1
ATOM 3567 O O . ILE B 1 118 ? 15.125 25.531 2.551 1 97.88 118 ILE B O 1
ATOM 3571 N N . ASN B 1 119 ? 13.117 25.188 3.361 1 97.94 119 ASN B N 1
ATOM 3572 C CA . ASN B 1 119 ? 12.453 25.422 2.084 1 97.94 119 ASN B CA 1
ATOM 3573 C C . ASN B 1 119 ? 12.609 26.875 1.629 1 97.94 119 ASN B C 1
ATOM 3575 O O . ASN B 1 119 ? 12.789 27.141 0.438 1 97.94 119 ASN B O 1
ATOM 3579 N N . LYS B 1 120 ? 12.562 27.812 2.541 1 96.12 120 LYS B N 1
ATOM 3580 C CA . LYS B 1 120 ? 12.727 29.219 2.217 1 96.12 120 LYS B CA 1
ATOM 3581 C C . LYS B 1 120 ? 14.156 29.531 1.773 1 96.12 120 LYS B C 1
ATOM 3583 O O . LYS B 1 120 ? 14.391 30.484 1.032 1 96.12 120 LYS B O 1
ATOM 3588 N N . GLU B 1 121 ? 15.031 28.672 2.189 1 96.44 121 GLU B N 1
ATOM 3589 C CA . GLU B 1 121 ? 16.438 28.875 1.874 1 96.44 121 GLU B CA 1
ATOM 3590 C C . GLU B 1 121 ? 16.859 28.062 0.649 1 96.44 121 GLU B C 1
ATOM 3592 O O . GLU B 1 121 ? 18.062 27.906 0.385 1 96.44 121 GLU B O 1
ATOM 3597 N N . GLY B 1 122 ? 15.945 27.469 -0.039 1 94.31 122 GLY B N 1
ATOM 3598 C CA . GLY B 1 122 ? 16.219 26.828 -1.311 1 94.31 122 GLY B CA 1
ATOM 3599 C C . GLY B 1 122 ? 16.312 25.312 -1.203 1 94.31 122 GLY B C 1
ATOM 3600 O O . GLY B 1 122 ? 16.547 24.625 -2.201 1 94.31 122 GLY B O 1
ATOM 3601 N N . GLY B 1 123 ? 16.156 24.828 0.01 1 96.75 123 GLY B N 1
ATOM 3602 C CA . GLY B 1 123 ? 16.094 23.391 0.184 1 96.75 123 GLY B CA 1
ATOM 3603 C C . GLY B 1 123 ? 14.727 22.812 -0.122 1 96.75 123 GLY B C 1
ATOM 3604 O O . GLY B 1 123 ? 13.898 23.469 -0.754 1 96.75 123 GLY B O 1
ATOM 3605 N N . TRP B 1 124 ? 14.594 21.531 0.204 1 98.12 124 TRP B N 1
ATOM 3606 C CA . TRP B 1 124 ? 13.352 20.828 -0.049 1 98.12 124 TRP B CA 1
ATOM 3607 C C . TRP B 1 124 ? 13.047 19.844 1.079 1 98.12 124 TRP B C 1
ATOM 3609 O O . TRP B 1 124 ? 13.727 18.828 1.231 1 98.12 124 TRP B O 1
ATOM 3619 N N . PHE B 1 125 ? 12.023 20.141 1.826 1 98.81 125 PHE B N 1
ATOM 3620 C CA . PHE B 1 125 ? 11.602 19.25 2.9 1 98.81 125 PHE B CA 1
ATOM 3621 C C . PHE B 1 125 ? 10.086 19.188 2.986 1 98.81 125 PHE B C 1
ATOM 3623 O O . PHE B 1 125 ? 9.453 20.078 3.545 1 98.81 125 PHE B O 1
ATOM 3630 N N . PRO B 1 126 ? 9.523 18.078 2.49 1 98.94 126 PRO B N 1
ATOM 3631 C CA . PRO B 1 126 ? 8.062 17.969 2.373 1 98.94 126 PRO B CA 1
ATOM 3632 C C . PRO B 1 126 ? 7.387 17.672 3.707 1 98.94 126 PRO B C 1
ATOM 3634 O O . PRO B 1 126 ? 7.918 16.906 4.512 1 98.94 126 PRO B O 1
ATOM 3637 N N . ILE B 1 127 ? 6.266 18.297 3.93 1 98.94 127 ILE B N 1
ATOM 3638 C CA . ILE B 1 127 ? 5.348 17.969 5.016 1 98.94 127 ILE B CA 1
ATOM 3639 C C . ILE B 1 127 ? 3.938 17.797 4.465 1 98.94 127 ILE B C 1
ATOM 3641 O O . ILE B 1 127 ? 3.502 18.562 3.6 1 98.94 127 ILE B O 1
ATOM 3645 N N . ILE B 1 128 ? 3.271 16.75 4.883 1 98.94 128 ILE B N 1
ATOM 3646 C CA . ILE B 1 128 ? 1.859 16.578 4.566 1 98.94 128 ILE B CA 1
ATOM 3647 C C . ILE B 1 128 ? 1.046 16.516 5.859 1 98.94 128 ILE B C 1
ATOM 3649 O O . ILE B 1 128 ? 1.375 15.758 6.777 1 98.94 128 ILE B O 1
ATOM 3653 N N . GLY B 1 129 ? 0.097 17.391 6.035 1 98.88 129 GLY B N 1
ATOM 3654 C CA . GLY B 1 129 ? -0.847 17.375 7.141 1 98.88 129 GLY B CA 1
ATOM 3655 C C . GLY B 1 129 ? -2.217 16.859 6.75 1 98.88 129 GLY B C 1
ATOM 3656 O O . GLY B 1 129 ? -2.793 17.297 5.754 1 98.88 129 GLY B O 1
ATOM 3657 N N . ILE B 1 130 ? -2.783 15.922 7.5 1 98.88 130 ILE B N 1
ATOM 3658 C CA . ILE B 1 130 ? -4.074 15.328 7.184 1 98.88 130 ILE B CA 1
ATOM 3659 C C . ILE B 1 130 ? -5.035 15.523 8.359 1 98.88 130 ILE B C 1
ATOM 3661 O O . ILE B 1 130 ? -4.719 15.164 9.492 1 98.88 130 ILE B O 1
ATOM 3665 N N . CYS B 1 131 ? -6.242 16.094 8.094 1 98.31 131 CYS B N 1
ATOM 3666 C CA . CYS B 1 131 ? -7.301 16.375 9.055 1 98.31 131 CYS B CA 1
ATOM 3667 C C . CYS B 1 131 ? -6.781 17.25 10.195 1 98.31 131 CYS B C 1
ATOM 3669 O O . CYS B 1 131 ? -6.535 18.453 10.008 1 98.31 131 CYS B O 1
ATOM 3671 N N . LEU B 1 132 ? -6.434 16.672 11.375 1 97.75 132 LEU B N 1
ATOM 3672 C CA . LEU B 1 132 ? -5.812 17.438 12.445 1 97.75 132 LEU B CA 1
ATOM 3673 C C . LEU B 1 132 ? -4.496 18.047 11.984 1 97.75 132 LEU B C 1
ATOM 3675 O O . LEU B 1 132 ? -4.145 19.156 12.391 1 97.75 132 LEU B O 1
ATOM 3679 N N . GLY B 1 133 ? -3.721 17.297 11.203 1 98.38 133 GLY B N 1
ATOM 3680 C CA . GLY B 1 133 ? -2.482 17.797 10.633 1 98.38 133 GLY B CA 1
ATOM 3681 C C . GLY B 1 133 ? -2.686 19.016 9.75 1 98.38 133 GLY B C 1
ATOM 3682 O O . GLY B 1 133 ? -1.885 19.953 9.789 1 98.38 133 GLY B O 1
ATOM 3683 N N . HIS B 1 134 ? -3.703 19.016 8.93 1 98.69 134 HIS B N 1
ATOM 3684 C CA . HIS B 1 134 ? -4.129 20.156 8.125 1 98.69 134 HIS B CA 1
ATOM 3685 C C . HIS B 1 134 ? -4.449 21.359 9.008 1 98.69 134 HIS B C 1
ATOM 3687 O O . HIS B 1 134 ? -3.998 22.484 8.734 1 98.69 134 HIS B O 1
ATOM 3693 N N . GLU B 1 135 ? -5.141 21.156 10.078 1 98.25 135 GLU B N 1
ATOM 3694 C CA . GLU B 1 135 ? -5.586 22.188 10.992 1 98.25 135 GLU B CA 1
ATOM 3695 C C . GLU B 1 135 ? -4.414 22.781 11.766 1 98.25 135 GLU B C 1
ATOM 3697 O O . GLU B 1 135 ? -4.277 24.016 11.859 1 98.25 135 GLU B O 1
ATOM 3702 N N . VAL B 1 136 ? -3.518 21.938 12.234 1 97.56 136 VAL B N 1
ATOM 3703 C CA . VAL B 1 136 ? -2.418 22.422 13.055 1 97.56 136 VAL B CA 1
ATOM 3704 C C . VAL B 1 136 ? -1.417 23.172 12.188 1 97.56 136 VAL B C 1
ATOM 3706 O O . VAL B 1 136 ? -0.814 24.156 12.625 1 97.56 136 VAL B O 1
ATOM 3709 N N . MET B 1 137 ? -1.177 22.734 10.953 1 98.19 137 MET B N 1
ATOM 3710 C CA . MET B 1 137 ? -0.312 23.484 10.055 1 98.19 137 MET B CA 1
ATOM 3711 C C . MET B 1 137 ? -0.843 24.906 9.836 1 98.19 137 MET B C 1
ATOM 3713 O O . MET B 1 137 ? -0.075 25.859 9.852 1 98.19 137 MET B O 1
ATOM 3717 N N . HIS B 1 138 ? -2.18 25.031 9.633 1 98.5 138 HIS B N 1
ATOM 3718 C CA . HIS B 1 138 ? -2.785 26.359 9.492 1 98.5 138 HIS B CA 1
ATOM 3719 C C . HIS B 1 138 ? -2.621 27.172 10.773 1 98.5 138 HIS B C 1
ATOM 3721 O O . HIS B 1 138 ? -2.359 28.375 10.711 1 98.5 138 HIS B O 1
ATOM 3727 N N . TYR B 1 139 ? -2.797 26.516 11.906 1 97.5 139 TYR B N 1
ATOM 3728 C CA . TYR B 1 139 ? -2.637 27.188 13.188 1 97.5 139 TYR B CA 1
ATOM 3729 C C . TYR B 1 139 ? -1.239 27.781 13.328 1 97.5 139 TYR B C 1
ATOM 3731 O O . TYR B 1 139 ? -1.085 28.969 13.609 1 97.5 139 TYR B O 1
ATOM 3739 N N . ILE B 1 140 ? -0.243 26.969 13.023 1 97 140 ILE B N 1
ATOM 3740 C CA . ILE B 1 140 ? 1.156 27.344 13.172 1 97 140 ILE B CA 1
ATOM 3741 C C . ILE B 1 140 ? 1.497 28.453 12.172 1 97 140 ILE B C 1
ATOM 3743 O O . ILE B 1 140 ? 2.066 29.484 12.539 1 97 140 ILE B O 1
ATOM 3747 N N . LEU B 1 141 ? 1.113 28.297 10.914 1 97.69 141 LEU B N 1
ATOM 3748 C CA . LEU B 1 141 ? 1.541 29.188 9.836 1 97.69 141 LEU B CA 1
ATOM 3749 C C . LEU B 1 141 ? 0.753 30.484 9.859 1 97.69 141 LEU B C 1
ATOM 3751 O O . LEU B 1 141 ? 1.147 31.469 9.219 1 97.69 141 LEU B O 1
ATOM 3755 N N . SER B 1 142 ? -0.401 30.531 10.586 1 97.31 142 SER B N 1
ATOM 3756 C CA . SER B 1 142 ? -1.157 31.766 10.773 1 97.31 142 SER B CA 1
ATOM 3757 C C . SER B 1 142 ? -0.654 32.562 11.984 1 97.31 142 SER B C 1
ATOM 3759 O O . SER B 1 142 ? -1.283 33.531 12.406 1 97.31 142 SER B O 1
ATOM 3761 N N . ASN B 1 143 ? 0.48 32.125 12.492 1 95.19 143 ASN B N 1
ATOM 3762 C CA . ASN B 1 143 ? 1.019 32.719 13.719 1 95.19 143 ASN B CA 1
ATOM 3763 C C . ASN B 1 143 ? 0.051 32.531 14.891 1 95.19 143 ASN B C 1
ATOM 3765 O O . ASN B 1 143 ? -0.231 33.5 15.609 1 95.19 143 ASN B O 1
ATOM 3769 N N . TYR B 1 144 ? -0.558 31.344 14.945 1 94.88 144 TYR B N 1
ATOM 3770 C CA . TYR B 1 144 ? -1.372 30.875 16.062 1 94.88 144 TYR B CA 1
ATOM 3771 C C . TYR B 1 144 ? -2.631 31.719 16.203 1 94.88 144 TYR B C 1
ATOM 3773 O O . TYR B 1 144 ? -2.988 32.125 17.312 1 94.88 144 TYR B O 1
ATOM 3781 N N . SER B 1 145 ? -3.215 31.984 15.117 1 94.56 145 SER B N 1
ATOM 3782 C CA . SER B 1 145 ? -4.48 32.719 15.156 1 94.56 145 SER B CA 1
ATOM 3783 C C . SER B 1 145 ? -5.508 31.969 16.016 1 94.56 145 SER B C 1
ATOM 3785 O O . SER B 1 145 ? -5.691 30.766 15.867 1 94.56 145 SER B O 1
ATOM 3787 N N . GLU B 1 146 ? -6.223 32.656 16.844 1 91.06 146 GLU B N 1
ATOM 3788 C CA . GLU B 1 146 ? -7.25 32.094 17.703 1 91.06 146 GLU B CA 1
ATOM 3789 C C . GLU B 1 146 ? -8.477 31.672 16.906 1 91.06 146 GLU B C 1
ATOM 3791 O O . GLU B 1 146 ? -9.266 30.844 17.359 1 91.06 146 GLU B O 1
ATOM 3796 N N . SER B 1 147 ? -8.633 32.219 15.734 1 90.88 147 SER B N 1
ATOM 3797 C CA . SER B 1 147 ? -9.805 31.984 14.898 1 90.88 147 SER B CA 1
ATOM 3798 C C . SER B 1 147 ? -9.5 30.969 13.797 1 90.88 147 SER B C 1
ATOM 3800 O O . SER B 1 147 ? -10.109 31.016 12.727 1 90.88 147 SER B O 1
ATOM 3802 N N . PHE B 1 148 ? -8.586 30.062 14.023 1 92.88 148 PHE B N 1
ATOM 3803 C CA . PHE B 1 148 ? -8.109 29.234 12.922 1 92.88 148 PHE B CA 1
ATOM 3804 C C . PHE B 1 148 ? -9.102 28.109 12.625 1 92.88 148 PHE B C 1
ATOM 3806 O O . PHE B 1 148 ? -9.07 27.516 11.547 1 92.88 148 PHE B O 1
ATOM 3813 N N . LEU B 1 149 ? -10.055 27.844 13.57 1 96 149 LEU B N 1
ATOM 3814 C CA . LEU B 1 149 ? -11.023 26.781 13.328 1 96 149 LEU B CA 1
ATOM 3815 C C . LEU B 1 149 ? -12.453 27.312 13.438 1 96 149 LEU B C 1
ATOM 3817 O O . LEU B 1 149 ? -12.727 28.219 14.219 1 96 149 LEU B O 1
ATOM 3821 N N . ILE B 1 150 ? -13.297 26.75 12.703 1 96.38 150 ILE B N 1
ATOM 3822 C CA . ILE B 1 150 ? -14.742 26.922 12.82 1 96.38 150 ILE B CA 1
ATOM 3823 C C . ILE B 1 150 ? -15.406 25.578 13.109 1 96.38 150 ILE B C 1
ATOM 3825 O O . ILE B 1 150 ? -14.82 24.531 12.859 1 96.38 150 ILE B O 1
ATOM 3829 N N . ASP B 1 151 ? -16.609 25.625 13.656 1 96.06 151 ASP B N 1
ATOM 3830 C CA . ASP B 1 151 ? -17.406 24.406 13.828 1 96.06 151 ASP B CA 1
ATOM 3831 C C . ASP B 1 151 ? -18.094 24.016 12.523 1 96.06 151 ASP B C 1
ATOM 3833 O O . ASP B 1 151 ? -18.578 24.875 11.789 1 96.06 151 ASP B O 1
ATOM 3837 N N . VAL B 1 152 ? -18 22.781 12.203 1 95 152 VAL B N 1
ATOM 3838 C CA . VAL B 1 152 ? -18.641 22.25 11.008 1 95 152 VAL B CA 1
ATOM 3839 C C . VAL B 1 152 ? -19.953 21.547 11.383 1 95 152 VAL B C 1
ATOM 3841 O O . VAL B 1 152 ? -19.984 20.734 12.305 1 95 152 VAL B O 1
ATOM 3844 N N . LYS B 1 153 ? -20.984 21.828 10.672 1 93.94 153 LYS B N 1
ATOM 3845 C CA . LYS B 1 153 ? -22.312 21.266 10.961 1 93.94 153 LYS B CA 1
ATOM 3846 C C . LYS B 1 153 ? -22.562 20.016 10.133 1 93.94 153 LYS B C 1
ATOM 3848 O O . LYS B 1 153 ? -22.062 19.891 9.016 1 93.94 153 LYS B O 1
ATOM 3853 N N . GLY B 1 154 ? -23.328 19.141 10.727 1 90.31 154 GLY B N 1
ATOM 3854 C CA . GLY B 1 154 ? -23.703 17.938 10.008 1 90.31 154 GLY B CA 1
ATOM 3855 C C . GLY B 1 154 ? -22.969 16.703 10.49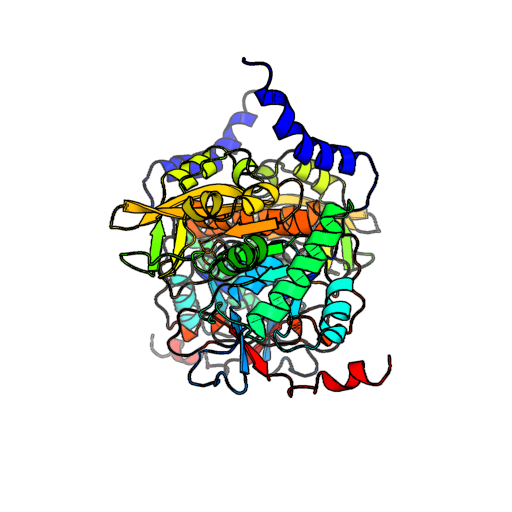2 1 90.31 154 GLY B C 1
ATOM 3856 O O . GLY B 1 154 ? -22.359 16.719 11.562 1 90.31 154 GLY B O 1
ATOM 3857 N N . ASN B 1 155 ? -23.109 15.648 9.68 1 87.69 155 ASN B N 1
ATOM 3858 C CA . ASN B 1 155 ? -22.438 14.398 10.008 1 87.69 155 ASN B CA 1
ATOM 3859 C C . ASN B 1 155 ? -20.922 14.547 9.969 1 87.69 155 ASN B C 1
ATOM 3861 O O . ASN B 1 155 ? -20.375 15.125 9.023 1 87.69 155 ASN B O 1
ATOM 3865 N N . ASP B 1 156 ? -20.266 14.094 10.945 1 89.69 156 ASP B N 1
ATOM 3866 C CA . ASP B 1 156 ? -18.828 14.258 11.047 1 89.69 156 ASP B CA 1
ATOM 3867 C C . ASP B 1 156 ? -18.094 13.141 10.312 1 89.69 156 ASP B C 1
ATOM 3869 O O . ASP B 1 156 ? -16.875 13.203 10.141 1 89.69 156 ASP B O 1
ATOM 3873 N N . LYS B 1 157 ? -18.797 12.07 9.992 1 93.56 157 LYS B N 1
ATOM 3874 C CA . LYS B 1 157 ? -18.25 10.961 9.211 1 93.56 157 LYS B CA 1
ATOM 3875 C C . LYS B 1 157 ? -18.984 10.82 7.883 1 93.56 157 LYS B C 1
ATOM 3877 O O . LYS B 1 157 ? -20.062 10.25 7.824 1 93.56 157 LYS B O 1
ATOM 3882 N N . VAL B 1 158 ? -18.344 11.305 6.852 1 94.56 158 VAL B N 1
ATOM 3883 C CA . VAL B 1 158 ? -19.047 11.32 5.578 1 94.56 158 VAL B CA 1
ATOM 3884 C C . VAL B 1 158 ? -18.047 11.312 4.426 1 94.56 158 VAL B C 1
ATOM 3886 O O . VAL B 1 158 ? -16.891 11.719 4.598 1 94.56 158 VAL B O 1
ATOM 3889 N N . THR B 1 159 ? -18.438 10.789 3.336 1 96.94 159 THR B N 1
ATOM 3890 C CA . THR B 1 159 ? -17.703 10.914 2.082 1 96.94 159 THR B CA 1
ATOM 3891 C C . THR B 1 159 ? -18.375 11.93 1.162 1 96.94 159 THR B C 1
ATOM 3893 O O . THR B 1 159 ? -19.594 11.977 1.064 1 96.94 159 THR B O 1
ATOM 3896 N N . ARG B 1 160 ? -17.609 12.812 0.542 1 97.06 160 ARG B N 1
ATOM 3897 C CA . ARG B 1 160 ? -18.078 13.867 -0.344 1 97.06 160 ARG B CA 1
ATOM 3898 C C . ARG B 1 160 ? -17.141 14.047 -1.533 1 97.06 160 ARG B C 1
ATOM 3900 O O . ARG B 1 160 ? -15.992 13.594 -1.496 1 97.06 160 ARG B O 1
ATOM 3907 N N . PRO B 1 161 ? -17.656 14.633 -2.584 1 97.94 161 PRO B N 1
ATOM 3908 C CA . PRO B 1 161 ? -16.734 15.078 -3.641 1 97.94 161 PRO B CA 1
ATOM 3909 C C . PRO B 1 161 ? -15.781 16.172 -3.178 1 97.94 161 PRO B C 1
ATOM 3911 O O . PRO B 1 161 ? -15.922 16.688 -2.064 1 97.94 161 PRO B O 1
ATOM 3914 N N . VAL B 1 162 ? -14.789 16.438 -3.896 1 98.19 162 VAL B N 1
ATOM 3915 C CA . VAL B 1 162 ? -13.852 17.516 -3.635 1 98.19 162 VAL B CA 1
ATOM 3916 C C . VAL B 1 162 ? -14.102 18.672 -4.605 1 98.19 162 VAL B C 1
ATOM 3918 O O . VAL B 1 162 ? -14.078 18.484 -5.824 1 98.19 162 VAL B O 1
ATOM 3921 N N . ASN B 1 163 ? -14.422 19.812 -4.086 1 98.31 163 ASN B N 1
ATOM 3922 C CA . ASN B 1 163 ? -14.531 21.016 -4.926 1 98.31 163 ASN B CA 1
ATOM 3923 C C . ASN B 1 163 ? -13.164 21.625 -5.203 1 98.31 163 ASN B C 1
ATOM 3925 O O . ASN B 1 163 ? -12.711 22.5 -4.469 1 98.31 163 ASN B O 1
ATOM 3929 N N . ILE B 1 164 ? -12.586 21.203 -6.289 1 98.38 164 ILE B N 1
ATOM 3930 C CA . ILE B 1 164 ? -11.234 21.625 -6.625 1 98.38 164 ILE B CA 1
ATOM 3931 C C . ILE B 1 164 ? -11.266 23.047 -7.191 1 98.38 164 ILE B C 1
ATOM 3933 O O . ILE B 1 164 ? -11.953 23.312 -8.188 1 98.38 164 ILE B O 1
ATOM 3937 N N . ASN B 1 165 ? -10.484 23.969 -6.613 1 96.19 165 ASN B N 1
ATOM 3938 C CA . ASN B 1 165 ? -10.406 25.359 -7.02 1 96.19 165 ASN B CA 1
ATOM 3939 C C . ASN B 1 165 ? -9.164 25.625 -7.867 1 96.19 165 ASN B C 1
ATOM 3941 O O . ASN B 1 165 ? -9.078 26.656 -8.539 1 96.19 165 ASN B O 1
ATOM 3945 N N . TYR B 1 166 ? -8.227 24.75 -7.777 1 97.19 166 TYR B N 1
ATOM 3946 C CA . TYR B 1 166 ? -6.941 24.938 -8.445 1 97.19 166 TYR B CA 1
ATOM 3947 C C . TYR B 1 166 ? -6.469 23.625 -9.078 1 97.19 166 TYR B C 1
ATOM 3949 O O . TYR B 1 166 ? -5.641 22.922 -8.508 1 97.19 166 TYR B O 1
ATOM 3957 N N . ARG B 1 167 ? -6.855 23.359 -10.297 1 96.75 167 ARG B N 1
ATOM 3958 C CA . ARG B 1 167 ? -6.59 22.109 -11 1 96.75 167 ARG B CA 1
ATOM 3959 C C . ARG B 1 167 ? -5.094 21.859 -11.117 1 96.75 167 ARG B C 1
ATOM 3961 O O . ARG B 1 167 ? -4.652 20.703 -11.148 1 96.75 167 ARG B O 1
ATOM 3968 N N . GLN B 1 168 ? -4.348 22.922 -11.125 1 96.88 168 GLN B N 1
ATOM 3969 C CA . GLN B 1 168 ? -2.904 22.828 -11.32 1 96.88 168 GLN B CA 1
ATOM 3970 C C . GLN B 1 168 ? -2.199 22.438 -10.023 1 96.88 168 GLN B C 1
ATOM 3972 O O . GLN B 1 168 ? -0.986 22.219 -10.016 1 96.88 168 GLN B O 1
ATOM 3977 N N . ALA B 1 169 ? -2.963 22.312 -8.953 1 97.5 169 ALA B N 1
ATOM 3978 C CA . ALA B 1 169 ? -2.381 21.922 -7.672 1 97.5 169 ALA B CA 1
ATOM 3979 C C . ALA B 1 169 ? -1.61 20.609 -7.801 1 97.5 169 ALA B C 1
ATOM 3981 O O . ALA B 1 169 ? -1.924 19.781 -8.656 1 97.5 169 ALA B O 1
ATOM 3982 N N . TYR B 1 170 ? -0.615 20.406 -6.969 1 97.5 170 TYR B N 1
ATOM 3983 C CA . TYR B 1 170 ? 0.385 19.344 -7.066 1 97.5 170 TYR B CA 1
ATOM 3984 C C . TYR B 1 170 ? -0.276 17.984 -7.238 1 97.5 170 TYR B C 1
ATOM 3986 O O . TYR B 1 170 ? 0.058 17.234 -8.164 1 97.5 170 TYR B O 1
ATOM 3994 N N . PHE B 1 171 ? -1.233 17.625 -6.426 1 97.5 171 PHE B N 1
ATOM 3995 C CA . PHE B 1 171 ? -1.848 16.297 -6.457 1 97.5 171 PHE B CA 1
ATOM 3996 C C . PHE B 1 171 ? -2.891 16.219 -7.562 1 97.5 171 PHE B C 1
ATOM 3998 O O . PHE B 1 171 ? -2.969 15.211 -8.273 1 97.5 171 PHE B O 1
ATOM 4005 N N . TYR B 1 172 ? -3.674 17.266 -7.801 1 98 172 TYR B N 1
ATOM 4006 C CA . TYR B 1 172 ? -4.793 17.234 -8.734 1 98 172 TYR B CA 1
ATOM 4007 C C . TYR B 1 172 ? -4.297 17.281 -10.18 1 98 172 TYR B C 1
ATOM 4009 O O . TYR B 1 172 ? -4.93 16.703 -11.07 1 98 172 TYR B O 1
ATOM 4017 N N . SER B 1 173 ? -3.154 17.906 -10.383 1 97.5 173 SER B N 1
ATOM 4018 C CA . SER B 1 173 ? -2.598 18 -11.727 1 97.5 173 SER B CA 1
ATOM 4019 C C . SER B 1 173 ? -2.154 16.641 -12.242 1 97.5 173 SER B C 1
ATOM 4021 O O . SER B 1 173 ? -1.95 16.453 -13.445 1 97.5 173 SER B O 1
ATOM 4023 N N . GLN B 1 174 ? -2.002 15.664 -11.359 1 96.06 174 GLN B N 1
ATOM 4024 C CA . GLN B 1 174 ? -1.526 14.336 -11.742 1 96.06 174 GLN B CA 1
ATOM 4025 C C . GLN B 1 174 ? -2.689 13.422 -12.109 1 96.06 174 GLN B C 1
ATOM 4027 O O . GLN B 1 174 ? -2.479 12.305 -12.602 1 96.06 174 GLN B O 1
ATOM 4032 N N . MET B 1 175 ? -3.848 13.828 -11.844 1 97.12 175 MET B N 1
ATOM 4033 C CA . MET B 1 175 ? -5.023 13.023 -12.172 1 97.12 175 MET B CA 1
ATOM 4034 C C . MET B 1 175 ? -5.32 13.078 -13.664 1 97.12 175 MET B C 1
ATOM 4036 O O . MET B 1 175 ? -5.266 14.148 -14.273 1 97.12 175 MET B O 1
ATOM 4040 N N . ASN B 1 176 ? -5.535 11.906 -14.273 1 95.88 176 ASN B N 1
ATOM 4041 C CA . ASN B 1 176 ? -6.094 11.961 -15.625 1 95.88 176 ASN B CA 1
ATOM 4042 C C . ASN B 1 176 ? -7.512 12.516 -15.617 1 95.88 176 ASN B C 1
ATOM 4044 O O . ASN B 1 176 ? -8.078 12.781 -14.555 1 95.88 176 ASN B O 1
ATOM 4048 N N . GLU B 1 177 ? -8.055 12.719 -16.766 1 97.94 177 GLU B N 1
ATOM 4049 C CA . GLU B 1 177 ? -9.352 13.383 -16.875 1 97.94 177 GLU B CA 1
ATOM 4050 C C . GLU B 1 177 ? -10.453 12.57 -16.203 1 97.94 177 GLU B C 1
ATOM 4052 O O . GLU B 1 177 ? -11.328 13.141 -15.547 1 97.94 177 GLU B O 1
ATOM 4057 N N . GLU B 1 178 ? -10.422 11.305 -16.344 1 97.62 178 GLU B N 1
ATOM 4058 C CA . GLU B 1 178 ? -11.438 10.445 -15.742 1 97.62 178 GLU B CA 1
ATOM 4059 C C . GLU B 1 178 ? -11.445 10.57 -14.219 1 97.62 178 GLU B C 1
ATOM 4061 O O . GLU B 1 178 ? -12.492 10.797 -13.609 1 97.62 178 GLU B O 1
ATOM 4066 N N . LEU B 1 179 ? -10.305 10.477 -13.656 1 98 179 LEU B N 1
ATOM 4067 C CA . LEU B 1 179 ? -10.211 10.555 -12.203 1 98 179 LEU B CA 1
ATOM 4068 C C . LEU B 1 179 ? -10.523 11.969 -11.719 1 98 179 LEU B C 1
ATOM 4070 O O . LEU B 1 179 ? -11.133 12.141 -10.656 1 98 179 LEU B O 1
ATOM 4074 N N . TYR B 1 180 ? -10.055 12.977 -12.445 1 98.44 180 TYR B N 1
ATOM 4075 C CA . TYR B 1 180 ? -10.359 14.359 -12.086 1 98.44 180 TYR B CA 1
ATOM 4076 C C . TYR B 1 180 ? -11.859 14.586 -12.016 1 98.44 180 TYR B C 1
ATOM 4078 O O . TYR B 1 180 ? -12.375 15.109 -11.031 1 98.44 180 TYR B O 1
ATOM 4086 N N . LYS B 1 181 ? -12.562 14.102 -13.039 1 98.56 181 LYS B N 1
ATOM 4087 C CA . LYS B 1 181 ? -14.016 14.242 -13.078 1 98.56 181 LYS B CA 1
ATOM 4088 C C . LYS B 1 181 ? -14.672 13.461 -11.938 1 98.56 181 LYS B C 1
ATOM 4090 O O . LYS B 1 181 ? -15.625 13.945 -11.32 1 98.56 181 LYS B O 1
ATOM 4095 N N . ALA B 1 182 ? -14.188 12.289 -11.688 1 98.62 182 ALA B N 1
ATOM 4096 C CA . ALA B 1 182 ? -14.711 11.484 -10.586 1 98.62 182 ALA B CA 1
ATOM 4097 C C . ALA B 1 182 ? -14.523 12.188 -9.25 1 98.62 182 ALA B C 1
ATOM 4099 O O . ALA B 1 182 ? -15.422 12.172 -8.398 1 98.62 182 ALA B O 1
ATOM 4100 N N . THR B 1 183 ? -13.352 12.828 -9.062 1 98.56 183 THR B N 1
ATOM 4101 C CA . THR B 1 183 ? -13.047 13.523 -7.82 1 98.56 183 THR B CA 1
ATOM 4102 C C . THR B 1 183 ? -14.023 14.672 -7.59 1 98.56 183 THR B C 1
ATOM 4104 O O . THR B 1 183 ? -14.43 14.922 -6.453 1 98.56 183 THR B O 1
ATOM 4107 N N . LEU B 1 184 ? -14.516 15.305 -8.633 1 98.38 184 LEU B N 1
ATOM 4108 C CA . LEU B 1 184 ? -15.422 16.453 -8.57 1 98.38 184 LEU B CA 1
ATOM 4109 C C . LEU B 1 184 ? -16.859 15.992 -8.32 1 98.38 184 LEU B C 1
ATOM 4111 O O . LEU B 1 184 ? -17.672 16.75 -7.781 1 98.38 184 LEU B O 1
ATOM 4115 N N . ASN B 1 185 ? -17.125 14.734 -8.703 1 98.31 185 ASN B N 1
ATOM 4116 C CA . ASN B 1 185 ? -18.531 14.406 -8.828 1 98.31 185 ASN B CA 1
ATOM 4117 C C . ASN B 1 185 ? -18.922 13.227 -7.938 1 98.31 185 ASN B C 1
ATOM 4119 O O . ASN B 1 185 ? -20.094 13.023 -7.629 1 98.31 185 ASN B O 1
ATOM 4123 N N . GLU B 1 186 ? -17.969 12.391 -7.648 1 98.44 186 GLU B N 1
ATOM 4124 C CA . GLU B 1 186 ? -18.234 11.211 -6.824 1 98.44 186 GLU B CA 1
ATOM 4125 C C . GLU B 1 186 ? -17.797 11.438 -5.379 1 98.44 186 GLU B C 1
ATOM 4127 O O . GLU B 1 186 ? -16.938 12.281 -5.109 1 98.44 186 GLU B O 1
ATOM 4132 N N . ASN B 1 187 ? -18.406 10.75 -4.434 1 98.25 187 ASN B N 1
ATOM 4133 C CA . ASN B 1 187 ? -18.062 10.836 -3.018 1 98.25 187 ASN B CA 1
ATOM 4134 C C . ASN B 1 187 ? -16.781 10.086 -2.701 1 98.25 187 ASN B C 1
ATOM 4136 O O . ASN B 1 187 ? -16.797 9.086 -1.986 1 98.25 187 ASN B O 1
ATOM 4140 N N . LEU B 1 188 ? -15.633 10.648 -3.104 1 98.5 188 LEU B N 1
ATOM 4141 C CA . LEU B 1 188 ? -14.367 9.93 -2.992 1 98.5 188 LEU B CA 1
ATOM 4142 C C . LEU B 1 188 ? -13.641 10.32 -1.712 1 98.5 188 LEU B C 1
ATOM 4144 O O . LEU B 1 188 ? -12.859 9.523 -1.173 1 98.5 188 LEU B O 1
ATOM 4148 N N . ALA B 1 189 ? -13.797 11.531 -1.269 1 98.44 189 ALA B N 1
ATOM 4149 C CA . ALA B 1 189 ? -13.039 12.039 -0.129 1 98.44 189 ALA B CA 1
ATOM 4150 C C . ALA B 1 189 ? -13.766 11.758 1.184 1 98.44 189 ALA B C 1
ATOM 4152 O O . ALA B 1 189 ? -14.922 12.156 1.361 1 98.44 189 ALA B O 1
ATOM 4153 N N . TYR B 1 190 ? -13.125 11.055 2.068 1 98.25 190 TYR B N 1
ATOM 4154 C CA . TYR B 1 190 ? -13.688 10.758 3.383 1 98.25 190 TYR B CA 1
ATOM 4155 C C . TYR B 1 190 ? -13.328 11.852 4.383 1 98.25 190 TYR B C 1
ATOM 4157 O O . TYR B 1 190 ? -12.164 12.242 4.5 1 98.25 190 TYR B O 1
ATOM 4165 N N . TYR B 1 191 ? -14.336 12.383 5.043 1 97.44 191 TYR B N 1
ATOM 4166 C CA . TYR B 1 191 ? -14.188 13.398 6.082 1 97.44 191 TYR B CA 1
ATOM 4167 C C . TYR B 1 191 ? -14.594 12.844 7.445 1 97.44 191 TYR B C 1
ATOM 4169 O O . TYR B 1 191 ? -15.57 12.102 7.555 1 97.44 191 TYR B O 1
ATOM 4177 N N . HIS B 1 192 ? -13.82 13.141 8.391 1 96.5 192 HIS B N 1
ATOM 4178 C CA . HIS B 1 192 ? -14.117 12.836 9.781 1 96.5 192 HIS B CA 1
ATOM 4179 C C . HIS B 1 192 ? -13.641 13.953 10.711 1 96.5 192 HIS B C 1
ATOM 4181 O O . HIS B 1 192 ? -12.57 13.844 11.312 1 96.5 192 HIS B O 1
ATOM 4187 N N . HIS B 1 193 ? -14.469 14.945 10.859 1 95.31 193 HIS B N 1
ATOM 4188 C CA . HIS B 1 193 ? -14.078 16.141 11.609 1 95.31 193 HIS B CA 1
ATOM 4189 C C . HIS B 1 193 ? -15.297 16.938 12.039 1 95.31 193 HIS B C 1
ATOM 4191 O O . HIS B 1 193 ? -16.328 16.922 11.359 1 95.31 193 HIS B O 1
ATOM 4197 N N . ILE B 1 194 ? -15.156 17.625 13.133 1 95.62 194 ILE B N 1
ATOM 4198 C CA . ILE B 1 194 ? -16.219 18.5 13.609 1 95.62 194 ILE B CA 1
ATOM 4199 C C . ILE B 1 194 ? -15.758 19.953 13.539 1 95.62 194 ILE B C 1
ATOM 4201 O O . ILE B 1 194 ? -16.547 20.875 13.727 1 95.62 194 ILE B O 1
ATOM 4205 N N . HIS B 1 195 ? -14.492 20.219 13.359 1 96.31 195 HIS B N 1
ATOM 4206 C CA . HIS B 1 195 ? -13.898 21.531 13.117 1 96.31 195 HIS B CA 1
ATOM 4207 C C . HIS B 1 195 ? -13.188 21.578 11.766 1 96.31 195 HIS B C 1
ATOM 4209 O O . HIS B 1 195 ? -12.844 20.531 11.211 1 96.31 195 HIS B O 1
ATOM 4215 N N . ALA B 1 196 ? -13.055 22.75 11.211 1 98 196 ALA B N 1
ATOM 4216 C CA . ALA B 1 196 ? -12.336 22.922 9.953 1 98 196 ALA B CA 1
ATOM 4217 C C . ALA B 1 196 ? -11.766 24.328 9.828 1 98 196 ALA B C 1
ATOM 4219 O O . ALA B 1 196 ? -12.102 25.219 10.625 1 98 196 ALA B O 1
ATOM 4220 N N . VAL B 1 197 ? -10.836 24.484 8.961 1 98.56 197 VAL B N 1
ATOM 4221 C CA . VAL B 1 197 ? -10.273 25.797 8.648 1 98.56 197 VAL B CA 1
ATOM 4222 C C . VAL B 1 197 ? -11.141 26.5 7.617 1 98.56 197 VAL B C 1
ATOM 4224 O O . VAL B 1 197 ? -11.453 25.938 6.566 1 98.56 197 VAL B O 1
ATOM 4227 N N . SER B 1 198 ? -11.516 27.719 7.891 1 98 198 SER B N 1
ATOM 4228 C CA . SER B 1 198 ? -12.297 28.531 6.965 1 98 198 SER B CA 1
ATOM 4229 C C . SER B 1 198 ? -11.391 29.359 6.07 1 98 198 SER B C 1
ATOM 4231 O O . SER B 1 198 ? -10.352 29.859 6.508 1 98 198 SER B O 1
ATOM 4233 N N . PRO B 1 199 ? -11.875 29.594 4.801 1 97.81 199 PRO B N 1
ATOM 4234 C CA . PRO B 1 199 ? -11.125 30.531 3.955 1 97.81 199 PRO B CA 1
ATOM 4235 C C . PRO B 1 199 ? -10.984 31.906 4.578 1 97.81 199 PRO B C 1
ATOM 4237 O O . PRO B 1 199 ? -10.031 32.625 4.277 1 97.81 199 PRO B O 1
ATOM 4240 N N . SER B 1 200 ? -11.852 32.312 5.5 1 97.38 200 SER B N 1
ATOM 4241 C CA . SER B 1 200 ? -11.805 33.625 6.152 1 97.38 200 SER B CA 1
ATOM 4242 C C . SER B 1 200 ? -10.531 33.781 6.977 1 97.38 200 SER B C 1
ATOM 4244 O O . SER B 1 200 ? -10.109 34.906 7.266 1 97.38 200 SER B O 1
ATOM 4246 N N . LEU B 1 201 ? -9.938 32.688 7.359 1 98.25 201 LEU B N 1
ATOM 4247 C CA . LEU B 1 201 ? -8.688 32.75 8.109 1 98.25 201 LEU B CA 1
ATOM 4248 C C . LEU B 1 201 ? -7.609 33.469 7.312 1 98.25 201 LEU B C 1
ATOM 4250 O O . LEU B 1 201 ? -6.762 34.156 7.891 1 98.25 201 LEU B O 1
ATOM 4254 N N . TYR B 1 202 ? -7.629 33.344 5.984 1 97.94 202 TYR B N 1
ATOM 4255 C CA . TYR B 1 202 ? -6.617 33.969 5.121 1 97.94 202 TYR B CA 1
ATOM 4256 C C . TYR B 1 202 ? -6.785 35.469 5.062 1 97.94 202 TYR B C 1
ATOM 4258 O O . TYR B 1 202 ? -5.871 36.188 4.652 1 97.94 202 TYR B O 1
ATOM 4266 N N . GLU B 1 203 ? -7.973 35.969 5.402 1 97.31 203 GLU B N 1
ATOM 4267 C CA . GLU B 1 203 ? -8.203 37.406 5.559 1 97.31 203 GLU B CA 1
ATOM 4268 C C . GLU B 1 203 ? -7.742 37.906 6.926 1 97.31 203 GLU B C 1
ATOM 4270 O O . GLU B 1 203 ? -7.172 38.969 7.043 1 97.31 203 GLU B O 1
ATOM 4275 N N . ILE B 1 204 ? -7.988 37.094 7.887 1 96.62 204 ILE B N 1
ATOM 4276 C CA . ILE B 1 204 ? -7.66 37.438 9.273 1 96.62 204 ILE B CA 1
ATOM 4277 C C . ILE B 1 204 ? -6.148 37.375 9.469 1 96.62 204 ILE B C 1
ATOM 4279 O O . ILE B 1 204 ? -5.582 38.219 10.18 1 96.62 204 ILE B O 1
ATOM 4283 N N . ALA B 1 205 ? -5.531 36.375 8.914 1 97.38 205 ALA B N 1
ATOM 4284 C CA . ALA B 1 205 ? -4.086 36.156 8.961 1 97.38 205 ALA B CA 1
ATOM 4285 C C . ALA B 1 205 ? -3.492 36.125 7.555 1 97.38 205 ALA B C 1
ATOM 4287 O O . ALA B 1 205 ? -3.109 35.031 7.07 1 97.38 205 ALA B O 1
ATOM 4288 N N . PRO B 1 206 ? -3.227 37.219 6.953 1 97.06 206 PRO B N 1
ATOM 4289 C CA . PRO B 1 206 ? -2.818 37.281 5.547 1 97.06 206 PRO B CA 1
ATOM 4290 C C . PRO B 1 206 ? -1.468 36.625 5.293 1 97.06 206 PRO B C 1
ATOM 4292 O O . PRO B 1 206 ? -1.148 36.281 4.152 1 97.06 206 PRO B O 1
ATOM 4295 N N . VAL B 1 207 ? -0.695 36.406 6.367 1 97 207 VAL B N 1
ATOM 4296 C CA . VAL B 1 207 ? 0.612 35.781 6.238 1 97 207 VAL B CA 1
ATOM 4297 C C . VAL B 1 207 ? 0.451 34.375 5.629 1 97 207 VAL B C 1
ATOM 4299 O O . VAL B 1 207 ? 1.333 33.906 4.91 1 97 207 VAL B O 1
ATOM 4302 N N . LEU B 1 208 ? -0.676 33.781 5.824 1 98 208 LEU B N 1
ATOM 4303 C CA . LEU B 1 208 ? -0.942 32.438 5.305 1 98 208 LEU B CA 1
ATOM 4304 C C . LEU B 1 208 ? -0.836 32.406 3.785 1 98 208 LEU B C 1
ATOM 4306 O O . LEU B 1 208 ? -0.467 31.391 3.199 1 98 208 LEU B O 1
ATOM 4310 N N . GLN B 1 209 ? -1.17 33.5 3.174 1 97.31 209 GLN B N 1
ATOM 4311 C CA . GLN B 1 209 ? -1.169 33.594 1.717 1 97.31 209 GLN B CA 1
ATOM 4312 C C . GLN B 1 209 ? 0.25 33.5 1.162 1 97.31 209 GLN B C 1
ATOM 4314 O O . GLN B 1 209 ? 0.442 33.25 -0.029 1 97.31 209 GLN B O 1
ATOM 4319 N N . GLN B 1 210 ? 1.198 33.719 2.025 1 96.62 210 GLN B N 1
ATOM 4320 C CA . GLN B 1 210 ? 2.594 33.625 1.617 1 96.62 210 GLN B CA 1
ATOM 4321 C C . GLN B 1 210 ? 3.066 32.156 1.676 1 96.62 210 GLN B C 1
ATOM 4323 O O . GLN B 1 210 ? 4.074 31.797 1.059 1 96.62 210 GLN B O 1
ATOM 4328 N N . TYR B 1 211 ? 2.318 31.375 2.41 1 97.94 211 TYR B N 1
ATOM 4329 C CA . TYR B 1 211 ? 2.797 30.031 2.678 1 97.94 211 TYR B CA 1
ATOM 4330 C C . TYR B 1 211 ? 1.951 28.984 1.943 1 97.94 211 TYR B C 1
ATOM 4332 O O . TYR B 1 211 ? 2.482 28.031 1.39 1 97.94 211 TYR B O 1
ATOM 4340 N N . LEU B 1 212 ? 0.657 29.188 1.927 1 98.44 212 LEU B N 1
ATOM 4341 C CA . LEU B 1 212 ? -0.251 28.156 1.451 1 98.44 212 LEU B CA 1
ATOM 4342 C C . LEU B 1 212 ? -1.244 28.719 0.443 1 98.44 212 LEU B C 1
ATOM 4344 O O . LEU B 1 212 ? -1.748 29.828 0.619 1 98.44 212 LEU B O 1
ATOM 4348 N N . ARG B 1 213 ? -1.507 27.984 -0.587 1 98.5 213 ARG B N 1
ATOM 4349 C CA . ARG B 1 213 ? -2.582 28.234 -1.542 1 98.5 213 ARG B CA 1
ATOM 4350 C C . ARG B 1 213 ? -3.756 27.281 -1.307 1 98.5 213 ARG B C 1
ATOM 4352 O O . ARG B 1 213 ? -3.576 26.062 -1.236 1 98.5 213 ARG B O 1
ATOM 4359 N N . ILE B 1 214 ? -4.941 27.844 -1.158 1 98.75 214 ILE B N 1
ATOM 4360 C CA . ILE B 1 214 ? -6.137 27.016 -1.083 1 98.75 214 ILE B CA 1
ATOM 4361 C C . ILE B 1 214 ? -6.371 26.328 -2.424 1 98.75 214 ILE B C 1
ATOM 4363 O O . ILE B 1 214 ? -6.43 26.984 -3.467 1 98.75 214 ILE B O 1
ATOM 4367 N N . THR B 1 215 ? -6.508 24.969 -2.412 1 98.88 215 THR B N 1
ATOM 4368 C CA . THR B 1 215 ? -6.617 24.25 -3.676 1 98.88 215 THR B CA 1
ATOM 4369 C C . THR B 1 215 ? -7.996 23.609 -3.811 1 98.88 215 THR B C 1
ATOM 4371 O O . THR B 1 215 ? -8.414 23.25 -4.914 1 98.88 215 THR B O 1
ATOM 4374 N N . SER B 1 216 ? -8.664 23.359 -2.746 1 98.81 216 SER B N 1
ATOM 4375 C CA . SER B 1 216 ? -10.023 22.828 -2.793 1 98.81 216 SER B CA 1
ATOM 4376 C C . SER B 1 216 ? -10.82 23.219 -1.55 1 98.81 216 SER B C 1
ATOM 4378 O O . SER B 1 216 ? -10.234 23.641 -0.542 1 98.81 216 SER B O 1
ATOM 4380 N N . THR B 1 217 ? -12.086 23.156 -1.632 1 98.56 217 THR B N 1
ATOM 4381 C CA . THR B 1 217 ? -13.008 23.484 -0.548 1 98.56 217 THR B CA 1
ATOM 4382 C C . THR B 1 217 ? -14.203 22.531 -0.548 1 98.56 217 THR B C 1
ATOM 4384 O O . THR B 1 217 ? -14.32 21.672 -1.424 1 98.56 217 THR B O 1
ATOM 4387 N N . GLN B 1 218 ? -14.984 22.625 0.455 1 97.25 218 GLN B N 1
ATOM 4388 C CA . GLN B 1 218 ? -16.266 21.969 0.586 1 97.25 218 GLN B CA 1
ATOM 4389 C C . GLN B 1 218 ? -17.203 22.75 1.496 1 97.25 218 GLN B C 1
ATOM 4391 O O . GLN B 1 218 ? -16.781 23.656 2.203 1 97.25 218 GLN B O 1
ATOM 4396 N N . THR B 1 219 ? -18.469 22.453 1.436 1 96.19 219 THR B N 1
ATOM 4397 C CA . THR B 1 219 ? -19.453 23.062 2.311 1 96.19 219 THR B CA 1
ATOM 4398 C C . THR B 1 219 ? -20.047 22.031 3.268 1 96.19 219 THR B C 1
ATOM 4400 O O . THR B 1 219 ? -20.172 20.859 2.922 1 96.19 219 THR B O 1
ATOM 4403 N N . ASP B 1 220 ? -20.281 22.484 4.441 1 95 220 ASP B N 1
ATOM 4404 C CA . ASP B 1 220 ? -20.984 21.594 5.367 1 95 220 ASP B CA 1
ATOM 4405 C C . ASP B 1 220 ? -22.5 21.641 5.137 1 95 220 ASP B C 1
ATOM 4407 O O . ASP B 1 220 ? -22.953 22.141 4.113 1 95 220 ASP B O 1
ATOM 4411 N N . GLU B 1 221 ? -23.281 21.031 5.965 1 94.62 221 GLU B N 1
ATOM 4412 C CA . GLU B 1 221 ? -24.719 20.891 5.754 1 94.62 221 GLU B CA 1
ATOM 4413 C C . GLU B 1 221 ? -25.422 22.234 5.852 1 94.62 221 GLU B C 1
ATOM 4415 O O . GLU B 1 221 ? -26.547 22.375 5.359 1 94.62 221 GLU B O 1
ATOM 4420 N N . ASP B 1 222 ? -24.875 23.234 6.5 1 95.19 222 ASP B N 1
ATOM 4421 C CA . ASP B 1 222 ? -25.469 24.562 6.625 1 95.19 222 ASP B CA 1
ATOM 4422 C C . ASP B 1 222 ? -24.922 25.516 5.57 1 95.19 222 ASP B C 1
ATOM 4424 O O . ASP B 1 222 ? -25.172 26.719 5.621 1 95.19 222 ASP B O 1
ATOM 4428 N N . GLY B 1 223 ? -24.109 25 4.727 1 94.94 223 GLY B N 1
ATOM 4429 C CA . GLY B 1 223 ? -23.594 25.812 3.635 1 94.94 223 GLY B CA 1
ATOM 4430 C C . GLY B 1 223 ? -22.297 26.531 3.979 1 94.94 223 GLY B C 1
ATOM 4431 O O . GLY B 1 223 ? -21.797 27.312 3.174 1 94.94 223 GLY B O 1
ATOM 4432 N N . GLN B 1 224 ? -21.797 26.281 5.152 1 95.81 224 GLN B N 1
ATOM 4433 C CA . GLN B 1 224 ? -20.531 26.906 5.551 1 95.81 224 GLN B CA 1
ATOM 4434 C C . GLN B 1 224 ? -19.359 26.312 4.793 1 95.81 224 GLN B C 1
ATOM 4436 O O . GLN B 1 224 ? -19.188 25.094 4.77 1 95.81 224 GLN B O 1
ATOM 4441 N N . LEU B 1 225 ? -18.578 27.25 4.207 1 97.19 225 LEU B N 1
ATOM 4442 C CA . LEU B 1 225 ? -17.438 26.859 3.398 1 97.19 225 LEU B CA 1
ATOM 4443 C C . LEU B 1 225 ? -16.219 26.562 4.281 1 97.19 225 LEU B C 1
ATOM 4445 O O . LEU B 1 225 ? -15.953 27.297 5.238 1 97.19 225 LEU B O 1
ATOM 4449 N N . PHE B 1 226 ? -15.461 25.5 3.994 1 98.12 226 PHE B N 1
ATOM 4450 C CA . PHE B 1 226 ? -14.203 25.219 4.676 1 98.12 226 PHE B CA 1
ATOM 4451 C C . PHE B 1 226 ? -13.164 24.688 3.695 1 98.12 226 PHE B C 1
ATOM 4453 O O . PHE B 1 226 ? -13.508 24.203 2.613 1 98.12 226 PHE B O 1
ATOM 4460 N N . ILE B 1 227 ? -11.906 24.859 4.008 1 98.81 227 ILE B N 1
ATOM 4461 C CA . ILE B 1 227 ? -10.789 24.469 3.166 1 98.81 227 ILE B CA 1
ATOM 4462 C C . ILE B 1 227 ? -10.57 22.953 3.279 1 98.81 227 ILE B C 1
ATOM 4464 O O . ILE B 1 227 ? -10.531 22.406 4.383 1 98.81 227 ILE B O 1
ATOM 4468 N N . THR B 1 228 ? -10.438 22.281 2.111 1 98.75 228 THR B N 1
ATOM 4469 C CA . THR B 1 228 ? -10.258 20.844 2.162 1 98.75 228 THR B CA 1
ATOM 4470 C C . THR B 1 228 ? -8.844 20.453 1.731 1 98.75 228 THR B C 1
ATOM 4472 O O . THR B 1 228 ? -8.391 19.344 1.993 1 98.75 228 THR B O 1
ATOM 4475 N N . SER B 1 229 ? -8.125 21.312 1.045 1 98.88 229 SER B N 1
ATOM 4476 C CA . SER B 1 229 ? -6.727 21.031 0.716 1 98.88 229 SER B CA 1
ATOM 4477 C C . SER B 1 229 ? -5.965 22.312 0.425 1 98.88 229 SER B C 1
ATOM 4479 O O . SER B 1 229 ? -6.562 23.328 0.052 1 98.88 229 SER B O 1
ATOM 4481 N N . THR B 1 230 ? -4.652 22.328 0.595 1 98.88 230 TH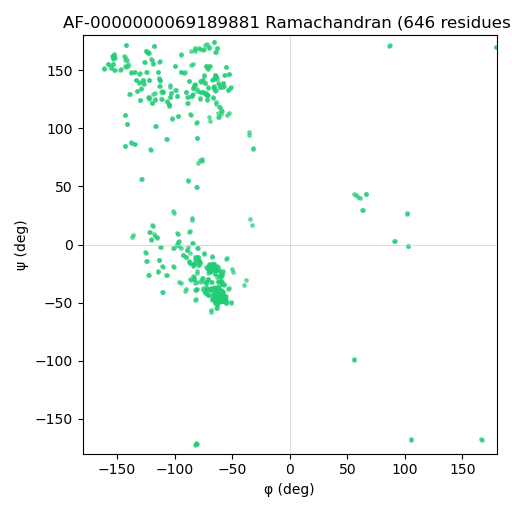R B N 1
ATOM 4482 C CA . THR B 1 230 ? -3.76 23.438 0.278 1 98.88 230 THR B CA 1
ATOM 4483 C C . THR B 1 230 ? -2.438 22.922 -0.284 1 98.88 230 THR B C 1
ATOM 4485 O O . THR B 1 230 ? -2.045 21.781 -0.021 1 98.88 230 THR B O 1
ATOM 4488 N N . ASP B 1 231 ? -1.806 23.703 -1.067 1 98.5 231 ASP B N 1
ATOM 4489 C CA . ASP B 1 231 ? -0.425 23.547 -1.513 1 98.5 231 ASP B CA 1
ATOM 4490 C C . ASP B 1 231 ? 0.467 24.656 -0.943 1 98.5 231 ASP B C 1
ATOM 4492 O O . ASP B 1 231 ? 0.055 25.812 -0.864 1 98.5 231 ASP B O 1
ATOM 4496 N N . GLY B 1 232 ? 1.671 24.25 -0.562 1 98.44 232 GLY B N 1
ATOM 4497 C CA . GLY B 1 232 ? 2.646 25.281 -0.23 1 98.44 232 GLY B CA 1
ATOM 4498 C C . GLY B 1 232 ? 3.01 26.172 -1.41 1 98.44 232 GLY B C 1
ATOM 4499 O O . GLY B 1 232 ? 3.084 25.688 -2.547 1 98.44 232 GLY B O 1
ATOM 4500 N N . ILE B 1 233 ? 3.195 27.422 -1.145 1 97.19 233 ILE B N 1
ATOM 4501 C CA . ILE B 1 233 ? 3.678 28.344 -2.164 1 97.19 233 ILE B CA 1
ATOM 4502 C C . ILE B 1 233 ? 5.195 28.234 -2.283 1 97.19 233 ILE B C 1
ATOM 4504 O O . ILE B 1 233 ? 5.93 28.672 -1.393 1 97.19 233 ILE B O 1
ATOM 4508 N N . ASN B 1 234 ? 5.73 27.609 -3.307 1 94.38 234 ASN B N 1
ATOM 4509 C CA . ASN B 1 234 ? 7.145 27.391 -3.596 1 94.38 234 ASN B CA 1
ATOM 4510 C C . ASN B 1 234 ? 7.812 26.531 -2.525 1 94.38 234 ASN B C 1
ATOM 4512 O O . ASN B 1 234 ? 8.961 26.781 -2.152 1 94.38 234 ASN B O 1
ATOM 4516 N N . MET B 1 235 ? 7.172 25.719 -1.934 1 97.5 235 MET B N 1
ATOM 4517 C CA . MET B 1 235 ? 7.668 24.75 -0.957 1 97.5 235 MET B CA 1
ATOM 4518 C C . MET B 1 235 ? 6.777 23.516 -0.914 1 97.5 235 MET B C 1
ATOM 4520 O O . MET B 1 235 ? 5.598 23.578 -1.253 1 97.5 235 MET B O 1
ATOM 4524 N N . PRO B 1 236 ? 7.273 22.375 -0.512 1 98.62 236 PRO B N 1
ATOM 4525 C CA . PRO B 1 236 ? 6.52 21.125 -0.567 1 98.62 236 PRO B CA 1
ATOM 4526 C C . PRO B 1 236 ? 5.691 20.875 0.692 1 98.62 236 PRO B C 1
ATOM 4528 O O . PRO B 1 236 ? 5.855 19.844 1.35 1 98.62 236 PRO B O 1
ATOM 4531 N N . PHE B 1 237 ? 4.852 21.812 1.046 1 98.88 237 PHE B N 1
ATOM 4532 C CA . PHE B 1 237 ? 3.846 21.656 2.09 1 98.88 237 PHE B CA 1
ATOM 4533 C C . PH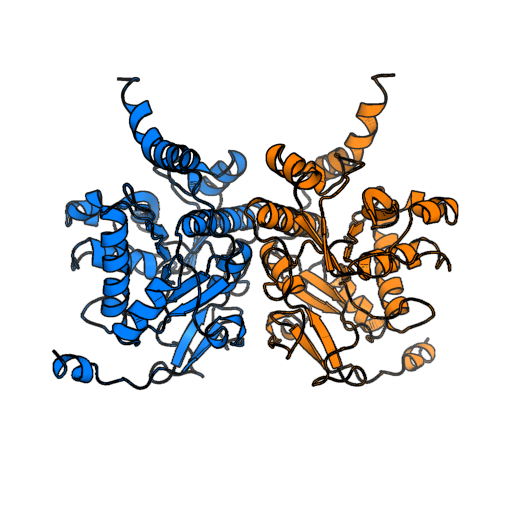E B 1 237 ? 2.488 21.328 1.487 1 98.88 237 PHE B C 1
ATOM 4535 O O . PHE B 1 237 ? 2.039 21.984 0.548 1 98.88 237 PHE B O 1
ATOM 4542 N N . TYR B 1 238 ? 1.896 20.281 1.983 1 98.81 238 TYR B N 1
ATOM 4543 C CA . TYR B 1 238 ? 0.587 19.812 1.536 1 98.81 238 TYR B CA 1
ATOM 4544 C C . TYR B 1 238 ? -0.34 19.562 2.721 1 98.81 238 TYR B C 1
ATOM 4546 O O . TYR B 1 238 ? 0.111 19.172 3.799 1 98.81 238 TYR B O 1
ATOM 4554 N N . SER B 1 239 ? -1.562 19.781 2.545 1 98.62 239 SER B N 1
ATOM 4555 C CA . SER B 1 239 ? -2.469 19.438 3.637 1 98.62 239 SER B CA 1
ATOM 4556 C C . SER B 1 239 ? -3.859 19.094 3.115 1 98.62 239 SER B C 1
ATOM 4558 O O . SER B 1 239 ? -4.281 19.609 2.078 1 98.62 239 SER B O 1
ATOM 4560 N N . PHE B 1 240 ? -4.551 18.266 3.791 1 98.88 240 PHE B N 1
ATOM 4561 C CA . PHE B 1 240 ? -5.887 17.797 3.443 1 98.88 240 PHE B CA 1
ATOM 4562 C C . PHE B 1 240 ? -6.77 17.703 4.684 1 98.88 240 PHE B C 1
ATOM 4564 O O . PHE B 1 240 ? -6.375 17.125 5.695 1 98.88 240 PHE B O 1
ATOM 4571 N N . GLN B 1 241 ? -7.969 18.312 4.559 1 98.75 241 GLN B N 1
ATOM 4572 C CA . GLN B 1 241 ? -8.969 18.094 5.602 1 98.75 241 GLN B CA 1
ATOM 4573 C C . GLN B 1 241 ? -9.555 16.688 5.504 1 98.75 241 GLN B C 1
ATOM 4575 O O . GLN B 1 241 ? -9.953 16.109 6.512 1 98.75 241 GLN B O 1
ATOM 4580 N N . TYR B 1 242 ? -9.648 16.172 4.27 1 98.69 242 TYR B N 1
ATOM 4581 C CA . TYR B 1 242 ? -10.141 14.82 4.062 1 98.69 242 TYR B CA 1
ATOM 4582 C C . TYR B 1 242 ? -9.023 13.797 4.273 1 98.69 242 TYR B C 1
ATOM 4584 O O . TYR B 1 242 ? -7.859 14.164 4.434 1 98.69 242 TYR B O 1
ATOM 4592 N N . HIS B 1 243 ? -9.383 12.539 4.344 1 98.75 243 HIS B N 1
ATOM 4593 C CA . HIS B 1 243 ? -8.484 11.43 4.633 1 98.75 243 HIS B CA 1
ATOM 4594 C C . HIS B 1 243 ? -8.211 10.602 3.383 1 98.75 243 HIS B C 1
ATOM 4596 O O . HIS B 1 243 ? -8.891 9.602 3.133 1 98.75 243 HIS B O 1
ATOM 4602 N N . PRO B 1 244 ? -7.156 10.945 2.625 1 98.62 244 PRO B N 1
ATOM 4603 C CA . PRO B 1 244 ? -6.875 10.164 1.414 1 98.62 244 PRO B CA 1
ATOM 4604 C C . PRO B 1 244 ? -6.371 8.758 1.721 1 98.62 244 PRO B C 1
ATOM 4606 O O . PRO B 1 244 ? -6.398 7.887 0.85 1 98.62 244 PRO B O 1
ATOM 4609 N N . GLU B 1 245 ? -5.883 8.453 2.957 1 98.62 245 GLU B N 1
ATOM 4610 C CA . GLU B 1 245 ? -5.273 7.168 3.295 1 98.62 245 GLU B CA 1
ATOM 4611 C C . GLU B 1 245 ? -6.336 6.117 3.598 1 98.62 245 GLU B C 1
ATOM 4613 O O . GLU B 1 245 ? -6.035 4.922 3.658 1 98.62 245 GLU B O 1
ATOM 4618 N N . LYS B 1 246 ? -7.602 6.527 3.785 1 98.25 246 LYS B N 1
ATOM 4619 C CA . LYS B 1 246 ? -8.602 5.617 4.34 1 98.25 246 LYS B CA 1
ATOM 4620 C C . LYS B 1 246 ? -9.188 4.719 3.256 1 98.25 246 LYS B C 1
ATOM 4622 O O . LYS B 1 246 ? -9.586 3.586 3.531 1 98.25 246 LYS B O 1
ATOM 4627 N N . ASN B 1 247 ? -9.266 5.133 2.043 1 98.56 247 ASN B N 1
ATOM 4628 C CA . ASN B 1 247 ? -9.984 4.426 0.986 1 98.56 247 ASN B CA 1
ATOM 4629 C C . ASN B 1 247 ? -9.5 2.988 0.844 1 98.56 247 ASN B C 1
ATOM 4631 O O . ASN B 1 247 ? -10.297 2.051 0.887 1 98.56 247 ASN B O 1
ATOM 4635 N N . PRO B 1 248 ? -8.211 2.754 0.733 1 98.25 248 PRO B N 1
ATOM 4636 C CA . PRO B 1 248 ? -7.762 1.376 0.53 1 98.25 248 PRO B CA 1
ATOM 4637 C C . PRO B 1 248 ? -7.578 0.617 1.842 1 98.25 248 PRO B C 1
ATOM 4639 O O . PRO B 1 248 ? -7.508 -0.615 1.843 1 98.25 248 PRO B O 1
ATOM 4642 N N . PHE B 1 249 ? -7.52 1.334 3.002 1 97.94 249 PHE B N 1
ATOM 4643 C CA . PHE B 1 249 ? -6.875 0.652 4.121 1 97.94 249 PHE B CA 1
ATOM 4644 C C . PHE B 1 249 ? -7.797 0.609 5.332 1 97.94 249 PHE B C 1
ATOM 4646 O O . PHE B 1 249 ? -7.461 0.006 6.352 1 97.94 249 PHE B O 1
ATOM 4653 N N . GLU B 1 250 ? -8.922 1.274 5.281 1 97.38 250 GLU B N 1
ATOM 4654 C CA . GLU B 1 250 ? -9.859 1.23 6.402 1 97.38 250 GLU B CA 1
ATOM 4655 C C . GLU B 1 250 ? -11.227 0.709 5.961 1 97.38 250 GLU B C 1
ATOM 4657 O O . GLU B 1 250 ? -11.844 1.265 5.051 1 97.38 250 GLU B O 1
ATOM 4662 N N . TRP B 1 251 ? -11.734 -0.334 6.637 1 94.75 251 TRP B N 1
ATOM 4663 C CA . TRP B 1 251 ? -12.945 -1.035 6.215 1 94.75 251 TRP B CA 1
ATOM 4664 C C . TRP B 1 251 ? -14.016 -0.969 7.301 1 94.75 251 TRP B C 1
ATOM 4666 O O . TRP B 1 251 ? -15.086 -1.565 7.16 1 94.75 251 TRP B O 1
ATOM 4676 N N . THR B 1 252 ? -13.734 -0.235 8.383 1 91.5 252 THR B N 1
ATOM 4677 C CA . THR B 1 252 ? -14.648 -0.147 9.523 1 91.5 252 THR B CA 1
ATOM 4678 C C . THR B 1 252 ? -15.422 1.167 9.492 1 91.5 252 THR B C 1
ATOM 4680 O O . THR B 1 252 ? -16.172 1.474 10.422 1 91.5 252 THR B O 1
ATOM 4683 N N . ILE B 1 253 ? -15.148 2.018 8.555 1 93.94 253 ILE B N 1
ATOM 4684 C CA . ILE B 1 253 ? -15.773 3.326 8.398 1 93.94 253 ILE B CA 1
ATOM 4685 C C . ILE B 1 253 ? -16.406 3.432 7.016 1 93.94 253 ILE B C 1
ATOM 4687 O O . ILE B 1 253 ? -16.141 2.607 6.137 1 93.94 253 ILE B O 1
ATOM 4691 N N . PRO B 1 254 ? -17.266 4.41 6.789 1 94.06 254 PRO B N 1
ATOM 4692 C CA . PRO B 1 254 ? -17.938 4.527 5.492 1 94.06 254 PRO B CA 1
ATOM 4693 C C . PRO B 1 254 ? -17.062 5.207 4.438 1 94.06 254 PRO B C 1
ATOM 4695 O O . PRO B 1 254 ? -17.5 6.148 3.777 1 94.06 254 PRO B O 1
ATOM 4698 N N . ALA B 1 255 ? -15.867 4.758 4.316 1 96.56 255 ALA B N 1
ATOM 4699 C CA . ALA B 1 255 ? -15.008 5.211 3.223 1 96.56 255 ALA B CA 1
ATOM 4700 C C . ALA B 1 255 ? -15.422 4.578 1.899 1 96.56 255 ALA B C 1
ATOM 4702 O O . ALA B 1 255 ? -16.016 3.496 1.882 1 96.56 255 ALA B O 1
ATOM 4703 N N . ASN B 1 256 ? -15.281 5.336 0.851 1 98.19 256 ASN B N 1
ATOM 4704 C CA . ASN B 1 256 ? -15.516 4.828 -0.496 1 98.19 256 ASN B CA 1
ATOM 4705 C C . ASN B 1 256 ? -14.391 3.906 -0.953 1 98.19 256 ASN B C 1
ATOM 4707 O O . ASN B 1 256 ? -13.211 4.223 -0.783 1 98.19 256 ASN B O 1
ATOM 4711 N N . HIS B 1 257 ? -14.734 2.73 -1.454 1 98.06 257 HIS B N 1
ATOM 4712 C CA . HIS B 1 257 ? -13.734 1.755 -1.86 1 98.06 257 HIS B CA 1
ATOM 4713 C C . HIS B 1 257 ? -13.836 1.44 -3.348 1 98.06 257 HIS B C 1
ATOM 4715 O O . HIS B 1 257 ? -13.312 0.427 -3.812 1 98.06 257 HIS B O 1
ATOM 4721 N N . SER B 1 258 ? -14.523 2.262 -4.121 1 97.69 258 SER B N 1
ATOM 4722 C CA . SER B 1 258 ? -14.656 2.076 -5.562 1 97.69 258 SER B CA 1
ATOM 4723 C C . SER B 1 258 ? -13.305 2.166 -6.258 1 97.69 258 SER B C 1
ATOM 4725 O O . SER B 1 258 ? -12.305 2.535 -5.633 1 97.69 258 SER B O 1
ATOM 4727 N N . VAL B 1 259 ? -13.297 1.794 -7.496 1 97.44 259 VAL B N 1
ATOM 4728 C CA . VAL B 1 259 ? -12.094 1.867 -8.32 1 97.44 259 VAL B CA 1
ATOM 4729 C C . VAL B 1 259 ? -11.547 3.293 -8.312 1 97.44 259 VAL B C 1
ATOM 4731 O O . VAL B 1 259 ? -10.352 3.502 -8.102 1 97.44 259 VAL B O 1
ATOM 4734 N N . HIS B 1 260 ? -12.391 4.277 -8.461 1 98.38 260 HIS B N 1
ATOM 4735 C CA . HIS B 1 260 ? -11.977 5.676 -8.461 1 98.38 260 HIS B CA 1
ATOM 4736 C C . HIS B 1 260 ? -11.43 6.098 -7.102 1 98.38 260 HIS B C 1
ATOM 4738 O O . HIS B 1 260 ? -10.461 6.852 -7.027 1 98.38 260 HIS B O 1
ATOM 4744 N N . ALA B 1 261 ? -12.055 5.59 -6.039 1 98.62 261 ALA B N 1
ATOM 4745 C CA . ALA B 1 261 ? -11.609 5.934 -4.691 1 98.62 261 ALA B CA 1
ATOM 4746 C C . ALA B 1 261 ? -10.195 5.41 -4.426 1 98.62 261 ALA B C 1
ATOM 4748 O O . ALA B 1 261 ? -9.375 6.094 -3.811 1 98.62 261 ALA B O 1
ATOM 4749 N N . ILE B 1 262 ? -9.945 4.176 -4.883 1 98.62 262 ILE B N 1
ATOM 4750 C CA . ILE B 1 262 ? -8.617 3.594 -4.723 1 98.62 262 ILE B CA 1
ATOM 4751 C C . ILE B 1 262 ? -7.598 4.41 -5.516 1 98.62 262 ILE B C 1
ATOM 4753 O O . ILE B 1 262 ? -6.516 4.727 -5.012 1 98.62 262 ILE B O 1
ATOM 4757 N N . GLN B 1 263 ? -7.914 4.758 -6.742 1 98.25 263 GLN B N 1
ATOM 4758 C CA . GLN B 1 263 ? -7.027 5.578 -7.566 1 98.25 263 GLN B CA 1
ATOM 4759 C C . GLN B 1 263 ? -6.77 6.934 -6.914 1 98.25 263 GLN B C 1
ATOM 4761 O O . GLN B 1 263 ? -5.645 7.438 -6.941 1 98.25 263 GLN B O 1
ATOM 4766 N N . PHE B 1 264 ? -7.844 7.551 -6.324 1 98.69 264 PHE B N 1
ATOM 4767 C CA . PHE B 1 264 ? -7.75 8.812 -5.605 1 98.69 264 PHE B CA 1
ATOM 4768 C C . PHE B 1 264 ? -6.703 8.727 -4.496 1 98.69 264 PHE B C 1
ATOM 4770 O O . PHE B 1 264 ? -5.801 9.57 -4.422 1 98.69 264 PHE B O 1
ATOM 4777 N N . SER B 1 265 ? -6.762 7.703 -3.723 1 98.75 265 SER B N 1
ATOM 4778 C CA . SER B 1 265 ? -5.816 7.496 -2.629 1 98.75 265 SER B CA 1
ATOM 4779 C C . SER B 1 265 ? -4.406 7.258 -3.158 1 98.75 265 SER B C 1
ATOM 4781 O O . SER B 1 265 ? -3.439 7.82 -2.637 1 98.75 265 SER B O 1
ATOM 4783 N N . ARG B 1 266 ? -4.289 6.449 -4.172 1 98.19 266 ARG B N 1
ATOM 4784 C CA . ARG B 1 266 ? -2.998 6.035 -4.707 1 98.19 266 ARG B CA 1
ATOM 4785 C C . ARG B 1 266 ? -2.23 7.23 -5.266 1 98.19 266 ARG B C 1
ATOM 4787 O O . ARG B 1 266 ? -1.007 7.301 -5.141 1 98.19 266 ARG B O 1
ATOM 4794 N N . ILE B 1 267 ? -2.912 8.156 -5.891 1 98 267 ILE B N 1
ATOM 4795 C CA . ILE B 1 267 ? -2.238 9.344 -6.422 1 98 267 ILE B CA 1
ATOM 4796 C C . ILE B 1 267 ? -1.667 10.164 -5.27 1 98 267 ILE B C 1
ATOM 4798 O O . ILE B 1 267 ? -0.542 10.664 -5.355 1 98 267 ILE B O 1
ATOM 4802 N N . HIS B 1 268 ? -2.416 10.297 -4.188 1 98.69 268 HIS B N 1
ATOM 4803 C CA . HIS B 1 268 ? -1.949 11.062 -3.035 1 98.69 268 HIS B CA 1
ATOM 4804 C C . HIS B 1 268 ? -0.713 10.414 -2.414 1 98.69 268 HIS B C 1
ATOM 4806 O O . HIS B 1 268 ? 0.268 11.102 -2.121 1 98.69 268 HIS B O 1
ATOM 4812 N N . SER B 1 269 ? -0.763 9.078 -2.238 1 98.5 269 SER B N 1
ATOM 4813 C CA . SER B 1 269 ? 0.35 8.344 -1.646 1 98.5 269 SER B CA 1
ATOM 4814 C C . SER B 1 269 ? 1.603 8.445 -2.51 1 98.5 269 SER B C 1
ATOM 4816 O O . SER B 1 269 ? 2.66 8.859 -2.031 1 98.5 269 SER B O 1
ATOM 4818 N N . TYR B 1 270 ? 1.461 8.141 -3.766 1 97.94 270 TYR B N 1
ATOM 4819 C CA . TYR B 1 270 ? 2.584 8.094 -4.695 1 97.94 270 TYR B CA 1
ATOM 4820 C C . TYR B 1 270 ? 3.223 9.469 -4.848 1 97.94 270 TYR B C 1
ATOM 4822 O O . TYR B 1 270 ? 4.445 9.602 -4.762 1 97.94 270 TYR B O 1
ATOM 4830 N N . GLN B 1 271 ? 2.428 10.484 -5.059 1 98.31 271 GLN B N 1
ATOM 4831 C CA . GLN B 1 271 ? 2.957 11.82 -5.336 1 98.31 271 GLN B CA 1
ATOM 4832 C C . GLN B 1 271 ? 3.645 12.398 -4.105 1 98.31 271 GLN B C 1
ATOM 4834 O O . GLN B 1 271 ? 4.641 13.117 -4.223 1 98.31 271 GLN B O 1
ATOM 4839 N N . PHE B 1 272 ? 3.078 12.148 -2.947 1 98.88 272 PHE B N 1
ATOM 4840 C CA . PHE B 1 272 ? 3.766 12.648 -1.762 1 98.88 272 PHE B CA 1
ATOM 4841 C C . PHE B 1 272 ? 5.156 12.031 -1.644 1 98.88 272 PHE B C 1
ATOM 4843 O O . PHE B 1 272 ? 6.125 12.727 -1.333 1 98.88 272 PHE B O 1
ATOM 4850 N N . ILE B 1 273 ? 5.262 10.703 -1.873 1 98.81 273 ILE B N 1
ATOM 4851 C CA . ILE B 1 273 ? 6.559 10.039 -1.771 1 98.81 273 ILE B CA 1
ATOM 4852 C C . ILE B 1 273 ? 7.5 10.586 -2.84 1 98.81 273 ILE B C 1
ATOM 4854 O O . ILE B 1 273 ? 8.695 10.766 -2.592 1 98.81 273 ILE B O 1
ATOM 4858 N N . GLN B 1 274 ? 6.969 10.867 -4.074 1 98.19 274 GLN B N 1
ATOM 4859 C CA . GLN B 1 274 ? 7.801 11.484 -5.102 1 98.19 274 GLN B CA 1
ATOM 4860 C C . GLN B 1 274 ? 8.375 12.812 -4.621 1 98.19 274 GLN B C 1
ATOM 4862 O O . GLN B 1 274 ? 9.547 13.117 -4.871 1 98.19 274 GLN B O 1
ATOM 4867 N N . SER B 1 275 ? 7.555 13.586 -3.922 1 98.56 275 SER B N 1
ATOM 4868 C CA . SER B 1 275 ? 8.031 14.836 -3.34 1 98.56 275 SER B CA 1
ATOM 4869 C C . SER B 1 275 ? 9.133 14.586 -2.316 1 98.56 275 SER B C 1
ATOM 4871 O O . SER B 1 275 ? 10.148 15.289 -2.299 1 98.56 275 SER B O 1
ATOM 4873 N N . CYS B 1 276 ? 8.992 13.562 -1.532 1 98.81 276 CYS B N 1
ATOM 4874 C CA . CYS B 1 276 ? 9.945 13.258 -0.468 1 98.81 276 CYS B CA 1
ATOM 4875 C C . CYS B 1 276 ? 11.266 12.766 -1.041 1 98.81 276 CYS B C 1
ATOM 4877 O O . CYS B 1 276 ? 12.328 12.984 -0.447 1 98.81 276 CYS B O 1
ATOM 4879 N N . ARG B 1 277 ? 11.227 12.117 -2.195 1 98.5 277 ARG B N 1
ATOM 4880 C CA . ARG B 1 277 ? 12.43 11.625 -2.85 1 98.5 277 ARG B CA 1
ATOM 4881 C C . ARG B 1 277 ? 13.359 12.773 -3.229 1 98.5 277 ARG B C 1
ATOM 4883 O O . ARG B 1 277 ? 14.547 12.555 -3.496 1 98.5 277 ARG B O 1
ATOM 4890 N N . MET B 1 278 ? 12.82 13.961 -3.285 1 97.94 278 MET B N 1
ATOM 4891 C CA . MET B 1 278 ? 13.609 15.125 -3.689 1 97.94 278 MET B CA 1
ATOM 4892 C C . MET B 1 278 ? 14.422 15.664 -2.518 1 97.94 278 MET B C 1
ATOM 4894 O O . MET B 1 278 ? 15.25 16.562 -2.691 1 97.94 278 MET B O 1
ATOM 4898 N N . ASN B 1 279 ? 14.148 15.188 -1.35 1 98.12 279 ASN B N 1
ATOM 4899 C CA . ASN B 1 279 ? 14.992 15.492 -0.196 1 98.12 279 ASN B CA 1
ATOM 4900 C C . ASN B 1 279 ? 16.203 14.562 -0.122 1 98.12 279 ASN B C 1
ATOM 4902 O O . ASN B 1 279 ? 16.062 13.352 -0.272 1 98.12 279 ASN B O 1
ATOM 4906 N N . SER B 1 280 ? 17.344 14.992 0.15 1 95.31 280 SER B N 1
ATOM 4907 C CA . SER B 1 280 ? 18.578 14.25 -0.029 1 95.31 280 SER B CA 1
ATOM 4908 C C . SER B 1 280 ? 19.031 13.609 1.278 1 95.31 280 SER B C 1
ATOM 4910 O O . SER B 1 280 ? 20.078 12.953 1.326 1 95.31 280 SER B O 1
ATOM 4912 N N . ASN B 1 281 ? 18.281 13.805 2.363 1 96.94 281 ASN B N 1
ATOM 4913 C CA . ASN B 1 281 ? 18.641 13.156 3.615 1 96.94 281 ASN B CA 1
ATOM 4914 C C . ASN B 1 281 ? 18.828 11.648 3.432 1 96.94 281 ASN B C 1
ATOM 4916 O O . ASN B 1 281 ? 18.172 11.039 2.588 1 96.94 281 ASN B O 1
ATOM 4920 N N . LYS B 1 282 ? 19.734 11.078 4.18 1 96.06 282 LYS B N 1
ATOM 4921 C CA . LYS B 1 282 ? 19.969 9.641 4.207 1 96.06 282 LYS B CA 1
ATOM 4922 C C . LYS B 1 282 ? 19.719 9.07 5.598 1 96.06 282 LYS B C 1
ATOM 4924 O O . LYS B 1 282 ? 20.219 9.602 6.594 1 96.06 282 LYS B O 1
ATOM 4929 N N . PHE B 1 283 ? 18.969 8.078 5.633 1 96.25 283 PHE B N 1
ATOM 4930 C CA . PHE B 1 283 ? 18.641 7.453 6.906 1 96.25 283 PHE B CA 1
ATOM 4931 C C . PHE B 1 283 ? 19.844 6.711 7.473 1 96.25 283 PHE B C 1
ATOM 4933 O O . PHE B 1 283 ? 20.359 5.797 6.84 1 96.25 283 PHE B O 1
ATOM 4940 N N . SER B 1 284 ? 20.25 7.02 8.68 1 95.38 284 SER B N 1
ATOM 4941 C CA . SER B 1 284 ? 21.406 6.395 9.289 1 95.38 284 SER B CA 1
ATOM 4942 C C . SER B 1 284 ? 21.141 6.016 10.742 1 95.38 284 SER B C 1
ATOM 4944 O O . SER B 1 284 ? 22.062 5.598 11.461 1 95.38 284 SER B O 1
ATOM 4946 N N . LEU B 1 285 ? 19.922 6.129 11.219 1 91.81 285 LEU B N 1
ATOM 4947 C CA . LEU B 1 285 ? 19.578 5.723 12.57 1 91.81 285 LEU B CA 1
ATOM 4948 C C . LEU B 1 285 ? 19.5 4.203 12.688 1 91.81 285 LEU B C 1
ATOM 4950 O O . LEU B 1 285 ? 19.547 3.5 11.672 1 91.81 285 LEU B O 1
ATOM 4954 N N . ASP B 1 286 ? 19.453 3.826 13.961 1 92.19 286 ASP B N 1
ATOM 4955 C CA . ASP B 1 286 ? 19.219 2.41 14.227 1 92.19 286 ASP B CA 1
ATOM 4956 C C . ASP B 1 286 ? 17.969 1.919 13.508 1 92.19 286 ASP B C 1
ATOM 4958 O O . ASP B 1 286 ? 16.906 2.529 13.625 1 92.19 286 ASP B O 1
ATOM 4962 N N . LEU B 1 287 ? 18.031 0.756 12.82 1 88.62 287 LEU B N 1
ATOM 4963 C CA . LEU B 1 287 ? 16.938 0.217 12.031 1 88.62 287 LEU B CA 1
ATOM 4964 C C . LEU B 1 287 ? 15.75 -0.148 12.922 1 88.62 287 LEU B C 1
ATOM 4966 O O . LEU B 1 287 ? 14.617 -0.254 12.453 1 88.62 287 LEU B O 1
ATOM 4970 N N . ASN B 1 288 ? 16 -0.32 14.188 1 88.56 288 ASN B N 1
ATOM 4971 C CA . ASN B 1 288 ? 14.953 -0.661 15.133 1 88.56 288 ASN B CA 1
ATOM 4972 C C . ASN B 1 288 ? 13.969 0.49 15.32 1 88.56 288 ASN B C 1
ATOM 4974 O O . ASN B 1 288 ? 12.891 0.308 15.891 1 88.56 288 ASN B O 1
ATOM 4978 N N . LYS B 1 289 ? 14.328 1.638 14.781 1 92.44 289 LYS B N 1
ATOM 4979 C CA . LYS B 1 289 ? 13.445 2.795 14.883 1 92.44 289 LYS B CA 1
ATOM 4980 C C . LYS B 1 289 ? 12.367 2.764 13.805 1 92.44 289 LYS B C 1
ATOM 4982 O O . LYS B 1 289 ? 11.375 3.488 13.891 1 92.44 289 LYS B O 1
ATOM 4987 N N . LEU B 1 290 ? 12.594 1.957 12.812 1 95.38 290 LEU B N 1
ATOM 4988 C CA . LEU B 1 290 ? 11.633 1.844 11.727 1 95.38 290 LEU B CA 1
ATOM 4989 C C . LEU B 1 290 ? 10.359 1.147 12.195 1 95.38 290 LEU B C 1
ATOM 4991 O O . LEU B 1 290 ? 10.398 0.316 13.109 1 95.38 290 LEU B O 1
ATOM 4995 N N . ILE B 1 291 ? 9.258 1.437 11.555 1 96.31 291 ILE B N 1
ATOM 4996 C CA . ILE B 1 291 ? 7.926 1.007 11.961 1 96.31 291 ILE B CA 1
ATOM 4997 C C . ILE B 1 291 ? 7.836 -0.517 11.922 1 96.31 291 ILE B C 1
ATOM 4999 O O . ILE B 1 291 ? 6.992 -1.116 12.594 1 96.31 291 ILE B O 1
ATOM 5003 N N . PHE B 1 292 ? 8.75 -1.168 11.133 1 89.81 292 PHE B N 1
ATOM 5004 C CA . PHE B 1 292 ? 8.766 -2.619 10.984 1 89.81 292 PHE B CA 1
ATOM 5005 C C . PHE B 1 292 ? 8.961 -3.295 12.336 1 89.81 292 PHE B C 1
ATOM 5007 O O . PHE B 1 292 ? 8.586 -4.453 12.516 1 89.81 292 PHE B O 1
ATOM 5014 N N . ASN B 1 293 ? 9.57 -2.596 13.219 1 90 293 ASN B N 1
ATOM 5015 C CA . ASN B 1 293 ? 9.906 -3.178 14.516 1 90 293 ASN B CA 1
ATOM 5016 C C . ASN B 1 293 ? 8.734 -3.107 15.484 1 90 293 ASN B C 1
ATOM 5018 O O . ASN B 1 293 ? 8.867 -3.498 16.656 1 90 293 ASN B O 1
ATOM 5022 N N . TYR B 1 294 ? 7.625 -2.582 15.047 1 90.88 294 TYR B N 1
ATOM 5023 C CA . TYR B 1 294 ? 6.402 -2.502 15.844 1 90.88 294 TYR B CA 1
ATOM 5024 C C . TYR B 1 294 ? 5.301 -3.363 15.234 1 90.88 294 TYR B C 1
ATOM 5026 O O . TYR B 1 294 ? 5.246 -3.545 14.016 1 90.88 294 TYR B O 1
ATOM 5034 N N . ASN B 1 295 ? 4.469 -3.879 16.062 1 89.5 295 ASN B N 1
ATOM 5035 C CA . ASN B 1 295 ? 3.35 -4.695 15.617 1 89.5 295 ASN B CA 1
ATOM 5036 C C . ASN B 1 295 ? 2.025 -3.945 15.734 1 89.5 295 ASN B C 1
ATOM 5038 O O . ASN B 1 295 ? 1.67 -3.471 16.812 1 89.5 295 ASN B O 1
ATOM 5042 N N . PRO B 1 296 ? 1.383 -3.844 14.648 1 93.81 296 PRO B N 1
ATOM 5043 C CA . PRO B 1 296 ? 0.05 -3.246 14.758 1 93.81 296 PRO B CA 1
ATOM 5044 C C . PRO B 1 296 ? -0.953 -4.168 15.453 1 93.81 296 PRO B C 1
ATOM 5046 O O . PRO B 1 296 ? -0.809 -5.391 15.398 1 93.81 296 PRO B O 1
ATOM 5049 N N . ILE B 1 297 ? -1.916 -3.58 16.094 1 90.81 297 ILE B N 1
ATOM 5050 C CA . ILE B 1 297 ? -2.963 -4.336 16.781 1 90.81 297 ILE B CA 1
ATOM 5051 C C . ILE B 1 297 ? -4.336 -3.865 16.297 1 90.81 297 ILE B C 1
ATOM 5053 O O . ILE B 1 297 ? -4.461 -2.777 15.727 1 90.81 297 ILE B O 1
ATOM 5057 N N . GLN B 1 298 ? -5.309 -4.742 16.453 1 88.88 298 GLN B N 1
ATOM 5058 C CA . GLN B 1 298 ? -6.691 -4.355 16.219 1 88.88 298 GLN B CA 1
ATOM 5059 C C . GLN B 1 298 ? -7.316 -3.736 17.469 1 88.88 298 GLN B C 1
ATOM 5061 O O . GLN B 1 298 ? -7.488 -4.414 18.484 1 88.88 298 GLN B O 1
ATOM 5066 N N . PRO B 1 299 ? -7.578 -2.467 17.359 1 86.88 299 PRO B N 1
ATOM 5067 C CA . PRO B 1 299 ? -8.227 -1.88 18.531 1 86.88 299 PRO B CA 1
ATOM 5068 C C . PRO B 1 299 ? -9.688 -2.314 18.672 1 86.88 299 PRO B C 1
ATOM 5070 O O . PRO B 1 299 ? -10.336 -2.643 17.688 1 86.88 299 PRO B O 1
ATOM 5073 N N . ILE B 1 300 ? -10.148 -2.312 19.812 1 81.69 300 ILE B N 1
ATOM 5074 C CA . ILE B 1 300 ? -11.508 -2.764 20.094 1 81.69 300 ILE B CA 1
ATOM 5075 C C . ILE B 1 300 ? -12.492 -1.612 19.875 1 81.69 300 ILE B C 1
ATOM 5077 O O . ILE B 1 300 ? -12.305 -0.521 20.422 1 81.69 300 ILE B O 1
ATOM 5081 N N . ASN B 1 301 ? -13.508 -1.862 19.094 1 70.81 301 ASN B N 1
ATOM 5082 C CA . ASN B 1 301 ? -14.633 -0.956 18.891 1 70.81 301 ASN B CA 1
ATOM 5083 C C . ASN B 1 301 ? -14.172 0.418 18.422 1 70.81 301 ASN B C 1
ATOM 5085 O O . ASN B 1 301 ? -14.602 1.442 18.953 1 70.81 301 ASN B O 1
ATOM 5089 N N . GLN B 1 302 ? -13.219 0.389 17.484 1 79.06 302 GLN B N 1
ATOM 5090 C CA . GLN B 1 302 ? -12.695 1.653 16.984 1 79.06 302 GLN B CA 1
ATOM 5091 C C . GLN B 1 302 ? -12.82 1.734 15.469 1 79.06 302 GLN B C 1
ATOM 5093 O O . GLN B 1 302 ? -13.188 0.752 14.812 1 79.06 302 GLN B O 1
ATOM 5098 N N . ASN B 1 303 ? -12.617 2.957 14.992 1 83.12 303 ASN B N 1
ATOM 5099 C CA . ASN B 1 303 ? -12.766 3.281 13.578 1 83.12 303 ASN B CA 1
ATOM 5100 C C . ASN B 1 303 ? -11.5 2.975 12.789 1 83.12 303 ASN B C 1
ATOM 5102 O O . ASN B 1 303 ? -11.188 3.662 11.82 1 83.12 303 ASN B O 1
ATOM 5106 N N . TYR B 1 304 ? -10.688 2.08 13.344 1 91.75 304 TYR B N 1
ATOM 5107 C CA . TYR B 1 304 ? -9.461 1.668 12.664 1 91.75 304 TYR B CA 1
ATOM 5108 C C . TYR B 1 304 ? -9.383 0.15 12.555 1 91.75 304 TYR B C 1
ATOM 5110 O O . TYR B 1 304 ? -9.742 -0.568 13.492 1 91.75 304 TYR B O 1
ATOM 5118 N N . ASN B 1 305 ? -8.945 -0.325 11.414 1 93.19 305 ASN B N 1
ATOM 5119 C CA . ASN B 1 305 ? -8.656 -1.752 11.305 1 93.19 305 ASN B CA 1
ATOM 5120 C C . ASN B 1 305 ? -7.48 -2.15 12.195 1 93.19 305 ASN B C 1
ATOM 5122 O O . ASN B 1 305 ? -7.531 -3.172 12.883 1 93.19 305 ASN B O 1
ATOM 5126 N N . GLN B 1 306 ? -6.418 -1.361 12.18 1 94.88 306 GLN B N 1
ATOM 5127 C CA . GLN B 1 306 ? -5.223 -1.596 12.977 1 94.88 306 GLN B CA 1
ATOM 5128 C C . GLN B 1 306 ? -4.574 -0.279 13.398 1 94.88 306 GLN B C 1
ATOM 5130 O O . GLN B 1 306 ? -4.715 0.734 12.711 1 94.88 306 GLN B O 1
ATOM 5135 N N . VAL B 1 307 ? -3.91 -0.285 14.547 1 96.19 307 VAL B N 1
ATOM 5136 C CA . VAL B 1 307 ? -3.152 0.858 15.047 1 96.19 307 VAL B CA 1
ATOM 5137 C C . VAL B 1 307 ? -1.819 0.383 15.625 1 96.19 307 VAL B C 1
ATOM 5139 O O . VAL B 1 307 ? -1.699 -0.762 16.062 1 96.19 307 VAL B O 1
ATOM 5142 N N . TYR B 1 308 ? -0.832 1.193 15.523 1 96.62 308 TYR B N 1
ATOM 5143 C CA . TYR B 1 308 ? 0.403 1.017 16.281 1 96.62 308 TYR B CA 1
ATOM 5144 C C . TYR B 1 308 ? 0.334 1.743 17.609 1 96.62 308 TYR B C 1
ATOM 5146 O O . TYR B 1 308 ? -0.078 2.904 17.672 1 96.62 308 TYR B O 1
ATOM 5154 N N . ILE B 1 309 ? 0.687 1.061 18.672 1 96.25 309 ILE B N 1
ATOM 5155 C CA . ILE B 1 309 ? 0.701 1.629 20.016 1 96.25 309 ILE B CA 1
ATOM 5156 C C . ILE B 1 309 ? 2.141 1.748 20.516 1 96.25 309 ILE B C 1
ATOM 5158 O O . ILE B 1 309 ? 2.934 0.814 20.359 1 96.25 309 ILE B O 1
ATOM 5162 N N . PHE B 1 310 ? 2.475 2.904 21.031 1 96.06 310 PHE B N 1
ATOM 5163 C CA . PHE B 1 310 ? 3.814 3.15 21.562 1 96.06 310 PHE B CA 1
ATOM 5164 C C . PHE B 1 310 ? 3.762 3.568 23.016 1 96.06 310 PHE B C 1
ATOM 5166 O O . PHE B 1 310 ? 2.867 4.312 23.422 1 96.06 310 PHE B O 1
ATOM 5173 N N . GLN B 1 311 ? 4.707 3.104 23.781 1 93.69 311 GLN B N 1
ATOM 5174 C CA . GLN B 1 311 ? 4.852 3.627 25.141 1 93.69 311 GLN B CA 1
ATOM 5175 C C . GLN B 1 311 ? 5.387 5.055 25.125 1 93.69 311 GLN B C 1
ATOM 5177 O O . GLN B 1 311 ? 6.309 5.367 24.359 1 93.69 311 GLN B O 1
ATOM 5182 N N . ARG B 1 312 ? 4.789 5.859 25.906 1 90.38 312 ARG B N 1
ATOM 5183 C CA . ARG B 1 312 ? 5.254 7.238 25.984 1 90.38 312 ARG B CA 1
ATOM 5184 C C . ARG B 1 312 ? 6.672 7.305 26.547 1 90.38 312 ARG B C 1
ATOM 5186 O O . ARG B 1 312 ? 7.031 6.516 27.422 1 90.38 312 ARG B O 1
ATOM 5193 N N . LEU B 1 313 ? 7.379 8.281 26 1 82.5 313 LEU B N 1
ATOM 5194 C CA . LEU B 1 313 ? 8.727 8.516 26.516 1 82.5 313 LEU B CA 1
ATOM 5195 C C . LEU B 1 313 ? 8.68 9.156 27.891 1 82.5 313 LEU B C 1
ATOM 5197 O O . LEU B 1 313 ? 7.758 9.922 28.203 1 82.5 313 LEU B O 1
ATOM 5201 N N . GLN B 1 314 ? 9.414 8.633 28.859 1 65.88 314 GLN B N 1
ATOM 5202 C CA . GLN B 1 314 ? 9.508 9.312 30.141 1 65.88 314 GLN B CA 1
ATOM 5203 C C . GLN B 1 314 ? 9.969 10.758 29.969 1 65.88 314 GLN B C 1
ATOM 5205 O O . GLN B 1 314 ? 10.82 11.047 29.125 1 65.88 314 GLN B O 1
ATOM 5210 N N . ALA B 1 315 ? 9.078 11.688 30.234 1 54.5 315 ALA B N 1
ATOM 5211 C CA . ALA B 1 315 ? 9.383 13.109 30.125 1 54.5 315 ALA B CA 1
ATOM 5212 C C . ALA B 1 315 ? 10.852 13.383 30.453 1 54.5 315 ALA B C 1
ATOM 5214 O O . ALA B 1 315 ? 11.328 13.008 31.531 1 54.5 315 ALA B O 1
ATOM 5215 N N . MET B 1 316 ? 11.672 13.219 29.547 1 49.22 316 MET B N 1
ATOM 5216 C CA . MET B 1 316 ? 13.016 13.688 29.875 1 49.22 316 MET B CA 1
ATOM 5217 C C . MET B 1 316 ? 13.023 15.188 30.141 1 49.22 316 MET B C 1
ATOM 5219 O O . MET B 1 316 ? 12.336 15.945 29.438 1 49.22 316 MET B O 1
ATOM 5223 N N . ASP B 1 317 ? 13.266 15.742 31.281 1 44.41 317 ASP B N 1
ATOM 5224 C CA . ASP B 1 317 ? 13.484 17.141 31.656 1 44.41 317 ASP B CA 1
ATOM 5225 C C . ASP B 1 317 ? 14.242 17.875 30.562 1 44.41 317 ASP B C 1
ATOM 5227 O O . ASP B 1 317 ? 15.32 17.453 30.141 1 44.41 317 ASP B O 1
ATOM 5231 N N . ASP B 1 318 ? 13.609 18.5 29.703 1 44.91 318 ASP B N 1
ATOM 5232 C CA . ASP B 1 318 ? 14.227 19.453 28.797 1 44.91 318 ASP B CA 1
ATOM 5233 C C . ASP B 1 318 ? 15.273 20.297 29.516 1 44.91 318 ASP B C 1
ATOM 5235 O O . ASP B 1 318 ? 16.047 21.016 28.875 1 44.91 318 ASP B O 1
ATOM 5239 N N . ALA B 1 319 ? 15.219 20.734 30.828 1 40.56 319 ALA B N 1
ATOM 5240 C CA . ALA B 1 319 ? 16.094 21.578 31.641 1 40.56 319 ALA B CA 1
ATOM 5241 C C . ALA B 1 319 ? 17.547 21.125 31.547 1 40.56 319 ALA B C 1
ATOM 5243 O O . ALA B 1 319 ? 18.453 21.844 31.984 1 40.56 319 ALA B O 1
ATOM 5244 N N . GLU B 1 320 ? 17.828 19.953 31.234 1 35.81 320 GLU B N 1
ATOM 5245 C CA . GLU B 1 320 ? 19.266 19.656 31.281 1 35.81 320 GLU B CA 1
ATOM 5246 C C . GLU B 1 320 ? 20.016 20.359 30.156 1 35.81 320 GLU B C 1
ATOM 5248 O O . GLU B 1 320 ? 21.234 20.562 30.25 1 35.81 320 GLU B O 1
ATOM 5253 N N . PHE B 1 321 ? 19.422 20.766 29 1 34.72 321 PHE B N 1
ATOM 5254 C CA . PHE B 1 321 ? 20.297 21.484 28.078 1 34.72 321 PHE B CA 1
ATOM 5255 C C . PHE B 1 321 ? 20.406 22.953 28.453 1 34.72 321 PHE B C 1
ATOM 5257 O O . PHE B 1 321 ? 21.172 23.703 27.844 1 34.72 321 PHE B O 1
ATOM 5264 N N . GLN B 1 322 ? 19.578 23.562 29.266 1 31.89 322 GLN B N 1
ATOM 5265 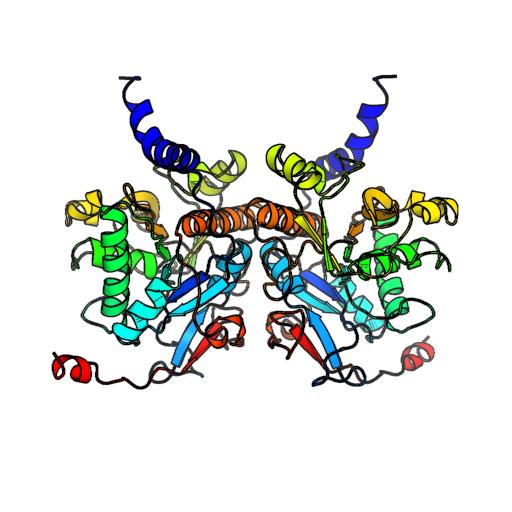C CA . GLN B 1 322 ? 19.922 24.953 29.594 1 31.89 322 GLN B CA 1
ATOM 5266 C C . GLN B 1 322 ? 21.234 25 30.391 1 31.89 322 GLN B C 1
ATOM 5268 O O . GLN B 1 322 ? 21.938 26.016 30.359 1 31.89 322 GLN B O 1
ATOM 5273 N N . GLU B 1 323 ? 21.5 24.094 31.281 1 31.5 323 GLU B N 1
ATOM 5274 C CA . GLU B 1 323 ? 22.641 24.359 32.125 1 31.5 323 GLU B CA 1
ATOM 5275 C C . GLU B 1 323 ? 23.953 24.203 31.359 1 31.5 323 GLU B C 1
ATOM 5277 O O . GLU B 1 323 ? 25 24.719 31.781 1 31.5 323 GLU B O 1
ATOM 5282 N N . GLN B 1 324 ? 24.078 23.328 30.359 1 28.95 324 GLN B N 1
ATOM 5283 C CA . GLN B 1 324 ? 25.469 23.219 29.906 1 28.95 324 GLN B CA 1
ATOM 5284 C C . GLN B 1 324 ? 25.781 24.281 28.844 1 28.95 324 GLN B C 1
ATOM 5286 O O . GLN B 1 324 ? 26.891 24.344 28.344 1 28.95 324 GLN B O 1
ATOM 5291 N N . SER B 1 325 ? 24.781 25.109 28.297 1 24.78 325 SER B N 1
ATOM 5292 C CA . SER B 1 325 ? 25.375 26.266 27.641 1 24.78 325 SER B CA 1
ATOM 5293 C C . SER B 1 325 ? 25.594 27.422 28.625 1 24.78 325 SER B C 1
ATOM 5295 O O . SER B 1 325 ? 24.781 27.609 29.547 1 24.78 325 SER B O 1
#